Protein AF-A0A7J7NMD3-F1 (afdb_monomer_lite)

Foldseek 3Di:
DPDDQFFFFQFLADFDWDQDFDDDDDDDDDDDDDDDDDDDDDDDDDDDDDDDDDDDDDDDDDDDDDDDDDDDDDDDDDDDDDDDDDDDDDDDDDDDDDDDDDPPPDDDPPPPFAPLDPPLPPPPPDPVCSVRRPFTDGDHSHDLHDVVVVVVNVVNRVDPDTDPVLVVQQVVVCVQQVHRDVLLSVLSVLCRVFSNGDDPLAPAGPCQCLLPPDLDFLLDQADDPPPVPPPVPPPDPDDPDDNDDDDDRDDAHDGDGDLVSLLSSLVSLLVCCVVRLVRLSSLVVNLVSLLVSLSVVLRVLVVQLSVCLNVLNLPSVVVSLVVNLVSLVLNLLLQLQHLSQALQQQLVVQLVVDPDPVSSLVSSLCSLCVQAQVDDDDLQGGHSCGNRRHGRHRVCSVQQSSVLSNLQSVQSSVCSVVVHGRPSRVSSNVNVVSSVCSSNDDDHIDNHGDDRNSVSSVVVCVVRPD

Organism: NCBI:txid39325

Secondary structure (DSSP, 8-state):
-PPP-------SS---PPPP----------------------------------------------------PPPPPPPP----------------------------------S----TTTSS--GGGGGG--------S--SS-HHHHHHHHHHTT-SS---HHHHHHHHHHHHHSS--HHHHHHHHHHHHTTT---S--------TTTS---S-TTSS--------TTSTTS-------------SS------S-HHHHHHHHHHHHHTHHHHTT-HHHHHHHHHHHHHHHHHHHHHHHHHHHHHHHTT-HHHHHHHHHHHHHHHHHHHHHHTTSGGGBHHHHHHHHHTT-SSHHHHHHHHHHHHHHTTT-S---SS---TTTTTT----BTHIIIIIHHHHHHHHHHHHHHHHHT----HHHHHHHHHHHHHHHHH------SS--S-HHHHHHHHHHHHT-

Structure (mmCIF, N/CA/C/O backbone):
data_AF-A0A7J7NMD3-F1
#
_entry.id   AF-A0A7J7NMD3-F1
#
loop_
_atom_site.group_PDB
_atom_site.id
_atom_site.type_symbol
_atom_site.label_atom_id
_atom_site.label_alt_id
_atom_site.label_comp_id
_atom_site.label_asym_id
_atom_site.label_entity_id
_atom_site.label_seq_id
_atom_site.pdbx_PDB_ins_code
_atom_site.Cartn_x
_atom_site.Cartn_y
_atom_site.Cartn_z
_atom_site.occupancy
_atom_site.B_iso_or_equiv
_atom_site.auth_seq_id
_atom_site.auth_comp_id
_atom_site.auth_asym_id
_atom_site.auth_atom_id
_atom_site.pdbx_PDB_model_num
ATOM 1 N N . MET A 1 1 ? 28.384 15.264 -1.591 1.00 26.41 1 MET A N 1
ATOM 2 C CA . MET A 1 1 ? 27.003 14.852 -1.267 1.00 26.41 1 MET A CA 1
ATOM 3 C C . MET A 1 1 ? 26.421 14.175 -2.495 1.00 26.41 1 MET A C 1
ATOM 5 O O . MET A 1 1 ? 26.272 14.867 -3.496 1.00 26.41 1 MET A O 1
ATOM 9 N N . PRO A 1 2 ? 26.151 12.864 -2.484 1.00 22.98 2 PRO A N 1
ATOM 10 C CA . PRO A 1 2 ? 25.270 12.277 -3.482 1.00 22.98 2 PRO A CA 1
ATOM 11 C C . PRO A 1 2 ? 23.813 12.659 -3.146 1.00 22.98 2 PRO A C 1
ATOM 13 O O . PRO A 1 2 ? 23.490 12.840 -1.967 1.00 22.98 2 PRO A O 1
ATOM 16 N N . PRO A 1 3 ? 22.938 12.849 -4.144 1.00 25.86 3 PRO A N 1
ATOM 17 C CA . PRO A 1 3 ? 21.543 13.171 -3.897 1.00 25.86 3 PRO A CA 1
ATOM 18 C C . PRO A 1 3 ? 20.818 11.937 -3.354 1.00 25.86 3 PRO A C 1
ATOM 20 O O . PRO A 1 3 ? 20.822 10.881 -3.978 1.00 25.86 3 PRO A O 1
ATOM 23 N N . ILE A 1 4 ? 20.169 12.094 -2.200 1.00 29.41 4 ILE A N 1
ATOM 24 C CA . ILE A 1 4 ? 19.063 11.229 -1.783 1.00 29.41 4 ILE A CA 1
ATOM 25 C C . ILE A 1 4 ? 18.007 11.341 -2.888 1.00 29.41 4 ILE A C 1
ATOM 27 O O . ILE A 1 4 ? 17.501 12.442 -3.136 1.00 29.41 4 ILE A O 1
ATOM 31 N N . SER A 1 5 ? 17.704 10.236 -3.569 1.00 29.00 5 SER A N 1
ATOM 32 C CA . SER A 1 5 ? 16.502 10.114 -4.391 1.00 29.00 5 SER A CA 1
ATOM 33 C C . SER A 1 5 ? 15.308 10.429 -3.487 1.00 29.00 5 SER A C 1
ATOM 35 O O . SER A 1 5 ? 15.030 9.729 -2.519 1.00 29.00 5 SER A O 1
ATOM 37 N N . ARG A 1 6 ? 14.662 11.574 -3.722 1.00 33.09 6 ARG A N 1
ATOM 38 C CA . ARG A 1 6 ? 13.453 11.976 -2.993 1.00 33.09 6 ARG A CA 1
ATOM 39 C C . ARG A 1 6 ? 12.293 11.122 -3.522 1.00 33.09 6 ARG A C 1
ATOM 41 O O . ARG A 1 6 ? 12.251 10.879 -4.723 1.00 33.09 6 ARG A O 1
ATOM 48 N N . ILE A 1 7 ? 11.425 10.622 -2.633 1.00 40.28 7 ILE A N 1
ATOM 49 C CA . ILE A 1 7 ? 10.295 9.735 -2.973 1.00 40.28 7 ILE A CA 1
ATOM 50 C C . ILE A 1 7 ? 9.049 10.071 -2.116 1.00 40.28 7 ILE A C 1
ATOM 52 O O . ILE A 1 7 ? 9.049 9.774 -0.921 1.00 40.28 7 ILE A O 1
ATOM 56 N N . PRO A 1 8 ? 7.959 10.645 -2.658 1.00 36.69 8 PRO A N 1
ATOM 57 C CA . PRO A 1 8 ? 6.661 10.754 -2.002 1.00 36.69 8 PRO A CA 1
ATOM 58 C C . PRO A 1 8 ? 5.747 9.582 -2.361 1.00 36.69 8 PRO A C 1
ATOM 60 O O . PRO A 1 8 ? 6.235 8.530 -2.769 1.00 36.69 8 PRO A O 1
ATOM 63 N N . SER A 1 9 ? 4.458 9.707 -2.045 1.00 37.06 9 SER A N 1
ATOM 64 C CA . SER A 1 9 ? 3.490 8.609 -1.996 1.00 37.06 9 SER A CA 1
ATOM 65 C C . SER A 1 9 ? 3.454 7.775 -3.270 1.00 37.06 9 SER A C 1
ATOM 67 O O . SER A 1 9 ? 3.723 8.274 -4.363 1.00 37.06 9 SER A O 1
ATOM 69 N N . GLU A 1 10 ? 3.104 6.496 -3.119 1.00 47.69 10 GLU A N 1
ATOM 70 C CA . GLU A 1 10 ? 2.719 5.646 -4.246 1.00 47.69 10 GLU A CA 1
ATOM 71 C C . GLU A 1 10 ? 1.574 6.334 -4.995 1.00 47.69 10 GLU A C 1
ATOM 73 O O . GLU A 1 10 ? 0.432 6.316 -4.556 1.00 47.69 10 GLU A O 1
ATOM 78 N N . THR A 1 11 ? 1.844 7.005 -6.108 1.00 38.12 11 THR A N 1
ATOM 79 C CA . THR A 1 11 ? 0.773 7.523 -6.954 1.00 38.12 11 THR A CA 1
ATOM 80 C C . THR A 1 11 ? 0.131 6.332 -7.650 1.00 38.12 11 THR A C 1
ATOM 82 O O . THR A 1 11 ? 0.785 5.624 -8.417 1.00 38.12 11 THR A O 1
ATOM 85 N N . SER A 1 12 ? -1.164 6.104 -7.422 1.00 35.12 12 SER A N 1
ATOM 86 C CA . SER A 1 12 ? -1.935 5.270 -8.340 1.00 35.12 12 SER A CA 1
ATOM 87 C C . SER A 1 12 ? -2.029 6.041 -9.666 1.00 35.12 12 SER A C 1
ATOM 89 O O . SER A 1 12 ? -2.799 6.980 -9.808 1.00 35.12 12 SER A O 1
ATOM 91 N N . ALA A 1 13 ? -1.139 5.702 -10.597 1.00 33.25 13 ALA A N 1
ATOM 92 C CA . ALA A 1 13 ? -1.217 5.962 -12.034 1.00 33.25 13 ALA A CA 1
ATOM 93 C C . ALA A 1 13 ? -1.562 7.388 -12.525 1.00 33.25 13 ALA A C 1
ATOM 95 O O . ALA A 1 13 ? -2.154 7.524 -13.599 1.00 33.25 13 ALA A O 1
ATOM 96 N N . MET A 1 14 ? -1.137 8.457 -11.838 1.00 29.27 14 MET A N 1
ATOM 97 C CA . MET A 1 14 ? -1.212 9.804 -12.415 1.00 29.27 14 MET A CA 1
ATOM 98 C C . MET A 1 14 ? 0.168 10.423 -12.648 1.00 29.27 14 MET A C 1
ATOM 100 O O . MET A 1 14 ? 0.901 10.777 -11.728 1.00 29.27 14 MET A O 1
ATOM 104 N N . VAL A 1 15 ? 0.512 10.545 -13.932 1.00 33.75 15 VAL A N 1
ATOM 105 C CA . VAL A 1 15 ? 1.718 11.208 -14.432 1.00 33.75 15 VAL A CA 1
ATOM 106 C C . VAL A 1 15 ? 1.354 12.631 -14.812 1.00 33.75 15 VAL A C 1
ATOM 108 O O . VAL A 1 15 ? 0.561 12.851 -15.726 1.00 33.75 15 VAL A O 1
ATOM 111 N N . VAL A 1 16 ? 1.958 13.610 -14.147 1.00 27.75 16 VAL A N 1
ATOM 112 C CA . VAL A 1 16 ? 1.913 14.999 -14.609 1.00 27.75 16 VAL A CA 1
ATOM 113 C C . VAL A 1 16 ? 3.165 15.248 -15.448 1.00 27.75 16 VAL A C 1
ATOM 115 O O . VAL A 1 16 ? 4.253 15.437 -14.910 1.00 27.75 16 VAL A O 1
ATOM 118 N N . CYS A 1 17 ? 3.031 15.234 -16.776 1.00 27.95 17 CYS A N 1
ATOM 119 C CA . CYS A 1 17 ? 4.098 15.665 -17.680 1.00 27.95 17 CYS A CA 1
ATOM 120 C C . CYS A 1 17 ? 4.153 17.198 -17.746 1.00 27.95 17 CYS A C 1
ATOM 122 O O . CYS A 1 17 ? 3.172 17.844 -18.119 1.00 27.95 17 CYS A O 1
ATOM 124 N N . TYR A 1 18 ? 5.320 17.785 -17.475 1.00 27.09 18 TYR A N 1
ATOM 125 C CA . TYR A 1 18 ? 5.618 19.172 -17.836 1.00 27.09 18 TYR A CA 1
ATOM 126 C C . TYR A 1 18 ? 6.519 19.202 -19.078 1.00 27.09 18 TYR A C 1
ATOM 128 O O . TYR A 1 18 ? 7.574 18.572 -19.109 1.00 27.09 18 TYR A O 1
ATOM 136 N N . ALA A 1 19 ? 6.117 19.958 -20.103 1.00 28.08 19 ALA A N 1
ATOM 137 C CA . ALA A 1 19 ? 7.009 20.366 -21.185 1.00 28.08 19 ALA A CA 1
ATOM 138 C C . ALA A 1 19 ? 7.723 21.658 -20.760 1.00 28.08 19 ALA A C 1
ATOM 140 O O . ALA A 1 19 ? 7.066 22.650 -20.437 1.00 28.08 19 ALA A O 1
ATOM 141 N N . TYR A 1 20 ? 9.056 21.650 -20.734 1.00 28.06 20 TYR A N 1
ATOM 142 C CA . TYR A 1 20 ? 9.844 22.840 -20.415 1.00 28.06 20 TYR A CA 1
ATOM 143 C C . TYR A 1 20 ? 10.069 23.689 -21.669 1.00 28.06 20 TYR A C 1
ATOM 145 O O . TYR A 1 20 ? 10.464 23.180 -22.717 1.00 28.06 20 TYR A O 1
ATOM 153 N N . LEU A 1 21 ? 9.842 24.996 -21.534 1.00 26.56 21 LEU A N 1
ATOM 154 C CA . LEU A 1 21 ? 10.224 26.009 -22.513 1.00 26.56 21 LEU A CA 1
ATOM 155 C C . LEU A 1 21 ? 11.554 26.616 -22.068 1.00 26.56 21 LEU A C 1
ATOM 157 O O . LEU A 1 21 ? 11.611 27.261 -21.022 1.00 26.56 21 LEU A O 1
ATOM 161 N N . VAL A 1 22 ? 12.614 26.419 -22.848 1.00 27.25 22 VAL A N 1
ATOM 162 C CA . VAL A 1 22 ? 13.877 27.143 -22.662 1.00 27.25 22 VAL A CA 1
ATOM 163 C C . VAL A 1 22 ? 13.928 28.236 -23.730 1.00 27.25 22 VAL A C 1
ATOM 165 O O . VAL A 1 22 ? 14.013 27.903 -24.912 1.00 27.25 22 VAL A O 1
ATOM 168 N N . PRO A 1 23 ? 13.838 29.532 -23.377 1.00 26.02 23 PRO A N 1
ATOM 169 C CA . PRO A 1 23 ? 14.038 30.590 -24.354 1.00 26.02 23 PRO A CA 1
ATOM 170 C C . PRO A 1 23 ? 15.504 30.583 -24.798 1.00 26.02 23 PRO A C 1
ATOM 172 O O . PRO A 1 23 ? 16.412 30.760 -23.987 1.00 26.02 23 PRO A O 1
ATOM 175 N N . LEU A 1 24 ? 15.735 30.365 -26.092 1.00 27.98 24 LEU A N 1
ATOM 176 C CA . LEU A 1 24 ? 17.045 30.563 -26.701 1.00 27.98 24 LEU A CA 1
ATOM 177 C C . LEU A 1 24 ? 17.331 32.067 -26.755 1.00 27.98 24 LEU A C 1
ATOM 179 O O . LEU A 1 24 ? 16.707 32.806 -27.517 1.00 27.98 24 LEU A O 1
ATOM 183 N N . SER A 1 25 ? 18.279 32.523 -25.941 1.00 30.42 25 SER A N 1
ATOM 184 C CA . SER A 1 25 ? 18.870 33.852 -26.066 1.00 30.42 25 SER A CA 1
ATOM 185 C C . SER A 1 25 ? 19.672 33.907 -27.366 1.00 30.42 25 SER A C 1
ATOM 187 O O . SER A 1 25 ? 20.744 33.312 -27.467 1.00 30.42 25 SER A O 1
ATOM 189 N N . VAL A 1 26 ? 19.160 34.607 -28.375 1.00 29.12 26 VAL A N 1
ATOM 190 C CA . VAL A 1 26 ? 19.926 34.934 -29.585 1.00 29.12 26 VAL A CA 1
ATOM 191 C C . VAL A 1 26 ? 21.002 35.961 -29.195 1.00 29.12 26 VAL A C 1
ATOM 193 O O . VAL A 1 26 ? 20.642 36.998 -28.633 1.00 29.12 26 VAL A O 1
ATOM 196 N N . PRO A 1 27 ? 22.305 35.739 -29.454 1.00 30.27 27 PRO A N 1
ATOM 197 C CA . PRO A 1 27 ? 23.320 36.736 -29.143 1.00 30.27 27 PRO A CA 1
ATOM 198 C C . PRO A 1 27 ? 23.246 37.872 -30.166 1.00 30.27 27 PRO A C 1
ATOM 200 O O . PRO A 1 27 ? 23.527 37.677 -31.349 1.00 30.27 27 PRO A O 1
ATOM 203 N N . SER A 1 28 ? 22.889 39.075 -29.718 1.00 28.75 28 SER A N 1
ATOM 204 C CA . SER A 1 28 ? 23.082 40.293 -30.502 1.00 28.75 28 SER A CA 1
ATOM 205 C C . SER A 1 28 ? 24.564 40.664 -30.498 1.00 28.75 28 SER A C 1
ATOM 207 O O . SER A 1 28 ? 25.145 40.925 -29.443 1.00 28.75 28 SER A O 1
ATOM 209 N N . GLN A 1 29 ? 25.177 40.697 -31.678 1.00 30.95 29 GLN A N 1
ATOM 210 C CA . GLN A 1 29 ? 26.493 41.294 -31.876 1.00 30.95 29 GLN A CA 1
ATOM 211 C C . GLN A 1 29 ? 26.434 42.795 -31.577 1.00 30.95 29 GLN A C 1
ATOM 213 O O . GLN A 1 29 ? 25.730 43.518 -32.273 1.00 30.95 29 GLN A O 1
ATOM 218 N N . THR A 1 30 ? 27.235 43.271 -30.62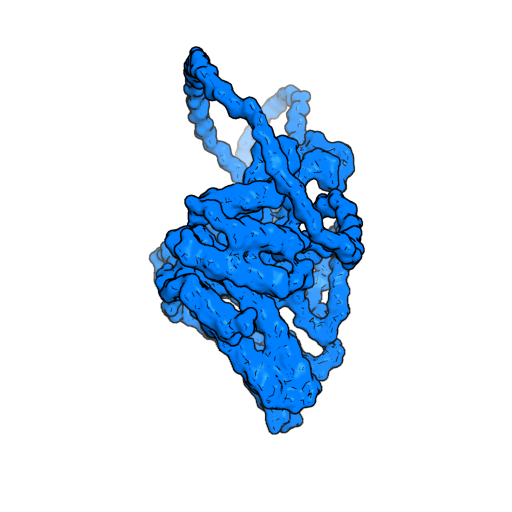4 1.00 28.50 30 THR A N 1
ATOM 219 C CA . THR A 1 30 ? 27.736 44.654 -30.625 1.00 28.50 30 THR A CA 1
ATOM 220 C C . THR A 1 30 ? 29.118 44.722 -29.976 1.00 28.50 30 THR A C 1
ATOM 222 O O . THR A 1 30 ? 29.381 44.123 -28.937 1.00 28.50 30 THR A O 1
ATOM 225 N N . SER A 1 31 ? 29.997 45.431 -30.672 1.00 26.67 31 SER A N 1
ATOM 226 C CA . SER A 1 31 ? 31.434 45.649 -30.507 1.00 26.67 31 SER A CA 1
ATOM 227 C C . SER A 1 31 ? 31.836 46.588 -29.358 1.00 26.67 31 SER A C 1
ATOM 229 O O . SER A 1 31 ? 31.147 47.582 -29.182 1.00 26.67 31 SER A O 1
ATOM 231 N N . GLN A 1 32 ? 33.011 46.312 -28.746 1.00 26.92 32 GLN A N 1
ATOM 232 C CA . GLN A 1 32 ? 34.054 47.215 -28.170 1.00 26.92 32 GLN A CA 1
ATOM 233 C C . GLN A 1 32 ? 33.602 48.319 -27.157 1.00 26.92 32 GLN A C 1
ATOM 235 O O . GLN A 1 32 ? 32.558 48.919 -27.323 1.00 26.92 32 GLN A O 1
ATOM 240 N N . THR A 1 33 ? 34.269 48.692 -26.051 1.00 25.69 33 THR A N 1
ATOM 241 C CA . THR A 1 33 ? 35.690 48.927 -25.706 1.00 25.69 33 THR A CA 1
ATOM 242 C C . THR A 1 33 ? 35.877 49.074 -24.169 1.00 25.69 33 THR A C 1
ATOM 244 O O . THR A 1 33 ? 34.975 49.543 -23.481 1.00 25.69 33 THR A O 1
ATOM 247 N N . SER A 1 34 ? 37.111 48.813 -23.700 1.00 26.73 34 SER A N 1
ATOM 248 C CA . SER A 1 34 ? 37.872 49.452 -22.587 1.00 26.73 34 SER A CA 1
ATOM 249 C C . SER A 1 34 ? 37.483 49.301 -21.095 1.00 26.73 34 SER A C 1
ATOM 251 O O . SER A 1 34 ? 36.460 49.794 -20.634 1.00 26.73 34 SER A O 1
ATOM 253 N N . SER A 1 35 ? 38.435 48.734 -20.335 1.00 25.73 35 SER A N 1
ATOM 254 C CA . SER A 1 35 ? 38.652 48.749 -18.865 1.00 25.73 35 SER A CA 1
ATOM 255 C C . SER A 1 35 ? 38.973 50.171 -18.317 1.00 25.73 35 SER A C 1
ATOM 257 O O . SER A 1 35 ? 39.271 51.023 -19.158 1.00 25.73 35 SER A O 1
ATOM 259 N N . PRO A 1 36 ? 39.012 50.474 -16.980 1.00 35.47 36 PRO A N 1
ATOM 260 C CA . PRO A 1 36 ? 39.989 49.873 -16.036 1.00 35.47 36 PRO A CA 1
ATOM 261 C C . PRO A 1 36 ? 39.664 49.806 -14.504 1.00 35.47 36 PRO A C 1
ATOM 263 O O . PRO A 1 36 ? 38.841 50.532 -13.961 1.00 35.47 36 PRO A O 1
ATOM 266 N N . SER A 1 37 ? 40.501 49.014 -13.808 1.00 24.08 37 SER A N 1
ATOM 267 C CA . SER A 1 37 ? 41.126 49.219 -12.470 1.00 24.08 37 SER A CA 1
ATOM 268 C C . SER A 1 37 ? 40.414 48.900 -11.135 1.00 24.08 37 SER A C 1
ATOM 270 O O . SER A 1 37 ? 39.260 49.232 -10.897 1.00 24.08 37 SER A O 1
ATOM 272 N N . LEU A 1 38 ? 41.208 48.263 -10.255 1.00 26.67 38 LEU A N 1
ATOM 273 C CA . LEU A 1 38 ? 40.955 47.809 -8.878 1.00 26.67 38 LEU A CA 1
ATOM 274 C C . LEU A 1 38 ? 41.300 48.859 -7.794 1.00 26.67 38 LEU A C 1
ATOM 276 O O . LEU A 1 38 ? 42.262 49.609 -7.964 1.00 26.67 38 LEU A O 1
ATOM 280 N N . SER A 1 39 ? 40.686 48.659 -6.608 1.00 25.12 39 SER A N 1
ATOM 281 C CA . SER A 1 39 ? 41.187 48.829 -5.205 1.00 25.12 39 SER A CA 1
ATOM 282 C C . SER A 1 39 ? 40.459 49.906 -4.366 1.00 25.12 39 SER A C 1
ATOM 284 O O . SER A 1 39 ? 39.959 50.865 -4.940 1.00 25.12 39 SER A O 1
ATOM 286 N N . PRO A 1 40 ? 40.525 49.892 -3.012 1.00 29.52 40 PRO A N 1
ATOM 287 C CA . PRO A 1 40 ? 40.164 48.838 -2.050 1.00 29.52 40 PRO A CA 1
ATOM 288 C C . PRO A 1 40 ? 39.211 49.351 -0.921 1.00 29.52 40 PRO A C 1
ATOM 290 O O . PRO A 1 40 ? 38.907 50.536 -0.821 1.00 29.52 40 PRO A O 1
ATOM 293 N N . LEU A 1 41 ? 38.742 48.441 -0.054 1.00 31.92 41 LEU A N 1
ATOM 294 C CA . LEU A 1 41 ? 37.891 48.686 1.134 1.00 31.92 41 LEU A CA 1
ATOM 295 C C . LEU A 1 41 ? 38.544 49.582 2.212 1.00 31.92 41 LEU A C 1
ATOM 297 O O . LEU A 1 41 ? 39.763 49.533 2.383 1.00 31.92 41 LEU A O 1
ATOM 301 N N . PRO A 1 42 ? 37.726 50.226 3.075 1.00 26.72 42 PRO A N 1
ATOM 302 C CA . PRO A 1 42 ? 38.054 50.250 4.501 1.00 26.72 42 PRO A CA 1
ATOM 303 C C . PRO A 1 42 ? 36.883 49.905 5.443 1.00 26.72 42 PRO A C 1
ATOM 305 O O . PRO A 1 42 ? 35.726 49.761 5.052 1.00 26.72 42 PRO A O 1
ATOM 308 N N . ALA A 1 43 ? 37.265 49.707 6.704 1.00 24.59 43 ALA A N 1
ATOM 309 C CA . ALA A 1 43 ? 36.604 48.938 7.746 1.00 24.59 43 ALA A CA 1
ATOM 310 C C . ALA A 1 43 ? 35.505 49.651 8.570 1.00 24.59 43 ALA A C 1
ATOM 312 O O . ALA A 1 43 ? 35.396 50.871 8.625 1.00 24.59 43 ALA A O 1
ATOM 313 N N . ALA A 1 44 ? 34.745 48.783 9.244 1.00 28.77 44 ALA A N 1
ATOM 314 C CA . ALA A 1 44 ? 33.733 48.912 10.296 1.00 28.77 44 ALA A CA 1
ATOM 315 C C . ALA A 1 44 ? 33.643 50.190 11.162 1.00 28.77 44 ALA A C 1
ATOM 317 O O . ALA A 1 44 ? 34.613 50.613 11.781 1.00 28.77 44 ALA A O 1
ATOM 318 N N . SER A 1 45 ? 32.401 50.639 11.400 1.00 24.66 45 SER A N 1
ATOM 319 C CA . SER A 1 45 ? 31.846 50.913 12.743 1.00 24.66 45 SER A CA 1
ATOM 320 C C . SER A 1 45 ? 30.320 51.131 12.674 1.00 24.66 45 SER A C 1
ATOM 322 O O . SER A 1 45 ? 29.817 51.633 11.674 1.00 24.66 45 SER A O 1
ATOM 324 N N . GLY A 1 46 ? 29.582 50.767 13.733 1.00 24.41 46 GLY A N 1
ATOM 325 C CA . GLY A 1 46 ? 28.237 51.310 13.994 1.00 24.41 46 GLY A CA 1
ATOM 326 C C . GLY A 1 46 ? 27.102 50.298 14.185 1.00 24.41 46 GLY A C 1
ATOM 327 O O . GLY A 1 46 ? 26.544 49.768 13.230 1.00 24.41 46 GLY A O 1
ATOM 328 N N . ASN A 1 47 ? 26.701 50.106 15.444 1.00 29.80 47 ASN A N 1
ATOM 329 C CA . ASN A 1 47 ? 25.446 49.475 15.858 1.00 29.80 47 ASN A CA 1
ATOM 330 C C . ASN A 1 47 ? 24.219 50.175 15.243 1.00 29.80 47 ASN A C 1
ATOM 332 O O . ASN A 1 47 ? 23.999 51.354 15.499 1.00 29.80 47 ASN A O 1
ATOM 336 N N . SER A 1 48 ? 23.363 49.431 14.540 1.00 24.86 48 SER A N 1
ATOM 337 C CA . SER A 1 48 ? 21.897 49.599 14.548 1.00 24.86 48 SER A CA 1
ATOM 338 C C . SER A 1 48 ? 21.230 48.497 13.712 1.00 24.86 48 SER A C 1
ATOM 340 O O . SER A 1 48 ? 21.681 48.155 12.623 1.00 24.86 48 SER A O 1
ATOM 342 N N . ARG A 1 49 ? 20.148 47.900 14.229 1.00 31.58 49 ARG A N 1
ATOM 343 C CA . ARG A 1 49 ? 19.266 47.008 13.454 1.00 31.58 49 ARG A CA 1
ATOM 344 C C . ARG A 1 49 ? 18.580 47.804 12.337 1.00 31.58 49 ARG A C 1
ATOM 346 O O . ARG A 1 49 ? 18.001 48.846 12.638 1.00 31.58 49 ARG A O 1
ATOM 353 N N . PRO A 1 50 ? 18.467 47.225 11.129 1.00 25.59 50 PRO A N 1
ATOM 354 C CA . PRO A 1 50 ? 17.158 47.229 10.479 1.00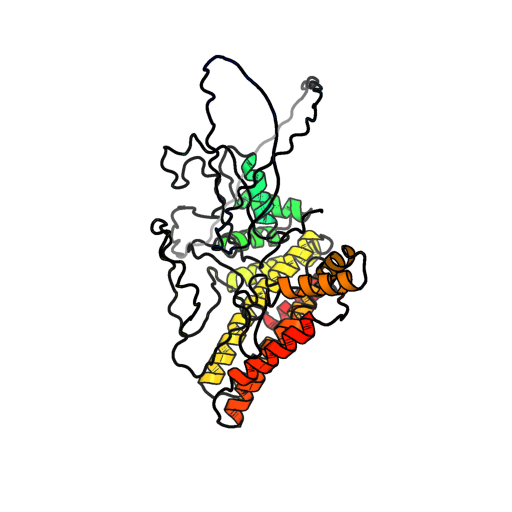 25.59 50 PRO A CA 1
ATOM 355 C C . PRO A 1 50 ? 16.796 45.898 9.787 1.00 25.59 50 PRO A C 1
ATOM 357 O O . PRO A 1 50 ? 17.621 45.230 9.175 1.00 25.59 50 PRO A O 1
ATOM 360 N N . SER A 1 51 ? 15.510 45.547 9.911 1.00 24.56 51 SER A N 1
ATOM 361 C CA . SER A 1 51 ? 14.653 44.790 8.975 1.00 24.56 51 SER A CA 1
ATOM 362 C C . SER A 1 51 ? 15.259 43.644 8.141 1.00 24.56 51 SER A C 1
ATOM 364 O O . SER A 1 51 ? 16.028 43.867 7.207 1.00 24.56 51 SER A O 1
ATOM 366 N N . ARG A 1 52 ? 14.757 42.418 8.372 1.00 25.92 52 ARG A N 1
ATOM 367 C CA . ARG A 1 52 ? 14.896 41.258 7.472 1.00 25.92 52 ARG A CA 1
ATOM 368 C C . ARG A 1 52 ? 14.426 41.619 6.053 1.00 25.92 52 ARG A C 1
ATOM 370 O O . ARG A 1 52 ? 13.229 41.603 5.778 1.00 25.92 52 ARG A O 1
ATOM 377 N N . LYS A 1 53 ? 15.365 41.902 5.148 1.00 23.73 53 LYS A N 1
ATOM 378 C CA . LYS A 1 53 ? 15.142 41.778 3.704 1.00 23.73 53 LYS A CA 1
ATOM 379 C C . LYS A 1 53 ? 15.165 40.289 3.349 1.00 23.73 53 LYS A C 1
ATOM 381 O O . LYS A 1 53 ? 16.059 39.562 3.780 1.00 23.73 53 LYS A O 1
ATOM 386 N N . LYS A 1 54 ? 14.144 39.845 2.614 1.00 23.06 54 LYS A N 1
ATOM 387 C CA . LYS A 1 54 ? 14.104 38.539 1.950 1.00 23.06 54 LYS A CA 1
ATOM 388 C C . LYS A 1 54 ? 15.282 38.461 0.978 1.00 23.06 54 LYS A C 1
ATOM 390 O O . LYS A 1 54 ? 15.442 39.360 0.159 1.00 23.06 54 LYS A O 1
ATOM 395 N N . TYR A 1 55 ? 16.078 37.405 1.085 1.00 22.48 55 TYR A N 1
ATOM 396 C CA . TYR A 1 55 ? 16.984 36.998 0.021 1.00 22.48 55 TYR A CA 1
ATOM 397 C C . TYR A 1 55 ? 16.239 35.974 -0.833 1.00 22.48 55 TYR A C 1
ATOM 399 O O . TYR A 1 55 ? 15.964 34.870 -0.364 1.00 22.48 55 TYR A O 1
ATOM 407 N N . ASP A 1 56 ? 15.888 36.366 -2.055 1.00 22.27 56 ASP A N 1
ATOM 408 C CA . ASP A 1 56 ? 15.561 35.424 -3.119 1.00 22.27 56 ASP A CA 1
ATOM 409 C C . ASP A 1 56 ? 16.876 34.773 -3.557 1.00 22.27 56 ASP A C 1
ATOM 411 O O . ASP A 1 56 ? 17.755 35.426 -4.123 1.00 22.27 56 ASP A O 1
ATOM 415 N N . TYR A 1 57 ? 17.046 33.490 -3.243 1.00 21.69 57 TYR A N 1
ATOM 416 C CA . TYR A 1 57 ? 18.161 32.710 -3.767 1.00 21.69 57 TYR A CA 1
ATOM 417 C C . TYR A 1 57 ? 17.858 32.327 -5.215 1.00 21.69 57 TYR A C 1
ATOM 419 O O . TYR A 1 57 ? 17.142 31.370 -5.495 1.00 21.69 57 TYR A O 1
ATOM 427 N N . CYS A 1 58 ? 18.435 33.097 -6.134 1.00 24.62 58 CYS A N 1
ATOM 428 C CA . CYS A 1 58 ? 18.663 32.692 -7.511 1.00 24.62 58 CYS A CA 1
ATOM 429 C C . CYS A 1 58 ? 19.960 31.867 -7.530 1.00 24.62 58 CYS A C 1
ATOM 431 O O . CYS A 1 58 ? 21.016 32.373 -7.157 1.00 24.62 58 CYS A O 1
ATOM 433 N N . GLY A 1 59 ? 19.881 30.590 -7.905 1.00 21.44 59 GLY A N 1
ATOM 434 C CA . GLY A 1 59 ? 21.020 29.672 -7.876 1.00 21.44 59 GLY A CA 1
ATOM 435 C C . GLY A 1 59 ? 20.995 28.688 -9.036 1.00 21.44 59 GLY A C 1
ATOM 436 O O . GLY A 1 59 ? 20.743 27.507 -8.836 1.00 21.44 59 GLY A O 1
ATOM 437 N N . CYS A 1 60 ? 21.259 29.181 -10.247 1.00 21.77 60 CYS A N 1
ATOM 438 C CA . CYS A 1 60 ? 21.810 28.375 -11.335 1.00 21.77 60 CYS A CA 1
ATOM 439 C C . CYS A 1 60 ? 23.323 28.611 -11.357 1.00 21.77 60 CYS A C 1
ATOM 441 O O . CYS A 1 60 ? 23.760 29.723 -11.643 1.00 21.77 60 CYS A O 1
ATOM 443 N N . GLN A 1 61 ? 24.119 27.579 -11.079 1.00 22.28 61 GLN A N 1
ATOM 444 C CA . GLN A 1 61 ? 25.514 27.521 -11.511 1.00 22.28 61 GLN A CA 1
ATOM 445 C C . GLN A 1 61 ? 25.774 26.143 -12.115 1.00 22.28 61 GLN A C 1
ATOM 447 O O . GLN A 1 61 ? 25.864 25.126 -11.434 1.00 22.28 61 GLN A O 1
ATOM 452 N N . SER A 1 62 ? 25.821 26.155 -13.439 1.00 22.25 62 SER A N 1
ATOM 453 C CA . SER A 1 62 ? 26.307 25.115 -14.328 1.00 22.25 62 SER A CA 1
ATOM 454 C C . SER A 1 62 ? 27.809 24.902 -14.132 1.00 22.25 62 SER A C 1
ATOM 456 O O . SER A 1 62 ? 28.580 25.852 -14.249 1.00 22.25 62 SER A O 1
ATOM 458 N N . PHE A 1 63 ? 28.217 23.654 -13.909 1.00 22.39 63 PHE A N 1
ATOM 459 C CA . PHE A 1 63 ? 29.580 23.197 -14.168 1.00 22.39 63 PHE A CA 1
ATOM 460 C C . PHE A 1 63 ? 29.557 22.347 -15.437 1.00 22.39 63 PHE A C 1
ATOM 462 O O . PHE A 1 63 ? 28.955 21.276 -15.471 1.00 22.39 63 PHE A O 1
ATOM 469 N N . THR A 1 64 ? 30.176 22.864 -16.492 1.00 22.03 64 THR A N 1
ATOM 470 C CA . THR A 1 64 ? 30.520 22.134 -17.711 1.00 22.03 64 THR A CA 1
ATOM 471 C C . THR A 1 64 ? 31.879 21.475 -17.510 1.00 22.03 64 THR A C 1
ATOM 473 O O . THR A 1 64 ? 32.863 22.171 -17.258 1.00 22.03 64 THR A O 1
ATOM 476 N N . THR A 1 65 ? 31.950 20.157 -17.657 1.00 23.81 65 THR A N 1
ATOM 477 C CA . THR A 1 65 ? 33.201 19.448 -17.942 1.00 23.81 65 THR A CA 1
ATOM 478 C C . THR A 1 65 ? 33.054 18.755 -19.286 1.00 23.81 65 THR A C 1
ATOM 480 O O . THR A 1 65 ? 32.190 17.899 -19.469 1.00 23.81 65 THR A O 1
ATOM 483 N N . ASP A 1 66 ? 33.894 19.182 -20.225 1.00 21.95 66 ASP A N 1
ATOM 484 C CA . ASP A 1 66 ? 34.049 18.621 -21.559 1.00 21.95 66 ASP A CA 1
ATOM 485 C C . ASP A 1 66 ? 34.365 17.122 -21.493 1.00 21.95 66 ASP A C 1
ATOM 487 O O . ASP A 1 66 ? 35.307 16.695 -20.825 1.00 21.95 66 ASP A O 1
ATOM 491 N N . CYS A 1 67 ? 33.608 16.318 -22.237 1.00 23.39 67 CYS A N 1
ATOM 492 C CA . CYS A 1 67 ? 34.015 14.975 -22.632 1.00 23.39 67 CYS A CA 1
ATOM 493 C C . CYS A 1 67 ? 34.031 14.925 -24.158 1.00 23.39 67 CYS A C 1
ATOM 495 O O . CYS A 1 67 ? 32.988 14.972 -24.810 1.00 23.39 67 CYS A O 1
ATOM 497 N N . GLN A 1 68 ? 35.238 14.858 -24.720 1.00 23.16 68 GLN A N 1
ATOM 498 C CA . GLN A 1 68 ? 35.451 14.582 -26.133 1.00 23.16 68 GLN A CA 1
ATOM 499 C C . GLN A 1 68 ? 35.015 13.148 -26.444 1.00 23.16 68 GLN A C 1
ATOM 501 O O . GLN A 1 68 ? 35.549 12.195 -25.881 1.00 23.16 68 GLN A O 1
ATOM 506 N N . VAL A 1 69 ? 34.059 12.997 -27.358 1.00 25.66 69 VAL A N 1
ATOM 507 C CA . VAL A 1 69 ? 33.698 11.706 -27.951 1.00 25.66 69 VAL A CA 1
ATOM 508 C C . VAL A 1 69 ? 34.485 11.565 -29.251 1.00 25.66 69 VAL A C 1
ATOM 510 O O . VAL A 1 69 ? 34.292 12.347 -30.182 1.00 25.66 69 VAL A O 1
ATOM 513 N N . SER A 1 70 ? 35.393 10.588 -29.305 1.00 25.06 70 SER A N 1
ATOM 514 C CA . SER A 1 70 ? 36.060 10.182 -30.539 1.00 25.06 70 SER A CA 1
ATOM 515 C C . SER A 1 70 ? 35.103 9.349 -31.396 1.00 25.06 70 SER A C 1
ATOM 517 O O . SER A 1 70 ? 34.426 8.435 -30.926 1.00 25.06 70 SER A O 1
ATOM 519 N N . SER A 1 71 ? 35.020 9.707 -32.671 1.00 26.89 71 SER A N 1
ATOM 520 C CA . SER A 1 71 ? 34.213 9.049 -33.690 1.00 26.89 71 SER A CA 1
ATOM 521 C C . SER A 1 71 ? 34.948 7.839 -34.276 1.00 26.89 71 SER A C 1
ATOM 523 O O . SER A 1 71 ? 36.108 7.933 -34.671 1.00 26.89 71 SER A O 1
ATOM 525 N N . VAL A 1 72 ? 34.251 6.705 -34.380 1.00 29.52 72 VAL A N 1
ATOM 526 C CA . VAL A 1 72 ? 34.662 5.534 -35.172 1.00 29.52 72 VAL A CA 1
ATOM 527 C C . VAL A 1 72 ? 33.590 5.310 -36.251 1.00 29.52 72 VAL A C 1
ATOM 529 O O . VAL A 1 72 ? 32.407 5.276 -35.906 1.00 29.52 72 VAL A O 1
ATOM 532 N N . PRO A 1 73 ? 33.945 5.211 -37.547 1.00 31.38 73 PRO A N 1
ATOM 533 C CA . PRO A 1 73 ? 32.969 5.075 -38.630 1.00 31.38 73 PRO A CA 1
ATOM 534 C C . PRO A 1 73 ? 32.452 3.627 -38.791 1.00 31.38 73 PRO A C 1
ATOM 536 O O . PRO A 1 73 ? 33.174 2.683 -38.464 1.00 31.38 73 PRO A O 1
ATOM 539 N N . PRO A 1 74 ? 31.228 3.426 -39.322 1.00 33.44 74 PRO A N 1
ATOM 540 C CA . PRO A 1 74 ? 30.650 2.099 -39.532 1.00 33.44 74 PRO A CA 1
ATOM 541 C C . PRO A 1 74 ? 31.188 1.423 -40.806 1.00 33.44 74 PRO A C 1
ATOM 543 O O . PRO A 1 74 ? 31.372 2.069 -41.839 1.00 33.44 74 PRO A O 1
ATOM 546 N N . GLY A 1 75 ? 31.422 0.109 -40.727 1.00 31.25 75 GLY A N 1
ATOM 547 C CA . GLY A 1 75 ? 31.784 -0.751 -41.861 1.00 31.25 75 GLY A CA 1
ATOM 548 C C . GLY A 1 75 ? 30.579 -1.157 -42.734 1.00 31.25 75 GLY A C 1
ATOM 549 O O . GLY A 1 75 ? 29.435 -1.006 -42.303 1.00 31.25 75 GLY A O 1
ATOM 550 N N . PRO A 1 76 ? 30.819 -1.653 -43.965 1.00 34.84 76 PRO A N 1
ATOM 551 C CA . PRO A 1 76 ? 29.784 -1.885 -44.978 1.00 34.84 76 PRO A CA 1
ATOM 552 C C . PRO A 1 76 ? 29.007 -3.207 -44.777 1.00 34.84 76 PRO A C 1
ATOM 554 O O . PRO A 1 76 ? 29.501 -4.109 -44.096 1.00 34.84 76 PRO A O 1
ATOM 557 N N . PRO A 1 77 ? 27.808 -3.350 -45.383 1.00 32.44 77 PRO A N 1
ATOM 558 C CA . PRO A 1 77 ? 26.947 -4.520 -45.214 1.00 32.44 77 PRO A CA 1
ATOM 559 C C . PRO A 1 77 ? 27.332 -5.668 -46.167 1.00 32.44 77 PRO A C 1
ATOM 561 O O . PRO A 1 77 ? 27.811 -5.399 -47.272 1.00 32.44 77 PRO A O 1
ATOM 564 N N . PRO A 1 78 ? 27.076 -6.940 -45.810 1.00 31.58 78 PRO A N 1
ATOM 565 C CA . PRO A 1 78 ? 27.189 -8.042 -46.753 1.00 31.58 78 PRO A CA 1
ATOM 566 C C . PRO A 1 78 ? 25.891 -8.266 -47.545 1.00 31.58 78 PRO A C 1
ATOM 568 O O . PRO A 1 78 ? 24.776 -8.127 -47.041 1.00 31.58 78 PRO A O 1
ATOM 571 N N . THR A 1 79 ? 26.093 -8.610 -48.812 1.00 28.58 79 THR A N 1
ATOM 572 C CA . THR A 1 79 ? 25.118 -8.890 -49.866 1.00 28.58 79 THR A CA 1
ATOM 573 C C . THR A 1 79 ? 24.482 -10.281 -49.774 1.00 28.58 79 THR A C 1
ATOM 575 O O . THR A 1 79 ? 25.023 -11.209 -49.181 1.00 28.58 79 THR A O 1
ATOM 578 N N . THR A 1 80 ? 23.318 -10.365 -50.413 1.00 28.44 80 THR A N 1
ATOM 579 C CA . THR A 1 80 ? 22.382 -11.476 -50.634 1.00 28.44 80 THR A CA 1
ATOM 580 C C . THR A 1 80 ? 22.967 -12.746 -51.252 1.00 28.44 80 THR A C 1
ATOM 582 O O . THR A 1 80 ? 23.816 -12.634 -52.126 1.00 28.44 80 THR A O 1
ATOM 585 N N . ASP A 1 81 ? 22.365 -13.900 -50.932 1.00 26.73 81 ASP A N 1
ATOM 586 C CA . ASP A 1 81 ? 21.975 -14.923 -51.919 1.00 26.73 81 ASP A CA 1
ATOM 587 C C . ASP A 1 81 ? 20.824 -15.807 -51.378 1.00 26.73 81 ASP A C 1
ATOM 589 O O . ASP A 1 81 ? 20.823 -16.232 -50.225 1.00 26.73 81 ASP A O 1
ATOM 593 N N . SER A 1 82 ? 19.813 -16.043 -52.221 1.00 30.08 82 SER A N 1
ATOM 594 C CA . SER A 1 82 ? 18.729 -17.042 -52.080 1.00 30.08 82 SER A CA 1
ATOM 595 C C . SER A 1 82 ? 18.909 -18.116 -53.167 1.00 30.08 82 SER A C 1
ATOM 597 O O . SER A 1 82 ? 19.606 -17.839 -54.145 1.00 30.08 82 SER A O 1
ATOM 599 N N . PRO A 1 83 ? 18.265 -19.304 -53.084 1.00 32.75 83 PRO A N 1
ATOM 600 C CA . PRO A 1 83 ? 16.976 -19.436 -53.791 1.00 32.75 83 PRO A CA 1
ATOM 601 C C . PRO A 1 83 ? 15.932 -20.438 -53.215 1.00 32.75 83 PRO A C 1
ATOM 603 O O . PRO A 1 83 ? 16.255 -21.531 -52.770 1.00 32.75 83 PRO A O 1
ATOM 606 N N . LEU A 1 84 ? 14.659 -20.028 -53.343 1.00 25.92 84 LEU A N 1
ATOM 607 C CA . LEU A 1 84 ? 13.447 -20.724 -53.846 1.00 25.92 84 LEU A CA 1
ATOM 608 C C . LEU A 1 84 ? 13.020 -22.138 -53.376 1.00 25.92 84 LEU A C 1
ATOM 610 O O . LEU A 1 84 ? 13.618 -23.147 -53.732 1.00 25.92 84 LEU A O 1
ATOM 614 N N . SER A 1 85 ? 11.816 -22.204 -52.786 1.00 27.05 85 SER A N 1
ATOM 615 C CA . SER A 1 85 ? 10.599 -22.956 -53.215 1.00 27.05 85 SER A CA 1
ATOM 616 C C . SER A 1 85 ? 9.588 -22.894 -52.046 1.00 27.05 85 SER A C 1
ATOM 618 O O . SER A 1 85 ? 9.992 -23.022 -50.902 1.00 27.05 85 SER A O 1
ATOM 620 N N . GLY A 1 86 ? 8.295 -22.573 -52.152 1.00 22.83 86 GLY A N 1
ATOM 621 C CA . GLY A 1 86 ? 7.304 -22.728 -53.212 1.00 22.83 86 GLY A CA 1
ATOM 622 C C . GLY A 1 86 ? 6.307 -23.806 -52.766 1.00 22.83 86 GLY A C 1
ATOM 623 O O . GLY A 1 86 ? 6.691 -24.963 -52.826 1.00 22.83 86 GLY A O 1
ATOM 624 N N . ILE A 1 87 ? 5.107 -23.427 -52.285 1.00 24.83 87 ILE A N 1
ATOM 625 C CA . ILE A 1 87 ? 3.798 -24.132 -52.377 1.00 24.83 87 ILE A CA 1
ATOM 626 C C . ILE A 1 87 ? 2.728 -23.359 -51.561 1.00 24.83 87 ILE A C 1
ATOM 628 O O . ILE A 1 87 ? 2.893 -23.104 -50.373 1.00 24.83 87 ILE A O 1
ATOM 632 N N . GLU A 1 88 ? 1.612 -23.052 -52.220 1.00 22.00 88 GLU A N 1
ATOM 633 C CA . GLU A 1 88 ? 0.278 -22.641 -51.730 1.00 22.00 88 GLU A CA 1
ATOM 634 C C . GLU A 1 88 ? -0.753 -23.240 -52.738 1.00 22.00 88 GLU A C 1
ATOM 636 O O . GLU A 1 88 ? -0.320 -23.598 -53.841 1.00 22.00 88 GLU A O 1
ATOM 641 N N . PRO A 1 89 ? -2.097 -23.233 -52.541 1.00 38.38 89 PRO A N 1
ATOM 642 C CA . PRO A 1 89 ? -2.938 -23.386 -51.333 1.00 38.38 89 PRO A CA 1
ATOM 643 C C . PRO A 1 89 ? -4.219 -24.275 -51.561 1.00 38.38 89 PRO A C 1
ATOM 645 O O . PRO A 1 89 ? -4.427 -24.791 -52.657 1.00 38.38 89 PRO A O 1
ATOM 648 N N . SER A 1 90 ? -5.135 -24.305 -50.559 1.00 23.00 90 SER A N 1
ATOM 649 C CA . SER A 1 90 ? -6.631 -24.481 -50.637 1.00 23.00 90 SER A CA 1
ATOM 650 C C . SER A 1 90 ? -7.268 -25.898 -50.506 1.00 23.00 90 SER A C 1
ATOM 652 O O . SER A 1 90 ? -6.599 -26.870 -50.841 1.00 23.00 90 SER A O 1
ATOM 654 N N . PRO A 1 91 ? -8.599 -26.066 -50.215 1.00 32.88 91 PRO A N 1
ATOM 655 C CA . PRO A 1 91 ? -9.563 -25.283 -49.394 1.00 32.88 91 PRO A CA 1
ATOM 656 C C . PRO A 1 91 ? -10.619 -26.121 -48.573 1.00 32.88 91 PRO A C 1
ATOM 658 O O . PRO A 1 91 ? -10.654 -27.345 -48.620 1.00 32.88 91 PRO A O 1
ATOM 661 N N . THR A 1 92 ? -11.565 -25.407 -47.925 1.00 22.83 92 THR A N 1
ATOM 662 C CA . THR A 1 92 ? -12.962 -25.765 -47.513 1.00 22.83 92 THR A CA 1
ATOM 663 C C . THR A 1 92 ? -13.247 -26.680 -46.302 1.00 22.83 92 THR A C 1
ATOM 665 O O . THR A 1 92 ? -12.957 -27.865 -46.336 1.00 22.83 92 THR A O 1
ATOM 668 N N . SER A 1 93 ? -14.009 -26.176 -45.311 1.00 24.38 93 SER A N 1
ATOM 669 C CA . SER A 1 93 ? -15.464 -26.445 -45.183 1.00 24.38 93 SER A CA 1
ATOM 670 C C . SER A 1 93 ? -16.114 -25.630 -44.051 1.00 24.38 93 SER A C 1
ATOM 672 O O . SER A 1 93 ? -15.651 -25.640 -42.913 1.00 24.38 93 SER A O 1
ATOM 674 N N . SER A 1 94 ? -17.209 -24.959 -44.384 1.00 22.19 94 SER A N 1
ATOM 675 C CA . SER A 1 94 ? -18.170 -24.262 -43.525 1.00 22.19 94 SER A CA 1
ATOM 676 C C . SER A 1 94 ? -19.297 -25.200 -43.063 1.00 22.19 94 SER A C 1
ATOM 678 O O . SER A 1 94 ? -19.544 -26.192 -43.742 1.00 22.19 94 SER A O 1
ATOM 680 N N . ILE A 1 95 ? -19.995 -24.864 -41.961 1.00 23.48 95 ILE A N 1
ATOM 681 C CA . ILE A 1 95 ? -21.457 -25.030 -41.714 1.00 23.48 95 ILE A CA 1
ATOM 682 C C . ILE A 1 95 ? -21.830 -24.429 -40.323 1.00 23.48 95 ILE A C 1
ATOM 684 O O . ILE A 1 95 ? -20.958 -24.346 -39.460 1.00 23.48 95 ILE A O 1
ATOM 688 N N . PRO A 1 96 ? -23.076 -23.936 -40.118 1.00 26.22 96 PRO A N 1
ATOM 689 C CA . PRO A 1 96 ? -23.393 -22.723 -39.351 1.00 26.22 96 PRO A CA 1
ATOM 690 C C . PRO A 1 96 ? -24.181 -22.973 -38.053 1.00 26.22 96 PRO A C 1
ATOM 692 O O . PRO A 1 96 ? -24.909 -23.957 -37.969 1.00 26.22 96 PRO A O 1
ATOM 695 N N . VAL A 1 97 ? -24.144 -22.037 -37.091 1.00 23.50 97 VAL A N 1
ATOM 696 C CA . VAL A 1 97 ? -25.108 -21.992 -35.971 1.00 23.50 97 VAL A CA 1
ATOM 697 C C . VAL A 1 97 ? -25.436 -20.540 -35.571 1.00 23.50 97 VAL A C 1
ATOM 699 O O . VAL A 1 97 ? -24.584 -19.805 -35.088 1.00 23.50 97 VAL A O 1
ATOM 702 N N . THR A 1 98 ? -26.686 -20.180 -35.879 1.00 23.22 98 THR A N 1
ATOM 703 C CA . THR A 1 98 ? -27.645 -19.239 -35.257 1.00 23.22 98 THR A CA 1
ATOM 704 C C . THR A 1 98 ? -27.168 -17.926 -34.625 1.00 23.22 98 THR A C 1
ATOM 706 O O . THR A 1 98 ? -26.542 -17.897 -33.571 1.00 23.22 98 THR A O 1
ATOM 709 N N . THR A 1 99 ? -27.625 -16.835 -35.238 1.00 23.30 99 THR A N 1
ATOM 710 C CA . THR A 1 99 ? -27.733 -15.485 -34.681 1.00 23.30 99 THR A CA 1
ATOM 711 C C . THR A 1 99 ? -28.870 -15.415 -33.660 1.00 23.30 99 THR A C 1
ATOM 713 O O . THR A 1 99 ? -30.012 -15.662 -34.042 1.00 23.30 99 THR A O 1
ATOM 716 N N . ASP A 1 100 ? -28.568 -15.011 -32.430 1.00 23.19 100 ASP A N 1
ATOM 717 C CA . ASP A 1 100 ? -29.518 -14.334 -31.546 1.00 23.19 100 ASP A CA 1
ATOM 718 C C . ASP A 1 100 ? -28.856 -13.054 -31.016 1.00 23.19 100 ASP A C 1
ATOM 720 O O . ASP A 1 100 ? -27.646 -13.009 -30.791 1.00 23.19 100 ASP A O 1
ATOM 724 N N . ASP A 1 101 ? -29.676 -12.010 -30.938 1.00 26.89 101 ASP A N 1
ATOM 725 C CA . ASP A 1 101 ? -29.370 -10.602 -30.685 1.00 26.89 101 ASP A CA 1
ATOM 726 C C . ASP A 1 101 ? -28.428 -10.349 -29.496 1.00 26.89 101 ASP A C 1
ATOM 728 O O . ASP A 1 101 ? -28.819 -10.508 -28.342 1.00 26.89 101 ASP A O 1
ATOM 732 N N . ASP A 1 102 ? -27.250 -9.791 -29.782 1.00 23.39 102 ASP A N 1
ATOM 733 C CA . ASP A 1 102 ? -26.509 -8.955 -28.839 1.00 23.39 102 ASP A CA 1
ATOM 734 C C . ASP A 1 102 ? -26.311 -7.580 -29.481 1.00 23.39 102 ASP A C 1
ATOM 736 O O . ASP A 1 102 ? -25.572 -7.398 -30.454 1.00 23.39 102 ASP A O 1
ATOM 740 N N . SER A 1 103 ? -27.011 -6.588 -28.933 1.00 24.44 103 SER A N 1
ATOM 741 C CA . SER A 1 103 ? -26.888 -5.185 -29.306 1.00 24.44 103 SER A CA 1
ATOM 742 C C . SER A 1 103 ? -25.482 -4.682 -28.972 1.00 24.44 103 SER A C 1
ATOM 744 O O . SER A 1 103 ? -25.210 -4.206 -27.867 1.00 24.44 103 SER A O 1
ATOM 746 N N . TYR A 1 104 ? -24.582 -4.795 -29.944 1.00 21.67 104 TYR A N 1
ATOM 747 C CA . TYR A 1 104 ? -23.240 -4.237 -29.906 1.00 21.67 104 TYR A CA 1
ATOM 748 C C . TYR A 1 104 ? -23.352 -2.707 -29.920 1.00 21.67 104 TYR A C 1
ATOM 750 O O . TYR A 1 104 ? -23.581 -2.083 -30.958 1.00 21.67 104 TYR A O 1
ATOM 758 N N . VAL A 1 105 ? -23.227 -2.083 -28.749 1.00 22.81 105 VAL A N 1
ATOM 759 C CA . VAL A 1 105 ? -23.045 -0.633 -28.655 1.00 22.81 105 VAL A CA 1
ATOM 760 C C . VAL A 1 105 ? -21.676 -0.324 -29.256 1.00 22.81 105 VAL A C 1
ATOM 762 O O . VAL A 1 105 ? -20.637 -0.578 -28.650 1.00 22.81 105 VAL A O 1
ATOM 765 N N . SER A 1 106 ? -21.675 0.191 -30.484 1.00 20.73 106 SER A N 1
ATOM 766 C CA . SER A 1 106 ? -20.481 0.694 -31.152 1.00 20.73 106 SER A CA 1
ATOM 767 C C . SER A 1 106 ? -19.930 1.884 -30.364 1.00 20.73 106 SER A C 1
ATOM 769 O O . SER A 1 106 ? -20.485 2.984 -30.414 1.00 20.73 106 SER A O 1
ATOM 771 N N . TYR A 1 107 ? -18.847 1.674 -29.622 1.00 24.73 107 TYR A N 1
ATOM 772 C CA . TYR A 1 107 ? -18.069 2.767 -29.056 1.00 24.73 107 TYR A CA 1
ATOM 773 C C . TYR A 1 107 ? -17.257 3.406 -30.180 1.00 24.73 107 TYR A C 1
ATOM 775 O O . TYR A 1 107 ? -16.456 2.741 -30.830 1.00 24.73 107 TYR A O 1
ATOM 783 N N . SER A 1 108 ? -17.481 4.695 -30.434 1.00 25.12 108 SER A N 1
ATOM 784 C CA . SER A 1 108 ? -16.599 5.475 -31.297 1.00 25.12 108 SER A CA 1
ATOM 785 C C . SER A 1 108 ? -15.203 5.515 -30.675 1.00 25.12 108 SER A C 1
ATOM 787 O O . SER A 1 108 ? -15.077 5.888 -29.505 1.00 25.12 108 SER A O 1
ATOM 789 N N . ASP A 1 109 ? -14.184 5.178 -31.467 1.00 29.08 109 ASP A N 1
ATOM 790 C CA . ASP A 1 109 ? -12.749 5.204 -31.149 1.00 29.08 109 ASP A CA 1
ATOM 791 C C . ASP A 1 109 ? -12.199 6.626 -30.897 1.00 29.08 109 ASP A C 1
ATOM 793 O O . ASP A 1 109 ? -11.182 7.043 -31.453 1.00 29.08 109 ASP A O 1
ATOM 797 N N . ASP A 1 110 ? -12.829 7.389 -30.003 1.00 31.41 110 ASP A N 1
ATOM 798 C CA . ASP A 1 110 ? -12.216 8.563 -29.381 1.00 31.41 110 ASP A CA 1
ATOM 799 C C . ASP A 1 110 ? -11.303 8.082 -28.245 1.00 31.41 110 ASP A C 1
ATOM 801 O O . ASP A 1 110 ? -11.532 8.233 -27.040 1.00 31.41 110 ASP A O 1
ATOM 805 N N . ASP A 1 111 ? -10.238 7.422 -28.683 1.00 38.69 111 ASP A N 1
ATOM 806 C CA . ASP A 1 111 ? -9.151 6.902 -27.885 1.00 38.69 111 ASP A CA 1
ATOM 807 C C . ASP A 1 111 ? -8.469 8.067 -27.143 1.00 38.69 111 ASP A C 1
ATOM 809 O O . ASP A 1 111 ? -7.713 8.846 -27.721 1.00 38.69 111 ASP A O 1
ATOM 813 N N . ARG A 1 112 ? -8.782 8.243 -25.855 1.00 38.41 112 ARG A N 1
ATOM 814 C CA . ARG A 1 112 ? -8.116 9.168 -24.914 1.00 38.41 112 ARG A CA 1
ATOM 815 C C . ARG A 1 112 ? -7.347 8.397 -23.837 1.00 38.41 112 ARG A C 1
ATOM 817 O O . ARG A 1 112 ? -7.371 8.777 -22.670 1.00 38.41 112 ARG A O 1
ATOM 824 N N . SER A 1 113 ? -6.735 7.268 -24.189 1.00 32.31 113 SER A N 1
ATOM 825 C CA . SER A 1 113 ? -5.986 6.456 -23.230 1.00 32.31 113 SER A CA 1
ATOM 826 C C . SER A 1 113 ? -4.609 7.042 -22.918 1.00 32.31 113 SER A C 1
ATOM 828 O O . SER A 1 113 ? -3.901 7.422 -23.852 1.00 32.31 113 SER A O 1
ATOM 830 N N . ILE A 1 114 ? -4.237 7.021 -21.635 1.00 37.16 114 ILE A N 1
ATOM 831 C CA . ILE A 1 114 ? -2.962 7.467 -21.056 1.00 37.16 114 ILE A CA 1
ATOM 832 C C . ILE A 1 114 ? -2.623 8.928 -21.404 1.00 37.16 114 ILE A C 1
ATOM 834 O O . ILE A 1 114 ? -2.263 9.267 -22.530 1.00 37.16 114 ILE A O 1
ATOM 838 N N . ALA A 1 115 ? -2.611 9.806 -20.398 1.00 40.41 115 ALA A N 1
ATOM 839 C CA . ALA A 1 115 ? -2.075 11.171 -20.499 1.00 40.41 115 ALA A CA 1
ATOM 840 C C . ALA A 1 115 ? -0.532 11.218 -20.671 1.00 40.41 115 ALA A C 1
ATOM 842 O O . ALA A 1 115 ? 0.126 12.162 -20.252 1.00 40.41 115 ALA A O 1
ATOM 843 N N . ILE A 1 116 ? 0.046 10.202 -21.313 1.00 45.03 116 ILE A N 1
ATOM 844 C CA . ILE A 1 116 ? 1.433 10.099 -21.768 1.00 45.03 116 ILE A CA 1
ATOM 845 C C . ILE A 1 116 ? 1.368 10.046 -23.296 1.00 45.03 116 ILE A C 1
ATOM 847 O O . ILE A 1 116 ? 1.792 9.099 -23.955 1.00 45.03 116 ILE A O 1
ATOM 851 N N . ARG A 1 117 ? 0.758 11.068 -23.897 1.00 40.62 117 ARG A N 1
ATOM 852 C CA . ARG A 1 117 ? 0.940 11.318 -25.321 1.00 40.62 117 ARG A CA 1
ATOM 853 C C . ARG A 1 117 ? 2.070 12.311 -25.478 1.00 40.62 117 ARG A C 1
ATOM 855 O O . ARG A 1 117 ? 1.949 13.467 -25.081 1.00 40.62 117 ARG A O 1
ATOM 862 N N . LYS A 1 118 ? 3.117 11.905 -26.194 1.00 41.31 118 LYS A N 1
ATOM 863 C CA . LYS A 1 118 ? 3.918 12.851 -26.973 1.00 41.31 118 LYS A CA 1
ATOM 864 C C . LYS A 1 118 ? 3.075 13.308 -28.161 1.00 41.31 118 LYS A C 1
ATOM 866 O O . LYS A 1 118 ? 3.350 12.992 -29.313 1.00 41.31 118 LYS A O 1
ATOM 871 N N . GLU A 1 119 ? 1.996 14.029 -27.893 1.00 39.66 119 GLU A N 1
ATOM 872 C CA . GLU A 1 119 ? 1.282 14.720 -28.949 1.00 39.66 119 GLU A CA 1
ATOM 873 C C . GLU A 1 119 ? 2.105 15.954 -29.320 1.00 39.66 119 GLU A C 1
ATOM 875 O O . GLU A 1 119 ? 1.835 17.065 -28.876 1.00 39.66 119 GLU A O 1
ATOM 880 N N . LYS A 1 120 ? 3.089 15.768 -30.207 1.00 38.72 120 LYS A N 1
ATOM 881 C CA . LYS A 1 120 ? 3.684 16.889 -30.951 1.00 38.72 120 LYS A CA 1
ATOM 882 C C . LYS A 1 120 ? 2.637 17.669 -31.768 1.00 38.72 120 LYS A C 1
ATOM 884 O O . LYS A 1 120 ? 2.961 18.735 -32.272 1.00 38.72 120 LYS A O 1
ATOM 889 N N . ARG A 1 121 ? 1.403 17.157 -31.909 1.00 37.78 121 ARG A N 1
ATOM 890 C CA . ARG A 1 121 ? 0.370 17.737 -32.779 1.00 37.78 121 ARG A CA 1
ATOM 891 C C . ARG A 1 121 ? -1.011 17.985 -32.160 1.00 37.78 121 ARG A C 1
ATOM 893 O O . ARG A 1 121 ? -1.792 18.656 -32.808 1.00 37.78 121 ARG A O 1
ATOM 900 N N . ASN A 1 122 ? -1.330 17.464 -30.971 1.00 38.03 122 ASN A N 1
ATOM 901 C CA . ASN A 1 122 ? -2.689 17.579 -30.403 1.00 38.03 122 ASN A CA 1
ATOM 902 C C . ASN A 1 122 ? -2.788 17.703 -28.875 1.00 38.03 122 ASN A C 1
ATOM 904 O O . ASN A 1 122 ? -3.898 17.840 -28.350 1.00 38.03 122 ASN A O 1
ATOM 908 N N . ALA A 1 123 ? -1.655 17.811 -28.165 1.00 39.94 123 ALA A N 1
ATOM 909 C CA . ALA A 1 123 ? -1.678 18.493 -26.893 1.00 39.94 123 ALA A CA 1
ATOM 910 C C . ALA A 1 123 ? -2.282 19.842 -27.243 1.00 39.94 123 ALA A C 1
ATOM 912 O O . ALA A 1 123 ? -1.930 20.435 -28.263 1.00 39.94 123 ALA A O 1
ATOM 913 N N . ARG A 1 124 ? -3.212 20.324 -26.435 1.00 40.53 124 ARG A N 1
ATOM 914 C CA . ARG A 1 124 ? -3.844 21.631 -26.604 1.00 40.53 124 ARG A CA 1
ATOM 915 C C . ARG A 1 124 ? -2.838 22.778 -26.380 1.00 40.53 124 ARG A C 1
ATOM 917 O O . ARG A 1 124 ? -3.170 23.777 -25.758 1.00 40.53 124 ARG A O 1
ATOM 924 N N . MET A 1 125 ? -1.596 22.604 -26.817 1.00 41.75 125 MET A N 1
ATOM 925 C CA . MET A 1 125 ? -0.657 23.621 -27.217 1.00 41.75 125 MET A CA 1
ATOM 926 C C . MET A 1 125 ? -1.250 24.277 -28.466 1.00 41.75 125 MET A C 1
ATOM 928 O O . MET A 1 125 ? -1.406 23.612 -29.486 1.00 41.75 125 MET A O 1
ATOM 932 N N . PRO A 1 126 ? -1.644 25.557 -28.400 1.00 46.28 126 PRO A N 1
ATOM 933 C CA . PRO A 1 126 ? -1.950 26.319 -29.606 1.00 46.28 126 PRO A CA 1
ATOM 934 C C . PRO A 1 126 ? -0.829 26.104 -30.635 1.00 46.28 126 PRO A C 1
ATOM 936 O O . PRO A 1 126 ? 0.328 26.117 -30.218 1.00 46.28 126 PRO A O 1
ATOM 939 N N . ASP A 1 127 ? -1.139 25.957 -31.932 1.00 51.28 127 ASP A N 1
ATOM 940 C CA . ASP A 1 127 ? -0.166 25.693 -33.024 1.00 51.28 127 ASP A CA 1
ATOM 941 C C . ASP A 1 127 ? 1.145 26.492 -32.901 1.00 51.28 127 ASP A C 1
ATOM 943 O O . ASP A 1 127 ? 2.228 25.985 -33.179 1.00 51.28 127 ASP A O 1
ATOM 947 N N . ARG A 1 128 ? 1.044 27.707 -32.349 1.00 47.16 128 ARG A N 1
ATOM 948 C CA . ARG A 1 128 ? 2.130 28.630 -31.984 1.00 47.16 128 ARG A CA 1
ATOM 949 C C . ARG A 1 128 ? 3.215 28.084 -31.038 1.00 47.16 128 ARG A C 1
ATOM 951 O O . ARG A 1 128 ? 4.197 28.784 -30.821 1.00 47.16 128 ARG A O 1
ATOM 958 N N . TYR A 1 129 ? 3.045 26.903 -30.444 1.00 48.25 129 TYR A N 1
ATOM 959 C CA . TYR A 1 129 ? 3.988 26.319 -29.480 1.00 48.25 129 TYR A CA 1
ATOM 960 C C . TYR A 1 129 ? 4.562 24.958 -29.900 1.00 48.25 129 TYR A C 1
ATOM 962 O O . TYR A 1 129 ? 5.455 24.447 -29.222 1.00 48.25 129 TYR A O 1
ATOM 970 N N . SER A 1 130 ? 4.080 24.366 -30.999 1.00 55.06 130 SER A N 1
ATOM 971 C CA . SER A 1 130 ? 4.607 23.085 -31.499 1.00 55.06 130 SER A CA 1
ATOM 972 C C . SER A 1 130 ? 6.070 23.205 -31.954 1.00 55.06 130 SER A C 1
ATOM 974 O O . SER A 1 130 ? 6.870 22.300 -31.710 1.00 55.06 130 SER A O 1
ATOM 976 N N . ASP A 1 131 ? 6.440 24.377 -32.475 1.00 62.38 131 ASP A N 1
ATOM 977 C CA . ASP A 1 131 ? 7.779 24.687 -32.986 1.00 62.38 131 ASP A CA 1
ATOM 978 C C . ASP A 1 131 ? 8.826 24.974 -31.893 1.00 62.38 131 ASP A C 1
ATOM 980 O O . ASP A 1 131 ? 10.012 25.080 -32.197 1.00 62.38 131 ASP A O 1
ATOM 984 N N . ILE A 1 132 ? 8.423 25.096 -30.617 1.00 76.81 132 ILE A N 1
ATOM 985 C CA . ILE A 1 132 ? 9.342 25.434 -29.509 1.00 76.81 132 ILE A CA 1
ATOM 986 C C . ILE A 1 132 ? 9.549 24.302 -28.494 1.00 76.81 132 ILE A C 1
ATOM 988 O O . ILE A 1 132 ? 10.271 24.474 -27.510 1.00 76.81 132 ILE A O 1
ATOM 992 N N . ALA A 1 133 ? 8.925 23.139 -28.700 1.00 74.12 133 ALA A N 1
ATOM 993 C CA . ALA A 1 133 ? 9.127 21.976 -27.841 1.00 74.12 133 ALA A CA 1
ATOM 994 C C . ALA A 1 133 ? 10.495 21.328 -28.122 1.00 74.12 133 ALA A C 1
ATOM 996 O O . ALA A 1 133 ? 10.662 20.589 -29.092 1.00 74.12 133 ALA A O 1
ATOM 997 N N . VAL A 1 134 ? 11.470 21.580 -27.245 1.00 84.44 134 VAL A N 1
ATOM 998 C CA . VAL A 1 134 ? 12.857 21.095 -27.395 1.00 84.44 134 VAL A CA 1
ATOM 999 C C . VAL A 1 134 ? 13.124 19.741 -26.728 1.00 84.44 134 VAL A C 1
ATOM 1001 O O . VAL A 1 134 ? 14.196 19.171 -26.907 1.00 84.44 134 VAL A O 1
ATOM 1004 N N . GLY A 1 135 ? 12.166 19.200 -25.968 1.00 80.56 135 GLY A N 1
ATOM 1005 C CA . GLY A 1 135 ? 12.350 17.930 -25.270 1.00 80.56 135 GLY A CA 1
ATOM 1006 C C . GLY A 1 135 ? 11.124 17.440 -24.507 1.00 80.56 135 GLY A C 1
ATOM 1007 O O . GLY A 1 135 ? 10.096 18.112 -24.425 1.00 80.56 135 GLY A O 1
ATOM 1008 N N . VAL A 1 136 ? 11.262 16.241 -23.949 1.00 82.75 136 VAL A N 1
ATOM 1009 C CA . VAL A 1 136 ? 10.313 15.608 -23.026 1.00 82.75 136 VAL A CA 1
ATOM 1010 C C . VAL A 1 136 ? 11.077 15.149 -21.787 1.00 82.75 136 VAL A C 1
ATOM 1012 O O . VAL A 1 136 ? 12.262 14.836 -21.884 1.00 82.75 136 VAL A O 1
ATOM 1015 N N . GLY A 1 137 ? 10.420 15.117 -20.630 1.00 83.25 137 GLY A N 1
ATOM 1016 C CA . GLY A 1 137 ? 11.048 14.703 -19.379 1.00 83.25 137 GLY A CA 1
ATOM 1017 C C . GLY A 1 137 ? 10.051 14.118 -18.388 1.00 83.25 137 GLY A C 1
ATOM 1018 O O . GLY A 1 137 ? 8.841 14.307 -18.519 1.00 83.25 137 GLY A O 1
ATOM 1019 N N . MET A 1 138 ? 10.584 13.406 -17.397 1.00 85.94 138 MET A N 1
ATOM 1020 C CA . MET A 1 138 ? 9.847 12.885 -16.249 1.00 85.94 138 MET A CA 1
ATOM 1021 C C . MET A 1 138 ? 10.247 13.678 -15.007 1.00 85.94 138 MET A C 1
ATOM 1023 O O . MET A 1 138 ? 11.429 13.849 -14.725 1.00 85.94 138 MET A O 1
ATOM 1027 N N . CYS A 1 139 ? 9.257 14.156 -14.266 1.00 87.94 139 CYS A N 1
ATOM 1028 C CA . CYS A 1 139 ? 9.423 14.972 -13.062 1.00 87.94 139 CYS A CA 1
ATOM 1029 C C . CYS A 1 139 ? 8.608 14.372 -11.915 1.00 87.94 139 CYS A C 1
ATOM 1031 O O . CYS A 1 139 ? 7.878 15.069 -11.212 1.00 87.94 139 CYS A O 1
ATOM 1033 N N . MET A 1 140 ? 8.687 13.048 -11.790 1.00 83.88 140 MET A N 1
ATOM 1034 C CA . MET A 1 140 ? 8.040 12.326 -10.708 1.00 83.88 140 MET A CA 1
ATOM 1035 C C . MET A 1 140 ? 8.726 12.725 -9.414 1.00 83.88 140 MET A C 1
ATOM 1037 O O . MET A 1 140 ? 9.955 12.708 -9.334 1.00 83.88 140 MET A O 1
ATOM 1041 N N . GLU A 1 141 ? 7.944 13.098 -8.407 1.00 84.44 141 GLU A N 1
ATOM 1042 C CA . GLU A 1 141 ? 8.535 13.456 -7.127 1.00 84.44 141 GLU A CA 1
ATOM 1043 C C . GLU A 1 141 ? 9.243 12.245 -6.487 1.00 84.44 141 GLU A C 1
ATOM 1045 O O . GLU A 1 141 ? 10.160 12.454 -5.698 1.00 84.44 141 GLU A O 1
ATOM 1050 N N . GLY A 1 142 ? 8.842 11.011 -6.845 1.00 83.62 142 GLY A N 1
ATOM 1051 C CA . GLY A 1 142 ? 9.430 9.737 -6.419 1.00 83.62 142 GLY A CA 1
ATOM 1052 C C . GLY A 1 142 ? 9.408 8.670 -7.498 1.00 83.62 142 GLY A C 1
ATOM 1053 O O . GLY A 1 142 ? 8.626 8.751 -8.445 1.00 83.62 142 GLY A O 1
ATOM 1054 N N . ILE A 1 143 ? 10.296 7.690 -7.352 1.00 88.81 143 ILE A N 1
ATOM 1055 C CA . ILE A 1 143 ? 10.524 6.583 -8.291 1.00 88.81 143 ILE A CA 1
ATOM 1056 C C . ILE A 1 143 ? 10.201 5.232 -7.630 1.00 88.81 143 ILE A C 1
ATOM 1058 O O . ILE A 1 143 ? 9.616 5.223 -6.552 1.00 88.81 143 ILE A O 1
ATOM 1062 N N . GLU A 1 144 ? 10.558 4.119 -8.282 1.00 86.81 144 GLU A N 1
ATOM 1063 C CA . GLU A 1 144 ? 10.376 2.740 -7.772 1.00 86.81 144 GLU A CA 1
ATOM 1064 C C . GLU A 1 144 ? 8.910 2.270 -7.691 1.00 86.81 144 GLU A C 1
ATOM 1066 O O . GLU A 1 144 ? 8.564 1.365 -6.940 1.00 86.81 144 GLU A O 1
ATOM 1071 N N . GLN A 1 145 ? 8.049 2.849 -8.530 1.00 88.62 145 GLN A N 1
ATOM 1072 C CA . GLN A 1 145 ? 6.652 2.447 -8.717 1.00 88.62 145 GLN A CA 1
ATOM 1073 C C . GLN A 1 145 ? 6.299 2.415 -10.210 1.00 88.62 145 GLN A C 1
ATOM 1075 O O . GLN A 1 145 ? 7.012 3.010 -11.015 1.00 88.62 145 GLN A O 1
ATOM 1080 N N . ASN A 1 146 ? 5.228 1.707 -10.590 1.00 94.06 146 ASN A N 1
ATOM 1081 C CA . ASN A 1 146 ? 4.662 1.664 -11.950 1.00 94.06 146 ASN A CA 1
ATOM 1082 C C . ASN A 1 146 ? 5.708 1.657 -13.095 1.00 94.06 146 ASN A C 1
ATOM 1084 O O . ASN A 1 146 ? 5.680 2.541 -13.957 1.00 94.06 146 ASN A O 1
ATOM 1088 N N . PRO A 1 147 ? 6.630 0.676 -13.162 1.00 95.25 147 PRO A N 1
ATOM 1089 C CA . PRO A 1 147 ? 7.733 0.678 -14.133 1.00 95.25 147 PRO A CA 1
ATOM 1090 C C . PRO A 1 147 ? 7.272 0.783 -15.596 1.00 95.25 147 PRO A C 1
ATOM 1092 O O . PRO A 1 147 ? 7.965 1.382 -16.416 1.00 95.25 147 PRO A O 1
ATOM 1095 N N . VAL A 1 148 ? 6.075 0.276 -15.913 1.00 95.62 148 VAL A N 1
ATOM 1096 C CA . VAL A 1 148 ? 5.431 0.390 -17.234 1.00 95.62 148 VAL A CA 1
ATOM 1097 C C . VAL A 1 148 ? 5.314 1.841 -17.722 1.00 95.62 148 VAL A C 1
ATOM 1099 O O . VAL A 1 148 ? 5.514 2.127 -18.901 1.00 95.62 148 VAL A O 1
ATOM 1102 N N . VAL A 1 149 ? 5.058 2.777 -16.806 1.00 91.88 149 VAL A N 1
ATOM 1103 C CA . VAL A 1 149 ? 4.941 4.209 -17.095 1.00 91.88 149 VAL A CA 1
ATOM 1104 C C . VAL A 1 149 ? 6.301 4.809 -17.440 1.00 91.88 149 VAL A C 1
ATOM 1106 O O . VAL A 1 149 ? 6.419 5.556 -18.413 1.00 91.88 149 VAL A O 1
ATOM 1109 N N . TYR A 1 150 ? 7.328 4.480 -16.654 1.00 91.94 150 TYR A N 1
ATOM 1110 C CA . TYR A 1 150 ? 8.687 4.986 -16.852 1.00 91.94 150 TYR A CA 1
ATOM 1111 C C . TYR A 1 150 ? 9.297 4.463 -18.149 1.00 91.94 150 TYR A C 1
ATOM 1113 O O . TYR A 1 150 ? 9.935 5.230 -18.876 1.00 91.94 150 TYR A O 1
ATOM 1121 N N . GLU A 1 151 ? 9.079 3.183 -18.459 1.00 94.12 151 GLU A N 1
ATOM 1122 C CA . GLU A 1 151 ? 9.572 2.569 -19.691 1.00 94.12 151 GLU A CA 1
ATOM 1123 C C . GLU A 1 151 ? 8.920 3.220 -20.914 1.00 94.12 151 GLU A C 1
ATOM 1125 O O . GLU A 1 151 ? 9.630 3.728 -21.785 1.00 94.12 151 GLU A O 1
ATOM 1130 N N . LEU A 1 152 ? 7.583 3.326 -20.931 1.00 92.38 152 LEU A N 1
ATOM 1131 C CA . LEU A 1 152 ? 6.870 3.977 -22.028 1.00 92.38 152 LEU A CA 1
ATOM 1132 C C . LEU A 1 152 ? 7.311 5.438 -22.184 1.00 92.38 152 LEU A C 1
ATOM 1134 O O . LEU A 1 152 ? 7.663 5.867 -23.281 1.00 92.38 152 LEU A O 1
ATOM 1138 N N . MET A 1 153 ? 7.334 6.219 -21.102 1.00 89.06 153 MET A N 1
ATOM 1139 C CA . MET A 1 153 ? 7.656 7.645 -21.187 1.00 89.06 153 MET A CA 1
ATOM 1140 C C . MET A 1 153 ? 9.099 7.899 -21.647 1.00 89.06 153 MET A C 1
ATOM 1142 O O . MET A 1 153 ? 9.349 8.833 -22.413 1.00 89.06 153 MET A O 1
ATOM 1146 N N . SER A 1 154 ? 10.045 7.053 -21.238 1.00 90.94 154 SER A N 1
ATOM 1147 C CA . SER A 1 154 ? 11.431 7.132 -21.714 1.00 90.94 154 SER A CA 1
ATOM 1148 C C . SER A 1 154 ? 11.528 6.811 -23.206 1.00 90.94 154 SER A C 1
ATOM 1150 O O . SER A 1 154 ? 12.199 7.526 -23.953 1.00 90.94 154 SER A O 1
ATOM 1152 N N . GLU A 1 155 ? 10.796 5.794 -23.669 1.00 90.75 155 GLU A N 1
ATOM 1153 C CA . GLU A 1 155 ? 10.744 5.424 -25.085 1.00 90.75 155 GLU A CA 1
ATOM 1154 C C . GLU A 1 155 ? 10.168 6.559 -25.946 1.00 90.75 155 GLU A C 1
ATOM 1156 O O . GLU A 1 155 ? 10.631 6.792 -27.067 1.00 90.75 155 GLU A O 1
ATOM 1161 N N . MET A 1 156 ? 9.222 7.345 -25.412 1.00 86.88 156 MET A N 1
ATOM 1162 C CA . MET A 1 156 ? 8.621 8.462 -26.146 1.00 86.88 156 MET A CA 1
ATOM 1163 C C . MET A 1 156 ? 9.657 9.477 -26.627 1.00 86.88 156 MET A C 1
ATOM 1165 O O . MET A 1 156 ? 9.448 10.081 -27.679 1.00 86.88 156 MET A O 1
ATOM 1169 N N . ALA A 1 157 ? 10.792 9.665 -25.948 1.00 87.00 157 ALA A N 1
ATOM 1170 C CA . ALA A 1 157 ? 11.843 10.574 -26.413 1.00 87.00 157 ALA A CA 1
ATOM 1171 C C . ALA A 1 157 ? 12.342 10.220 -27.828 1.00 87.00 157 ALA A C 1
ATOM 1173 O O . ALA A 1 157 ? 12.550 11.127 -28.640 1.00 87.00 157 ALA A O 1
ATOM 1174 N N . PHE A 1 158 ? 12.394 8.927 -28.153 1.00 88.94 158 PHE A N 1
ATOM 1175 C CA . PHE A 1 158 ? 12.972 8.382 -29.383 1.00 88.94 158 PHE A CA 1
ATOM 1176 C C . PHE A 1 158 ? 11.948 8.082 -30.479 1.00 88.94 158 PHE A C 1
ATOM 1178 O O . PHE A 1 158 ? 12.325 7.784 -31.609 1.00 88.94 158 PHE A O 1
ATOM 1185 N N . ARG A 1 159 ? 10.650 8.193 -30.180 1.00 83.81 159 ARG A N 1
ATOM 1186 C CA . ARG A 1 159 ? 9.592 7.960 -31.168 1.00 83.81 159 ARG A CA 1
ATOM 1187 C C . ARG A 1 159 ? 9.169 9.245 -31.877 1.00 83.81 159 ARG A C 1
ATOM 1189 O O . ARG A 1 159 ? 9.010 10.309 -31.260 1.00 83.81 159 ARG A O 1
ATOM 1196 N N . SER A 1 160 ? 8.979 9.119 -33.190 1.00 83.06 160 SER A N 1
ATOM 1197 C CA . SER A 1 160 ? 8.367 10.118 -34.075 1.00 83.06 160 SER A CA 1
ATOM 1198 C C . SER A 1 160 ? 6.858 9.908 -34.245 1.00 83.06 160 SER A C 1
ATOM 1200 O O . SER A 1 160 ? 6.144 10.873 -34.508 1.00 83.06 160 SER A O 1
ATOM 1202 N N . GLU A 1 161 ? 6.374 8.677 -34.062 1.00 84.88 161 GLU A N 1
ATOM 1203 C CA . GLU A 1 161 ? 4.982 8.270 -34.284 1.00 84.88 161 GLU A CA 1
ATOM 1204 C C . GLU A 1 161 ? 4.242 7.941 -32.980 1.00 84.88 161 GLU A C 1
ATOM 1206 O O . GLU A 1 161 ? 4.859 7.639 -31.951 1.00 84.88 161 GLU A O 1
ATOM 1211 N N . LYS A 1 162 ? 2.901 7.977 -33.035 1.00 83.75 162 LYS A N 1
ATOM 1212 C CA . LYS A 1 162 ? 2.032 7.554 -31.926 1.00 83.75 162 LYS A CA 1
ATOM 1213 C C . LYS A 1 162 ? 2.249 6.062 -31.646 1.00 83.75 162 LYS A C 1
ATOM 1215 O O . LYS A 1 162 ? 2.381 5.262 -32.567 1.00 83.75 162 LYS A O 1
ATOM 1220 N N . VAL A 1 163 ? 2.252 5.689 -30.369 1.00 88.12 163 VAL A N 1
ATOM 1221 C CA . VAL A 1 163 ? 2.332 4.285 -29.951 1.00 88.12 163 VAL A CA 1
ATOM 1222 C C . VAL A 1 163 ? 0.951 3.656 -29.892 1.00 88.12 163 VAL A C 1
ATOM 1224 O O . VAL A 1 163 ? 0.030 4.216 -29.297 1.00 88.12 163 VAL A O 1
ATOM 1227 N N . GLN A 1 164 ? 0.844 2.463 -30.471 1.00 91.69 164 GLN A N 1
ATOM 1228 C CA . GLN A 1 164 ? -0.275 1.551 -30.262 1.00 91.69 164 GLN A CA 1
ATOM 1229 C C . GLN A 1 164 ? -0.079 0.871 -28.903 1.00 91.69 164 GLN A C 1
ATOM 1231 O O . GLN A 1 164 ? 0.629 -0.129 -28.795 1.00 91.69 164 GLN A O 1
ATOM 1236 N N . VAL A 1 165 ? -0.637 1.469 -27.848 1.00 90.94 165 VAL A N 1
ATOM 1237 C CA . VAL A 1 165 ? -0.295 1.121 -26.458 1.00 90.94 165 VAL A CA 1
ATOM 1238 C C . VAL A 1 165 ? -0.597 -0.338 -26.122 1.00 90.94 165 VAL A C 1
ATOM 1240 O O . VAL A 1 165 ? 0.208 -0.974 -25.455 1.00 90.94 165 VAL A O 1
ATOM 1243 N N . GLN A 1 166 ? -1.701 -0.899 -26.611 1.00 92.19 166 GLN A N 1
ATOM 1244 C CA . GLN A 1 166 ? -2.061 -2.296 -26.335 1.00 92.19 166 GLN A CA 1
ATOM 1245 C C . GLN A 1 166 ? -1.041 -3.289 -26.914 1.00 92.19 166 GLN A C 1
ATOM 1247 O O . GLN A 1 166 ? -0.609 -4.206 -26.221 1.00 92.19 166 GLN A O 1
ATOM 1252 N N . GLU A 1 167 ? -0.582 -3.074 -28.150 1.00 94.44 167 GLU A N 1
ATOM 1253 C CA . GLU A 1 167 ? 0.469 -3.902 -28.763 1.00 94.44 167 GLU A CA 1
ATOM 1254 C C . GLU A 1 167 ? 1.829 -3.697 -28.085 1.00 94.44 167 GLU A C 1
ATOM 1256 O O . GLU A 1 167 ? 2.603 -4.642 -27.888 1.00 94.44 167 GLU A O 1
ATOM 1261 N N . TRP A 1 168 ? 2.106 -2.462 -27.659 1.00 96.50 168 TRP A N 1
ATOM 1262 C CA . TRP A 1 168 ? 3.285 -2.165 -26.856 1.00 96.50 168 TRP A CA 1
ATOM 1263 C C . TRP A 1 168 ? 3.244 -2.894 -25.506 1.00 96.50 168 TRP A C 1
ATOM 1265 O O . TRP A 1 168 ? 4.262 -3.455 -25.114 1.00 96.50 168 TRP A O 1
ATOM 1275 N N . LEU A 1 169 ? 2.083 -2.975 -24.842 1.00 96.75 169 LEU A N 1
ATOM 1276 C CA . LEU A 1 169 ? 1.903 -3.670 -23.563 1.00 96.75 169 LEU A CA 1
ATOM 1277 C C . LEU A 1 169 ? 2.068 -5.188 -23.672 1.00 96.75 169 LEU A C 1
ATOM 1279 O O . LEU A 1 169 ? 2.706 -5.783 -22.808 1.00 96.75 169 LEU A O 1
ATOM 1283 N N . LYS A 1 170 ? 1.572 -5.812 -24.748 1.00 95.50 170 LYS A N 1
ATOM 1284 C CA . LYS A 1 170 ? 1.861 -7.230 -25.038 1.00 95.50 170 LYS A CA 1
ATOM 1285 C C . LYS A 1 170 ? 3.362 -7.464 -25.193 1.00 95.50 170 LYS A C 1
ATOM 1287 O O . LYS A 1 170 ? 3.931 -8.396 -24.638 1.00 95.50 170 LYS A O 1
ATOM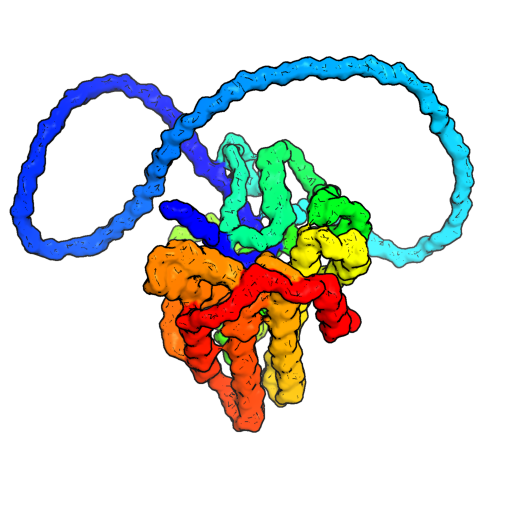 1292 N N . SER A 1 171 ? 4.032 -6.578 -25.926 1.00 96.81 171 SER A N 1
ATOM 1293 C CA . SER A 1 171 ? 5.483 -6.667 -26.106 1.00 96.81 171 SER A CA 1
ATOM 1294 C C . SER A 1 171 ? 6.237 -6.404 -24.794 1.00 96.81 171 SER A C 1
ATOM 1296 O O . SER A 1 171 ? 7.250 -7.048 -24.525 1.00 96.81 171 SER A O 1
ATOM 1298 N N . TYR A 1 172 ? 5.747 -5.472 -23.975 1.00 97.62 172 TYR A N 1
ATOM 1299 C CA . TYR A 1 172 ? 6.277 -5.139 -22.655 1.00 97.62 172 TYR A CA 1
ATOM 1300 C C . TYR A 1 172 ? 6.200 -6.336 -21.709 1.00 97.62 172 TYR A C 1
ATOM 1302 O O . TYR A 1 172 ? 7.227 -6.709 -21.149 1.00 97.62 172 TYR A O 1
ATOM 1310 N N . SER A 1 173 ? 5.040 -6.986 -21.580 1.00 97.56 173 SER A N 1
ATOM 1311 C CA . SER A 1 173 ? 4.871 -8.139 -20.689 1.00 97.56 173 SER A CA 1
ATOM 1312 C C . SER A 1 173 ? 5.806 -9.291 -21.072 1.00 97.56 173 SER A C 1
ATOM 1314 O O . SER A 1 173 ? 6.513 -9.816 -20.214 1.00 97.56 173 SER A O 1
ATOM 1316 N N . ARG A 1 174 ? 5.922 -9.615 -22.368 1.00 97.38 174 ARG A N 1
ATOM 1317 C CA . ARG A 1 174 ? 6.846 -10.651 -22.871 1.00 97.38 174 ARG A CA 1
ATOM 1318 C C . ARG A 1 174 ? 8.298 -10.367 -22.503 1.00 97.38 174 ARG A C 1
ATOM 1320 O O . ARG A 1 174 ? 8.986 -11.247 -21.989 1.00 97.38 174 ARG A O 1
ATOM 1327 N N . ARG A 1 175 ? 8.774 -9.139 -22.751 1.00 97.81 175 ARG A N 1
ATOM 1328 C CA . ARG A 1 175 ? 10.152 -8.735 -22.417 1.00 97.81 175 ARG A CA 1
ATOM 1329 C C . ARG A 1 175 ? 10.380 -8.705 -20.913 1.00 97.81 175 ARG A C 1
ATOM 1331 O O . ARG A 1 175 ? 11.426 -9.147 -20.450 1.00 97.81 175 ARG A O 1
ATOM 1338 N N . ARG A 1 176 ? 9.407 -8.187 -20.163 1.00 97.88 176 ARG A N 1
ATOM 1339 C CA . ARG A 1 176 ? 9.485 -8.040 -18.713 1.00 97.88 176 ARG A CA 1
ATOM 1340 C C . ARG A 1 176 ? 9.568 -9.391 -18.026 1.00 97.88 176 ARG A C 1
ATOM 1342 O O . ARG A 1 176 ? 10.384 -9.528 -17.122 1.00 97.88 176 ARG A O 1
ATOM 1349 N N . TYR A 1 177 ? 8.761 -10.364 -18.447 1.00 98.12 177 TYR A N 1
ATOM 1350 C CA . TYR A 1 177 ? 8.684 -11.668 -17.787 1.00 98.12 177 TYR A CA 1
ATOM 1351 C C . TYR A 1 177 ? 9.571 -12.740 -18.419 1.00 98.12 177 TYR A C 1
ATOM 1353 O O . TYR A 1 177 ? 9.798 -13.770 -17.791 1.00 98.12 177 TYR A O 1
ATOM 1361 N N . GLY A 1 178 ? 10.093 -12.500 -19.625 1.00 97.31 178 GLY A N 1
ATOM 1362 C CA . GLY A 1 178 ? 10.962 -13.428 -20.352 1.00 97.31 178 GLY A CA 1
ATOM 1363 C C . GLY A 1 178 ? 10.220 -14.565 -21.061 1.00 97.31 178 GLY A C 1
ATOM 1364 O O . GLY A 1 178 ? 10.864 -15.449 -21.622 1.00 97.31 178 GLY A O 1
ATOM 1365 N N . LYS A 1 179 ? 8.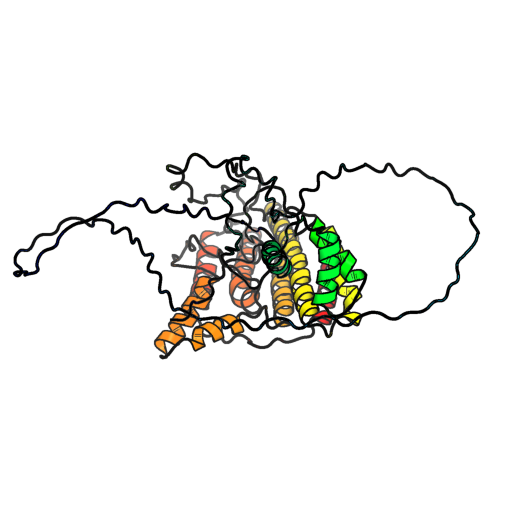881 -14.557 -21.051 1.00 95.94 179 LYS A N 1
ATOM 1366 C CA . LYS A 1 179 ? 8.029 -15.592 -21.650 1.00 95.94 179 LYS A CA 1
ATOM 1367 C C . LYS A 1 179 ? 6.713 -14.990 -22.143 1.00 95.94 179 LYS A C 1
ATOM 1369 O O . LYS A 1 179 ? 6.200 -14.034 -21.567 1.00 95.94 179 LYS A O 1
ATOM 1374 N N . GLU A 1 180 ? 6.163 -15.570 -23.204 1.00 96.75 180 GLU A N 1
ATOM 1375 C CA . GLU A 1 180 ? 4.812 -15.274 -23.682 1.00 96.75 180 GLU A CA 1
ATOM 1376 C C . GLU A 1 180 ? 3.786 -16.109 -22.904 1.00 96.75 180 GLU A C 1
ATOM 1378 O O . GLU A 1 180 ? 3.831 -17.339 -22.935 1.00 96.75 180 GLU A O 1
ATOM 1383 N N . VAL A 1 181 ? 2.882 -15.434 -22.187 1.00 97.69 181 VAL A N 1
ATOM 1384 C CA . VAL A 1 181 ? 1.818 -16.058 -21.387 1.00 97.69 181 VAL A CA 1
ATOM 1385 C C . VAL A 1 181 ? 0.522 -15.279 -21.598 1.00 97.69 181 VAL A C 1
ATOM 1387 O O . VAL A 1 181 ? 0.407 -14.120 -21.195 1.00 97.69 181 VAL A O 1
ATOM 1390 N N . GLN A 1 182 ? -0.458 -15.922 -22.236 1.00 97.31 182 GLN A N 1
ATOM 1391 C CA . GLN A 1 182 ? -1.693 -15.277 -22.701 1.00 97.31 182 GLN A CA 1
ATOM 1392 C C . GLN A 1 182 ? -2.505 -14.651 -21.562 1.00 97.31 182 GLN A C 1
ATOM 1394 O O . GLN A 1 182 ? -3.069 -13.571 -21.723 1.00 97.31 182 GLN A O 1
ATOM 1399 N N . GLN A 1 183 ? -2.533 -15.298 -20.395 1.00 98.31 183 GLN A N 1
ATOM 1400 C CA . GLN A 1 183 ? -3.256 -14.821 -19.218 1.00 98.31 183 GLN A CA 1
ATOM 1401 C C . GLN A 1 183 ? -2.736 -13.449 -18.778 1.00 98.31 183 GLN A C 1
ATOM 1403 O O . GLN A 1 183 ? -3.519 -12.534 -18.534 1.00 98.31 183 GLN A O 1
ATOM 1408 N N . VAL A 1 184 ? -1.414 -13.271 -18.737 1.00 97.62 184 VAL A N 1
ATOM 1409 C CA . VAL A 1 184 ? -0.815 -12.004 -18.308 1.00 97.62 184 VAL A CA 1
ATOM 1410 C C . VAL A 1 184 ? -0.956 -10.922 -19.377 1.00 97.62 184 VAL A C 1
ATOM 1412 O O . VAL A 1 184 ? -1.160 -9.760 -19.040 1.00 97.62 184 VAL A O 1
ATOM 1415 N N . GLU A 1 185 ? -0.929 -11.272 -20.664 1.00 97.25 185 GLU A N 1
ATOM 1416 C CA . GLU A 1 185 ? -1.262 -10.320 -21.734 1.00 97.25 185 GLU A CA 1
ATOM 1417 C C . GLU A 1 185 ? -2.699 -9.799 -21.620 1.00 97.25 185 GLU A C 1
ATOM 1419 O O . GLU A 1 185 ? -2.923 -8.589 -21.697 1.00 97.25 185 GLU A O 1
ATOM 1424 N N . ALA A 1 186 ? -3.662 -10.692 -21.378 1.00 98.12 186 ALA A N 1
ATOM 1425 C CA . ALA A 1 186 ? -5.054 -10.317 -21.148 1.00 98.12 186 ALA A CA 1
ATOM 1426 C C . ALA A 1 186 ? -5.207 -9.460 -19.881 1.00 98.12 186 ALA A C 1
ATOM 1428 O O . ALA A 1 186 ? -5.927 -8.460 -19.887 1.00 98.12 186 ALA A O 1
ATOM 1429 N N . ALA A 1 187 ? -4.480 -9.796 -18.811 1.00 98.31 187 ALA A N 1
ATOM 1430 C CA . ALA A 1 187 ? -4.467 -9.002 -17.592 1.00 98.31 187 ALA A CA 1
ATOM 1431 C C . ALA A 1 187 ? -3.940 -7.580 -17.835 1.00 98.31 187 ALA A C 1
ATOM 1433 O O . ALA A 1 187 ? -4.558 -6.619 -17.382 1.00 98.31 187 ALA A O 1
ATOM 1434 N N . TRP A 1 188 ? -2.852 -7.416 -18.594 1.00 98.12 188 TRP A N 1
ATOM 1435 C CA . TRP A 1 188 ? -2.318 -6.094 -18.934 1.00 98.12 188 TRP A CA 1
ATOM 1436 C C . TRP A 1 188 ? -3.282 -5.243 -19.769 1.00 98.12 188 TRP A C 1
ATOM 1438 O O . TRP A 1 188 ? -3.323 -4.030 -19.560 1.00 98.12 188 TRP A O 1
ATOM 1448 N N . ASP A 1 189 ? -4.097 -5.836 -20.651 1.00 96.62 189 ASP A N 1
ATOM 1449 C CA . ASP A 1 189 ? -5.160 -5.092 -21.351 1.00 96.62 189 ASP A CA 1
ATOM 1450 C C . ASP A 1 189 ? -6.223 -4.564 -20.372 1.00 96.62 189 ASP A C 1
ATOM 1452 O O . ASP A 1 189 ? -6.661 -3.415 -20.474 1.00 96.62 189 ASP A O 1
ATOM 1456 N N . ILE A 1 190 ? -6.591 -5.363 -19.366 1.00 97.69 190 ILE A N 1
ATOM 1457 C CA . ILE A 1 190 ? -7.519 -4.931 -18.314 1.00 97.69 190 ILE A CA 1
ATOM 1458 C C . ILE A 1 190 ? -6.902 -3.804 -17.481 1.00 97.69 190 ILE A C 1
ATOM 1460 O O . ILE A 1 190 ? -7.545 -2.771 -17.284 1.00 97.69 190 ILE A O 1
ATOM 1464 N N . LEU A 1 191 ? -5.654 -3.958 -17.022 1.00 96.75 191 LEU A N 1
ATOM 1465 C CA . LEU A 1 191 ? -4.945 -2.931 -16.245 1.00 96.75 191 LEU A CA 1
ATOM 1466 C C . LEU A 1 191 ? -4.821 -1.623 -17.029 1.00 96.75 191 LEU A C 1
ATOM 1468 O O . LEU A 1 191 ? -5.006 -0.540 -16.470 1.00 96.75 191 LEU A O 1
ATOM 1472 N N . TYR A 1 192 ? -4.569 -1.723 -18.335 1.00 94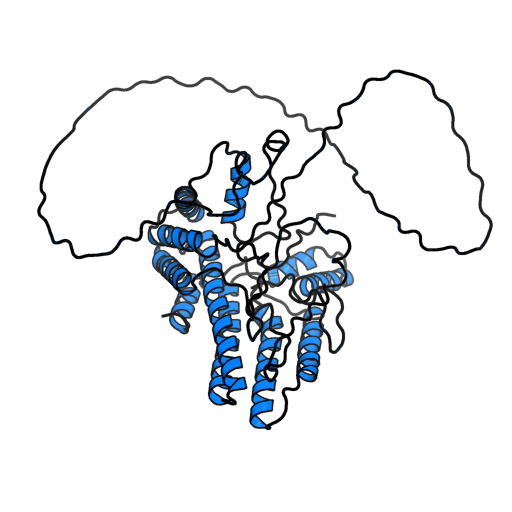.88 192 TYR A N 1
ATOM 1473 C CA . TYR A 1 192 ? -4.546 -0.586 -19.241 1.00 94.88 192 TYR A CA 1
ATOM 1474 C C . TYR A 1 192 ? -5.876 0.149 -19.286 1.00 94.88 192 TYR A C 1
ATOM 1476 O O . TYR A 1 192 ? -5.877 1.364 -19.156 1.00 94.88 192 TYR A O 1
ATOM 1484 N N . ARG A 1 193 ? -7.008 -0.546 -19.428 1.00 93.56 193 ARG A N 1
ATOM 1485 C CA . ARG A 1 193 ? -8.334 0.097 -19.501 1.00 93.56 193 ARG A CA 1
ATOM 1486 C C . ARG A 1 193 ? -8.829 0.630 -18.154 1.00 93.56 193 ARG A C 1
ATOM 1488 O O . ARG A 1 193 ? -9.714 1.487 -18.147 1.00 93.56 193 ARG A O 1
ATOM 1495 N N . THR A 1 194 ? -8.250 0.153 -17.051 1.00 94.31 194 THR A N 1
ATOM 1496 C CA . THR A 1 194 ? -8.649 0.454 -15.668 1.00 94.31 194 THR A CA 1
ATOM 1497 C C . THR A 1 194 ? -7.640 1.370 -14.964 1.00 94.31 194 THR A C 1
ATOM 1499 O O . THR A 1 194 ? -7.685 2.589 -15.145 1.00 94.31 194 THR A O 1
ATOM 1502 N N . ILE A 1 195 ? -6.725 0.802 -14.170 1.00 91.81 195 ILE A N 1
ATOM 1503 C CA . ILE A 1 195 ? -5.768 1.516 -13.315 1.00 91.81 195 ILE A CA 1
ATOM 1504 C C . ILE A 1 195 ? -4.974 2.533 -14.134 1.00 91.81 195 ILE A C 1
ATOM 1506 O O . ILE A 1 195 ? -4.905 3.699 -13.758 1.00 91.81 195 ILE A O 1
ATOM 1510 N N . TYR A 1 196 ? -4.452 2.141 -15.296 1.00 91.75 196 TYR A N 1
ATOM 1511 C CA . TYR A 1 196 ? -3.605 3.008 -16.119 1.00 91.75 196 TYR A CA 1
ATOM 1512 C C . TYR A 1 196 ? -4.374 3.978 -17.032 1.00 91.75 196 TYR A C 1
ATOM 1514 O O . TYR A 1 196 ? -3.768 4.652 -17.867 1.00 91.75 196 TYR A O 1
ATOM 1522 N N . ASN A 1 197 ? -5.694 4.100 -16.876 1.00 88.44 197 ASN A N 1
ATOM 1523 C CA . ASN A 1 197 ? -6.543 4.927 -17.734 1.00 88.44 197 ASN A CA 1
ATOM 1524 C C . ASN A 1 197 ? -7.462 5.866 -16.942 1.00 88.44 197 ASN A C 1
ATOM 1526 O O . ASN A 1 197 ? -8.658 5.984 -17.210 1.00 88.44 197 ASN A O 1
ATOM 1530 N N . CYS A 1 198 ? -6.875 6.596 -15.994 1.00 85.69 198 CYS A N 1
ATOM 1531 C CA . CYS A 1 198 ? -7.540 7.721 -15.345 1.00 85.69 198 CYS A CA 1
ATOM 1532 C C . CYS A 1 198 ? -7.762 8.876 -16.340 1.00 85.69 198 CYS A C 1
ATOM 1534 O O . CYS A 1 198 ? -6.821 9.340 -16.990 1.00 85.69 198 CYS A O 1
ATOM 1536 N N . ARG A 1 199 ? -9.014 9.338 -16.481 1.00 80.75 199 ARG A N 1
ATOM 1537 C CA . ARG A 1 199 ? -9.415 10.388 -17.447 1.00 80.75 199 ARG A CA 1
ATOM 1538 C C . ARG A 1 199 ? -10.214 11.539 -16.833 1.00 80.75 199 ARG A C 1
ATOM 1540 O O . ARG A 1 199 ? -10.594 12.461 -17.553 1.00 80.75 199 ARG A O 1
ATOM 1547 N N . ASP A 1 200 ? -10.498 11.491 -15.538 1.00 81.00 200 ASP A N 1
ATOM 1548 C CA . ASP A 1 200 ? -11.332 12.486 -14.847 1.00 81.00 200 ASP A CA 1
ATOM 1549 C C . ASP A 1 200 ? -10.611 13.819 -14.576 1.00 81.00 200 ASP A C 1
ATOM 1551 O O . ASP A 1 200 ? -11.270 14.833 -14.338 1.00 81.00 200 ASP A O 1
ATOM 1555 N N . GLY A 1 201 ? -9.277 13.846 -14.675 1.00 74.38 201 GLY A N 1
ATOM 1556 C CA . GLY A 1 201 ? -8.462 15.044 -14.467 1.00 74.38 201 GLY A CA 1
ATOM 1557 C C . GLY A 1 201 ? -8.269 15.426 -12.996 1.00 74.38 201 GLY A C 1
ATOM 1558 O O . GLY A 1 201 ? -7.897 16.569 -12.718 1.00 74.38 201 GLY A O 1
ATOM 1559 N N . ILE A 1 202 ? -8.528 14.508 -12.064 1.00 73.88 202 ILE A N 1
ATOM 1560 C CA . ILE A 1 202 ? -8.362 14.717 -10.625 1.00 73.88 202 ILE A CA 1
ATOM 1561 C C . ILE A 1 202 ? -6.918 14.409 -10.240 1.00 73.88 202 ILE A C 1
ATOM 1563 O O . ILE A 1 202 ? -6.516 13.260 -10.276 1.00 73.88 202 ILE A O 1
ATOM 1567 N N . ALA A 1 203 ? -6.139 15.420 -9.839 1.00 69.31 203 ALA A N 1
ATOM 1568 C CA . ALA A 1 203 ? -4.784 15.192 -9.330 1.00 69.31 203 ALA A CA 1
ATOM 1569 C C . ALA A 1 203 ? -4.827 14.241 -8.126 1.00 69.31 203 ALA A C 1
ATOM 1571 O O . ALA A 1 203 ? -5.411 14.588 -7.095 1.00 69.31 203 ALA A O 1
ATOM 1572 N N . ASP A 1 204 ? -4.229 13.061 -8.280 1.00 70.62 204 ASP A N 1
ATOM 1573 C CA . ASP A 1 204 ? -4.431 11.966 -7.341 1.00 70.62 204 ASP A CA 1
ATOM 1574 C C . ASP A 1 204 ? -3.176 11.601 -6.548 1.00 70.62 204 ASP A C 1
ATOM 1576 O O . ASP A 1 204 ? -2.050 11.679 -7.039 1.00 70.62 204 ASP A O 1
ATOM 1580 N N . HIS A 1 205 ? -3.403 11.176 -5.311 1.00 80.00 205 HIS A N 1
ATOM 1581 C CA . HIS A 1 205 ? -2.420 10.638 -4.378 1.00 80.00 205 HIS A CA 1
ATOM 1582 C C . HIS A 1 205 ? -3.027 9.383 -3.750 1.00 80.00 205 HIS A C 1
ATOM 1584 O O . HIS A 1 205 ? -4.247 9.282 -3.647 1.00 80.00 205 HIS A O 1
ATOM 1590 N N . ASN A 1 206 ? -2.219 8.418 -3.305 1.00 85.06 206 ASN A N 1
ATOM 1591 C CA . ASN A 1 206 ? -2.796 7.263 -2.622 1.00 85.06 206 ASN A CA 1
ATOM 1592 C C . ASN A 1 206 ? -3.385 7.671 -1.269 1.00 85.06 206 ASN A C 1
ATOM 1594 O O . ASN A 1 206 ? -2.646 7.979 -0.333 1.00 85.06 206 ASN A O 1
ATOM 1598 N N . LYS A 1 207 ? -4.719 7.633 -1.219 1.00 90.25 207 LYS A N 1
ATOM 1599 C CA . LYS A 1 207 ? -5.543 7.935 -0.048 1.00 90.25 207 LYS A CA 1
ATOM 1600 C C . LYS A 1 207 ? -6.231 6.704 0.530 1.00 90.25 207 LYS A C 1
ATOM 1602 O O . LYS A 1 207 ? -7.243 6.843 1.210 1.00 90.25 207 LYS A O 1
ATOM 1607 N N . ASP A 1 208 ? -5.759 5.498 0.208 1.00 93.94 208 ASP A N 1
ATOM 1608 C CA . ASP A 1 208 ? -6.328 4.274 0.770 1.00 93.94 208 ASP A CA 1
ATOM 1609 C C . ASP A 1 208 ? -6.312 4.349 2.296 1.00 93.94 208 ASP A C 1
ATOM 1611 O O . ASP A 1 208 ? -5.317 4.756 2.896 1.00 93.94 208 ASP A O 1
ATOM 1615 N N . TYR A 1 209 ? -7.402 3.936 2.945 1.00 96.19 209 TYR A N 1
ATOM 1616 C CA . TYR A 1 209 ? -7.576 4.198 4.376 1.00 96.19 209 TYR A CA 1
ATOM 1617 C C . TYR A 1 209 ? -6.525 3.525 5.256 1.00 96.19 209 TYR A C 1
ATOM 1619 O O . TYR A 1 209 ? -6.326 3.947 6.390 1.00 96.19 209 TYR A O 1
ATOM 1627 N N . ILE A 1 210 ? -5.852 2.478 4.769 1.00 97.25 210 ILE A N 1
ATOM 1628 C CA . ILE A 1 210 ? -4.716 1.885 5.483 1.00 97.25 210 ILE A CA 1
ATOM 1629 C C . ILE A 1 210 ? -3.625 2.946 5.695 1.00 97.25 210 ILE A C 1
ATOM 1631 O O . ILE A 1 210 ? -3.145 3.126 6.815 1.00 97.25 210 ILE A O 1
ATOM 1635 N N . VAL A 1 211 ? -3.269 3.672 4.635 1.00 95.81 211 VAL A N 1
ATOM 1636 C CA . VAL A 1 211 ? -2.116 4.577 4.615 1.00 95.81 211 VAL A CA 1
ATOM 1637 C C . VAL A 1 211 ? -2.477 6.028 4.913 1.00 95.81 211 VAL A C 1
ATOM 1639 O O . VAL A 1 211 ? -1.680 6.714 5.539 1.00 95.81 211 VAL A O 1
ATOM 1642 N N . GLU A 1 212 ? -3.689 6.473 4.581 1.00 92.19 212 GLU A N 1
ATOM 1643 C CA . GLU A 1 212 ? -4.224 7.799 4.924 1.00 92.19 212 GLU A CA 1
ATOM 1644 C C . GLU A 1 212 ? -5.507 7.624 5.752 1.00 92.19 212 GLU A C 1
ATOM 1646 O O . GLU A 1 212 ? -6.634 7.819 5.291 1.00 92.19 212 GLU A O 1
ATOM 1651 N N . PHE A 1 213 ? -5.337 7.161 6.994 1.00 93.56 213 PHE A N 1
ATOM 1652 C CA . PHE A 1 213 ? -6.470 6.799 7.845 1.00 93.56 213 PHE A CA 1
ATOM 1653 C C . PHE A 1 213 ? -7.301 8.041 8.219 1.00 93.56 213 PHE A C 1
ATOM 1655 O O . PHE A 1 213 ? -6.734 9.007 8.739 1.00 93.56 213 PHE A O 1
ATOM 1662 N N . PRO A 1 214 ? -8.636 8.036 8.032 1.00 91.56 214 PRO A N 1
ATOM 1663 C CA . PRO A 1 214 ? -9.434 9.244 8.211 1.00 91.56 214 PRO A CA 1
ATOM 1664 C C . PRO A 1 214 ? -9.428 9.790 9.645 1.00 91.56 214 PRO A C 1
ATOM 1666 O O . PRO A 1 214 ? -9.850 9.128 10.593 1.00 91.56 214 PRO A O 1
ATOM 1669 N N . ASP A 1 215 ? -9.032 11.053 9.792 1.00 90.81 215 ASP A N 1
ATOM 1670 C CA . ASP A 1 215 ? -8.985 11.774 11.068 1.00 90.81 215 ASP A CA 1
ATOM 1671 C C . ASP A 1 215 ? -10.288 12.559 11.339 1.00 90.81 215 ASP A C 1
ATOM 1673 O O . ASP A 1 215 ? -10.329 13.793 11.278 1.00 90.81 215 ASP A O 1
ATOM 1677 N N . TRP A 1 216 ? -11.383 11.839 11.606 1.00 91.38 216 TRP A N 1
ATOM 1678 C CA . TRP A 1 216 ? -12.719 12.431 11.758 1.00 91.38 216 TRP A CA 1
ATOM 1679 C C . TRP A 1 216 ? -13.645 11.640 12.697 1.00 91.38 216 TRP A C 1
ATOM 1681 O O . TRP A 1 216 ? -13.375 10.486 13.040 1.00 91.38 216 TRP A O 1
ATOM 1691 N N . ASP A 1 217 ? -14.737 12.284 13.121 1.00 92.81 217 ASP A N 1
ATOM 1692 C CA . ASP A 1 217 ? -15.780 11.712 13.980 1.00 92.81 217 ASP A CA 1
ATOM 1693 C C . ASP A 1 217 ? -16.995 11.255 13.149 1.00 92.81 217 ASP A C 1
ATOM 1695 O O . ASP A 1 217 ? -17.737 12.105 12.641 1.00 92.81 217 ASP A O 1
ATOM 1699 N N . PRO A 1 218 ? -17.254 9.936 13.050 1.00 91.50 218 PRO A N 1
ATOM 1700 C CA . PRO A 1 218 ? -18.332 9.409 12.228 1.00 91.50 218 PRO A CA 1
ATOM 1701 C C . PRO A 1 218 ? -19.744 9.659 12.732 1.00 91.50 218 PRO A C 1
ATOM 1703 O O . PRO A 1 218 ? -20.696 9.376 12.007 1.00 91.50 218 PRO A O 1
ATOM 1706 N N . SER A 1 219 ? -19.907 10.175 13.950 1.00 87.75 219 SER A N 1
ATOM 1707 C CA . SER A 1 219 ? -21.221 10.583 14.451 1.00 87.75 219 SER A CA 1
ATOM 1708 C C . SER A 1 219 ? -21.730 11.877 13.800 1.00 87.75 219 SER A C 1
ATOM 1710 O O . SER A 1 219 ? -22.924 12.169 13.864 1.00 87.75 219 SER A O 1
ATOM 1712 N N . GLN A 1 220 ? -20.852 12.637 13.135 1.00 82.88 220 GLN A N 1
ATOM 1713 C CA . GLN A 1 220 ? -21.203 13.895 12.480 1.00 82.88 220 GLN A CA 1
ATOM 1714 C C . GLN A 1 220 ? -21.923 13.663 11.140 1.00 82.88 220 GLN A C 1
ATOM 1716 O O . GLN A 1 220 ? -21.647 12.714 10.400 1.00 82.88 220 GLN A O 1
ATOM 1721 N N . THR A 1 221 ? -22.874 14.549 10.827 1.00 64.44 221 THR A N 1
ATOM 1722 C CA . THR A 1 221 ? -23.733 14.466 9.631 1.00 64.44 221 THR A CA 1
ATOM 1723 C C . THR A 1 221 ? -23.063 14.958 8.352 1.00 64.44 221 THR A C 1
ATOM 1725 O O . THR A 1 221 ? -23.557 14.656 7.273 1.00 64.44 221 THR A O 1
ATOM 1728 N N . SER A 1 222 ? -21.963 15.707 8.445 1.00 58.25 222 SER A N 1
ATOM 1729 C CA . SER A 1 222 ? -21.197 16.155 7.283 1.00 58.25 222 SER A CA 1
ATOM 1730 C C . SER A 1 222 ? -19.699 16.147 7.568 1.00 58.25 222 SER A C 1
ATOM 1732 O O . SER A 1 222 ? -19.236 16.616 8.608 1.00 58.25 222 SER A O 1
ATOM 1734 N N . PHE A 1 223 ? -18.928 15.629 6.615 1.00 55.38 223 PHE A N 1
ATOM 1735 C CA . PHE A 1 223 ? -17.484 15.800 6.594 1.00 55.38 223 PHE A CA 1
ATOM 1736 C C . PHE A 1 223 ? -17.157 17.147 5.941 1.00 55.38 223 PHE A C 1
ATOM 1738 O O . PHE A 1 223 ? -17.223 17.293 4.724 1.00 55.38 223 PHE A O 1
ATOM 1745 N N . THR A 1 224 ? -16.797 18.162 6.727 1.00 45.81 224 THR A N 1
ATOM 1746 C CA . THR A 1 224 ? -16.138 19.348 6.163 1.00 45.81 224 THR A CA 1
ATOM 1747 C C . THR A 1 224 ? -14.651 19.064 6.046 1.00 45.81 224 THR A C 1
ATOM 1749 O O . THR A 1 224 ? -13.945 19.039 7.059 1.00 45.81 224 THR A O 1
ATOM 1752 N N . CYS A 1 225 ? -14.169 18.887 4.815 1.00 41.56 225 CYS A N 1
ATOM 1753 C CA . CYS A 1 225 ? -12.745 18.839 4.517 1.00 41.56 225 CYS A CA 1
ATOM 1754 C C . CYS A 1 225 ? -12.133 20.211 4.835 1.00 41.56 225 CYS A C 1
ATOM 1756 O O . CYS A 1 225 ? -11.990 21.074 3.977 1.00 41.56 225 CYS A O 1
ATOM 1758 N N . THR A 1 226 ? -11.782 20.461 6.096 1.00 34.09 226 THR A N 1
ATOM 1759 C CA . THR A 1 226 ? -10.995 21.639 6.474 1.00 34.09 226 THR A CA 1
ATOM 1760 C C . THR A 1 226 ? -9.524 21.371 6.182 1.00 34.09 226 THR A C 1
ATOM 1762 O O . THR A 1 226 ? -8.656 21.518 7.042 1.00 34.09 226 THR A O 1
ATOM 1765 N N . SER A 1 227 ? -9.209 21.047 4.925 1.00 36.25 227 SER A N 1
ATOM 1766 C CA . SER A 1 227 ? -7.882 21.347 4.412 1.00 36.25 227 SER A CA 1
ATOM 1767 C C . SER A 1 227 ? -7.757 22.869 4.417 1.00 36.25 227 SER A C 1
ATOM 1769 O O . SER A 1 227 ? -8.148 23.552 3.473 1.00 36.25 227 SER A O 1
ATOM 1771 N N . LYS A 1 228 ? -7.212 23.442 5.493 1.00 33.41 228 LYS A N 1
ATOM 1772 C CA . LYS A 1 228 ? -6.741 24.836 5.527 1.00 33.41 228 LYS A CA 1
ATOM 1773 C C . LYS A 1 228 ? -5.499 25.004 4.628 1.00 33.41 228 LYS A C 1
ATOM 1775 O O . LYS A 1 228 ? -4.473 25.518 5.065 1.00 33.41 228 LYS A O 1
ATOM 1780 N N . MET A 1 229 ? -5.596 24.562 3.374 1.00 32.00 229 MET A N 1
ATOM 1781 C CA . MET A 1 229 ? -4.757 24.962 2.243 1.00 32.00 229 MET A CA 1
ATOM 1782 C C . MET A 1 229 ? -5.338 26.193 1.521 1.00 32.00 229 MET A C 1
ATOM 1784 O O . MET A 1 229 ? -4.843 26.596 0.475 1.00 32.00 229 MET A O 1
ATOM 1788 N N . ASP A 1 230 ? -6.360 26.838 2.086 1.00 35.25 230 ASP A N 1
ATOM 1789 C CA . ASP A 1 230 ? -7.156 27.843 1.375 1.00 35.25 230 ASP A CA 1
ATOM 1790 C C . ASP A 1 230 ? -6.703 29.305 1.556 1.00 35.25 230 ASP A C 1
ATOM 1792 O O . ASP A 1 230 ? -7.485 30.228 1.357 1.00 35.25 230 ASP A O 1
ATOM 1796 N N . HIS A 1 231 ? -5.442 29.573 1.921 1.00 31.02 231 HIS A N 1
ATOM 1797 C CA . HIS A 1 231 ? -4.913 30.956 1.991 1.00 31.02 231 HIS A CA 1
ATOM 1798 C C . HIS A 1 231 ? -3.764 31.261 1.015 1.00 31.02 231 HIS A C 1
ATOM 1800 O O . HIS A 1 231 ? -3.239 32.370 1.018 1.00 31.02 231 HIS A O 1
ATOM 1806 N N . SER A 1 232 ? -3.429 30.340 0.104 1.00 29.56 232 SER A N 1
ATOM 1807 C CA . SER A 1 232 ? -2.460 30.597 -0.982 1.00 29.56 232 SER A CA 1
ATOM 1808 C C . SER A 1 232 ? -3.119 30.931 -2.329 1.00 29.56 232 SER A C 1
ATOM 1810 O O . SER A 1 232 ? -2.422 31.189 -3.308 1.00 29.56 232 SER A O 1
ATOM 1812 N N . ARG A 1 233 ? -4.457 30.927 -2.418 1.00 35.66 233 ARG A N 1
ATOM 1813 C CA . ARG A 1 233 ? -5.204 31.031 -3.689 1.00 35.66 233 ARG A CA 1
ATOM 1814 C C . ARG A 1 233 ? -5.298 32.440 -4.299 1.00 35.66 233 ARG A C 1
ATOM 1816 O O . ARG A 1 233 ? -5.932 32.600 -5.335 1.00 35.66 233 ARG A O 1
ATOM 1823 N N . ALA A 1 234 ? -4.645 33.454 -3.734 1.00 28.72 234 ALA A N 1
ATOM 1824 C CA . ALA A 1 234 ? -4.815 34.837 -4.194 1.00 28.72 234 ALA A CA 1
ATOM 1825 C C . ALA A 1 234 ? -3.835 35.324 -5.286 1.00 28.72 234 ALA A C 1
ATOM 1827 O O . ALA A 1 234 ? -3.958 36.473 -5.694 1.00 28.72 234 ALA A O 1
ATOM 1828 N N . LEU A 1 235 ? -2.878 34.519 -5.782 1.00 29.84 235 LEU A N 1
ATOM 1829 C CA . LEU A 1 235 ? -1.864 35.028 -6.738 1.00 29.84 235 LEU A CA 1
ATOM 1830 C C . LEU A 1 235 ? -1.646 34.226 -8.034 1.00 29.84 235 LEU A C 1
ATOM 1832 O O . LEU A 1 235 ? -0.801 34.610 -8.834 1.00 29.84 235 LEU A O 1
ATOM 1836 N N . PHE A 1 236 ? -2.429 33.180 -8.313 1.00 30.69 236 PHE A N 1
ATOM 1837 C CA . PHE A 1 236 ? -2.335 32.446 -9.588 1.00 30.69 236 PHE A CA 1
ATOM 1838 C C . PHE A 1 236 ? -3.710 32.186 -10.211 1.00 30.69 236 PHE A C 1
ATOM 1840 O O . PHE A 1 236 ? -4.102 31.056 -10.496 1.00 30.69 236 PHE A O 1
ATOM 1847 N N . THR A 1 237 ? -4.468 33.252 -10.447 1.00 30.45 237 THR A N 1
ATOM 1848 C CA . THR A 1 237 ? -5.699 33.211 -11.239 1.00 30.45 237 THR A CA 1
ATOM 1849 C C . THR A 1 237 ? -5.372 33.218 -12.733 1.00 30.45 237 THR A C 1
ATOM 1851 O O . THR A 1 237 ? -5.460 34.263 -13.352 1.00 30.45 237 THR A O 1
ATOM 1854 N N . GLN A 1 238 ? -4.986 32.067 -13.309 1.00 30.14 238 GLN A N 1
ATOM 1855 C CA . GLN A 1 238 ? -5.227 31.675 -14.722 1.00 30.14 238 GLN A CA 1
ATOM 1856 C C . GLN A 1 238 ? -4.762 30.219 -14.999 1.00 30.14 238 GLN A C 1
ATOM 1858 O O . GLN A 1 238 ? -3.929 29.970 -15.870 1.00 30.14 238 GLN A O 1
ATOM 1863 N N . ARG A 1 239 ? -5.295 29.204 -14.301 1.00 32.69 239 ARG A N 1
ATOM 1864 C CA . ARG A 1 239 ? -5.194 27.801 -14.768 1.00 32.69 239 ARG A CA 1
ATOM 1865 C C . ARG A 1 239 ? -6.546 27.092 -14.684 1.00 32.69 239 ARG A C 1
ATOM 1867 O O . ARG A 1 239 ? -7.159 27.021 -13.627 1.00 32.69 239 ARG A O 1
ATOM 1874 N N . ARG A 1 240 ? -7.004 26.585 -15.837 1.00 33.22 240 ARG A N 1
ATOM 1875 C CA . ARG A 1 240 ? -8.251 25.829 -16.050 1.00 33.22 240 ARG A CA 1
ATOM 1876 C C . ARG A 1 240 ? -8.149 24.395 -15.506 1.00 33.22 240 ARG A C 1
ATOM 1878 O O . ARG A 1 240 ? -8.186 23.450 -16.284 1.00 33.22 240 ARG A O 1
ATOM 1885 N N . PHE A 1 241 ? -8.038 24.232 -14.196 1.00 30.12 241 PHE A N 1
ATOM 1886 C CA . PHE A 1 241 ? -8.327 22.952 -13.548 1.00 30.12 241 PHE A CA 1
ATOM 1887 C C . PHE A 1 241 ? -9.385 23.216 -12.483 1.00 30.12 241 PHE A C 1
ATOM 1889 O O . PHE A 1 241 ? -9.095 23.709 -11.396 1.00 30.12 241 PHE A O 1
ATOM 1896 N N . PHE A 1 242 ? -10.644 22.984 -12.857 1.00 26.84 242 PHE A N 1
ATOM 1897 C CA . PHE A 1 242 ? -11.742 22.940 -11.902 1.00 26.84 242 PHE A CA 1
ATOM 1898 C C . PHE A 1 242 ? -11.565 21.660 -11.085 1.00 26.84 242 PHE A C 1
ATOM 1900 O O . PHE A 1 242 ? -11.801 20.569 -11.594 1.00 26.84 242 PHE A O 1
ATOM 1907 N N . PHE A 1 243 ? -11.124 21.798 -9.835 1.00 33.88 243 PHE A N 1
ATOM 1908 C CA . PHE A 1 243 ? -11.210 20.721 -8.855 1.00 33.88 243 PHE A CA 1
ATOM 1909 C C . PHE A 1 243 ? -12.695 20.416 -8.644 1.00 33.88 243 PHE A C 1
ATOM 1911 O O . PHE A 1 243 ? -13.432 21.245 -8.113 1.00 33.88 243 PHE A O 1
ATOM 1918 N N . ARG A 1 244 ? -13.156 19.265 -9.136 1.00 33.41 244 ARG A N 1
ATOM 1919 C CA . ARG A 1 244 ? -14.518 18.793 -8.896 1.00 33.41 244 ARG A CA 1
ATOM 1920 C C . ARG A 1 244 ? -14.515 18.047 -7.569 1.00 33.41 244 ARG A C 1
ATOM 1922 O O . ARG A 1 244 ? -14.074 16.907 -7.505 1.00 33.41 244 ARG A O 1
ATOM 1929 N N . GLU A 1 245 ? -14.979 18.705 -6.514 1.00 41.00 245 GLU A N 1
ATOM 1930 C CA . GLU A 1 245 ? -15.248 18.039 -5.240 1.00 41.00 245 GLU A CA 1
ATOM 1931 C C . GLU A 1 245 ? -16.413 17.057 -5.425 1.00 41.00 245 GLU A C 1
ATOM 1933 O O . GLU A 1 245 ? -17.482 17.412 -5.932 1.00 41.00 245 GLU A O 1
ATOM 1938 N N . THR A 1 246 ? -16.201 15.795 -5.061 1.00 39.62 246 THR A N 1
ATOM 1939 C CA . THR A 1 246 ? -17.263 14.791 -5.004 1.00 39.62 246 THR A CA 1
ATOM 1940 C C . THR A 1 246 ? -17.984 14.926 -3.665 1.00 39.62 246 THR A C 1
ATOM 1942 O O . THR A 1 246 ? -17.413 14.605 -2.622 1.00 39.62 246 THR A O 1
ATOM 1945 N N . ASN A 1 247 ? -19.236 15.393 -3.685 1.00 41.84 247 ASN A N 1
ATOM 1946 C CA . ASN A 1 247 ? -20.115 15.385 -2.512 1.00 41.84 247 ASN A CA 1
ATOM 1947 C C . ASN A 1 247 ? -20.328 13.937 -2.054 1.00 41.84 247 ASN A C 1
ATOM 1949 O O . ASN A 1 247 ? -21.100 13.197 -2.659 1.00 41.84 247 ASN A O 1
ATOM 1953 N N . SER A 1 248 ? -19.629 13.538 -0.999 1.00 52.84 248 SER A N 1
ATOM 1954 C CA . SER A 1 248 ? -19.832 12.271 -0.304 1.00 52.84 248 SER A CA 1
ATOM 1955 C C . SER A 1 248 ? -19.985 12.565 1.184 1.00 52.84 248 SER A C 1
ATOM 1957 O O . SER A 1 248 ? -19.359 13.484 1.712 1.00 52.84 248 SER A O 1
ATOM 1959 N N . ASP A 1 249 ? -20.826 11.792 1.869 1.00 61.03 249 ASP A N 1
ATOM 1960 C CA . ASP A 1 249 ? -21.095 11.965 3.306 1.00 61.03 249 ASP A CA 1
ATOM 1961 C C . ASP A 1 249 ? -19.868 11.647 4.191 1.00 61.03 249 ASP A C 1
ATOM 1963 O O . ASP A 1 249 ? -19.895 11.856 5.406 1.00 61.03 249 ASP A O 1
ATOM 1967 N N . PHE A 1 250 ? -18.799 11.116 3.587 1.00 71.31 250 PHE A N 1
ATOM 1968 C CA . PHE A 1 250 ? -17.602 10.570 4.218 1.00 71.31 250 PHE A CA 1
ATOM 1969 C C . PHE A 1 250 ? -16.379 10.868 3.344 1.00 71.31 250 PHE A C 1
ATOM 1971 O O . PHE A 1 250 ? -16.518 10.847 2.125 1.00 71.31 250 PHE A O 1
ATOM 1978 N N . PRO A 1 251 ? -15.174 11.059 3.904 1.00 74.00 251 PRO A N 1
ATOM 1979 C CA . PRO A 1 251 ? -13.965 11.118 3.087 1.00 74.00 251 PRO A CA 1
ATOM 1980 C C . PRO A 1 251 ? -13.778 9.784 2.360 1.00 74.00 251 PRO A C 1
ATOM 1982 O O . PRO A 1 251 ? -13.619 8.763 3.022 1.00 74.00 251 PRO A O 1
ATOM 1985 N N . GLN A 1 252 ? -13.816 9.779 1.025 1.00 81.31 252 GLN A N 1
ATOM 1986 C CA . GLN A 1 252 ? -13.623 8.582 0.199 1.00 81.31 252 GLN A CA 1
ATOM 1987 C C . GLN A 1 252 ? -12.363 8.701 -0.667 1.00 81.31 252 GLN A C 1
ATOM 1989 O O . GLN A 1 252 ? -12.159 9.752 -1.284 1.00 81.31 252 GLN A O 1
ATOM 1994 N N . PRO A 1 253 ? -11.526 7.648 -0.737 1.00 85.62 253 PRO A N 1
ATOM 1995 C CA . PRO A 1 253 ? -10.407 7.596 -1.663 1.00 85.62 253 PRO A CA 1
ATOM 1996 C C . PRO A 1 253 ? -10.926 7.662 -3.098 1.00 85.62 253 PRO A C 1
ATOM 1998 O O . PRO A 1 253 ? -11.953 7.064 -3.428 1.00 85.62 253 PRO A O 1
ATOM 2001 N N . HIS A 1 254 ? -10.215 8.388 -3.952 1.00 86.19 254 HIS A N 1
ATOM 2002 C CA . HIS A 1 254 ? -10.571 8.490 -5.356 1.00 86.19 254 HIS A CA 1
ATOM 2003 C C . HIS A 1 254 ? -10.403 7.129 -6.056 1.00 86.19 254 HIS A C 1
ATOM 2005 O O . HIS A 1 254 ? -9.409 6.428 -5.861 1.00 86.19 254 HIS A O 1
ATOM 2011 N N . LEU A 1 255 ? -11.401 6.734 -6.853 1.00 87.38 255 LEU A N 1
ATOM 2012 C CA . LEU A 1 255 ? -11.400 5.484 -7.609 1.00 87.38 255 LEU A CA 1
ATOM 2013 C C . LEU A 1 255 ? -12.087 5.700 -8.964 1.00 87.38 255 LEU A C 1
ATOM 2015 O O . LEU A 1 255 ? -13.288 5.953 -9.022 1.00 87.38 255 LEU A O 1
ATOM 2019 N N . TRP A 1 256 ? -11.329 5.573 -10.052 1.00 89.94 256 TRP A N 1
ATOM 2020 C CA . TRP A 1 256 ? -11.791 5.839 -11.426 1.00 89.94 256 TRP A CA 1
ATOM 2021 C C . TRP A 1 256 ? -12.030 4.569 -12.253 1.00 89.94 256 TRP A C 1
ATOM 2023 O O . TRP A 1 256 ? -12.244 4.640 -13.463 1.00 89.94 256 TRP A O 1
ATOM 2033 N N . TYR A 1 257 ? -11.968 3.397 -11.622 1.00 89.44 257 TYR A N 1
ATOM 2034 C CA . TYR A 1 257 ? -12.120 2.102 -12.280 1.00 89.44 257 TYR A CA 1
ATOM 2035 C C . TYR A 1 257 ? -12.910 1.112 -11.421 1.00 89.44 257 TYR A C 1
ATOM 2037 O O . TYR A 1 257 ? -13.048 1.261 -10.207 1.00 89.44 257 TYR A O 1
ATOM 2045 N N . SER A 1 258 ? -13.415 0.061 -12.065 1.00 91.44 258 SER A N 1
ATOM 2046 C CA . SER A 1 258 ? -14.079 -1.062 -11.405 1.00 91.44 258 SER A CA 1
ATOM 2047 C C . SER A 1 258 ? -13.053 -1.961 -10.714 1.00 91.44 258 SER A C 1
ATOM 2049 O O . SER A 1 258 ? -12.191 -2.551 -11.365 1.00 91.44 258 SER A O 1
ATOM 2051 N N . ASN A 1 259 ? -13.175 -2.136 -9.393 1.00 90.75 259 ASN A N 1
ATOM 2052 C CA . ASN A 1 259 ? -12.326 -3.084 -8.663 1.00 90.75 259 ASN A CA 1
ATOM 2053 C C . ASN A 1 259 ? -12.584 -4.547 -9.081 1.00 90.75 259 ASN A C 1
ATOM 2055 O O . ASN A 1 259 ? -11.716 -5.396 -8.912 1.00 90.75 259 ASN A O 1
ATOM 2059 N N . LYS A 1 260 ? -13.760 -4.854 -9.653 1.00 94.25 260 LYS A N 1
ATOM 2060 C CA . LYS A 1 260 ? -14.074 -6.200 -10.166 1.00 94.25 260 LYS A CA 1
ATOM 2061 C C . LYS A 1 260 ? -13.215 -6.557 -11.378 1.00 94.25 260 LYS A C 1
ATOM 2063 O O . LYS A 1 260 ? -12.783 -7.698 -11.499 1.00 94.25 260 LYS A O 1
ATOM 2068 N N . ASP A 1 261 ? -12.938 -5.581 -12.235 1.00 96.31 261 ASP A N 1
ATOM 2069 C CA . ASP A 1 261 ? -12.145 -5.785 -13.447 1.00 96.31 261 ASP A CA 1
ATOM 2070 C C . ASP A 1 261 ? -10.684 -6.044 -13.056 1.00 96.31 261 ASP A C 1
ATOM 2072 O O . ASP A 1 261 ? -10.066 -7.003 -13.510 1.00 96.31 261 ASP A O 1
ATOM 2076 N N . VAL A 1 262 ? -10.155 -5.258 -12.113 1.00 96.56 262 VAL A N 1
ATOM 2077 C CA . VAL A 1 262 ? -8.801 -5.452 -11.569 1.00 96.56 262 VAL A CA 1
ATOM 2078 C C . VAL A 1 262 ? -8.680 -6.776 -10.809 1.00 96.56 262 VAL A C 1
ATOM 2080 O O . VAL A 1 262 ? -7.665 -7.459 -10.925 1.00 96.56 262 VAL A O 1
ATOM 2083 N N . LEU A 1 263 ? -9.722 -7.196 -10.087 1.00 97.50 263 LEU A N 1
ATOM 2084 C CA . LEU A 1 263 ? -9.772 -8.525 -9.475 1.00 97.50 263 LEU A CA 1
ATOM 2085 C C . LEU A 1 263 ? -9.681 -9.644 -10.528 1.00 97.50 263 LEU A C 1
ATOM 2087 O O . LEU A 1 263 ? -9.014 -10.654 -10.298 1.00 97.50 263 LEU A O 1
ATOM 2091 N N . TYR A 1 264 ? -10.322 -9.474 -11.686 1.00 98.12 264 TYR A N 1
ATOM 2092 C CA . TYR A 1 264 ? -10.199 -10.427 -12.786 1.00 98.12 264 TYR A CA 1
ATOM 2093 C C . TYR A 1 264 ? -8.780 -10.436 -13.377 1.00 98.12 264 TYR A C 1
ATOM 2095 O O . TYR A 1 264 ? -8.226 -11.510 -13.605 1.00 98.12 264 TYR A O 1
ATOM 2103 N N . ALA A 1 265 ? -8.139 -9.271 -13.515 1.00 98.44 265 ALA A N 1
ATOM 2104 C CA . ALA A 1 265 ? -6.724 -9.194 -13.887 1.00 98.44 265 ALA A CA 1
ATOM 2105 C C . ALA A 1 265 ? -5.820 -9.929 -12.878 1.00 98.44 265 ALA A C 1
ATOM 2107 O O . ALA A 1 265 ? -4.935 -10.679 -13.285 1.00 98.44 265 ALA A O 1
ATOM 2108 N N . LEU A 1 266 ? -6.073 -9.789 -11.570 1.00 98.56 266 LEU A N 1
ATOM 2109 C CA . LEU A 1 266 ? -5.341 -10.527 -10.534 1.00 98.56 266 LEU A CA 1
ATOM 2110 C C . LEU A 1 266 ? -5.527 -12.044 -10.671 1.00 98.56 266 LEU A C 1
ATOM 2112 O O . LEU A 1 266 ? -4.557 -12.788 -10.551 1.00 98.56 266 LEU A O 1
ATOM 2116 N N . ARG A 1 267 ? -6.748 -12.513 -10.959 1.00 98.50 267 ARG A N 1
ATOM 2117 C CA . ARG A 1 267 ? -7.005 -13.940 -11.205 1.00 98.50 267 ARG A CA 1
ATOM 2118 C C . ARG A 1 267 ? -6.147 -14.469 -12.358 1.00 98.50 267 ARG A C 1
ATOM 2120 O O . ARG A 1 267 ? -5.501 -15.498 -12.198 1.00 98.50 267 ARG A O 1
ATOM 2127 N N . LEU A 1 268 ? -6.087 -13.739 -13.470 1.00 98.62 268 LEU A N 1
ATOM 2128 C CA . LEU A 1 268 ? -5.257 -14.099 -14.623 1.00 98.62 268 LEU A CA 1
ATOM 2129 C C . LEU A 1 268 ? -3.757 -14.103 -14.284 1.00 98.62 268 LEU A C 1
ATOM 2131 O O . LEU A 1 268 ? -3.031 -15.003 -14.705 1.00 98.62 268 LEU A O 1
ATOM 2135 N N . PHE A 1 269 ? -3.288 -13.139 -13.483 1.00 98.50 269 PHE A N 1
ATOM 2136 C CA . PHE A 1 269 ? -1.919 -13.160 -12.963 1.00 98.50 269 PHE A CA 1
ATOM 2137 C C . PHE A 1 269 ? -1.662 -14.426 -12.142 1.00 98.50 269 PHE A C 1
ATOM 2139 O O . PHE A 1 269 ? -0.667 -15.094 -12.392 1.00 98.50 269 PHE A O 1
ATOM 2146 N N . LEU A 1 270 ? -2.550 -14.797 -11.215 1.00 98.44 270 LEU A N 1
ATOM 2147 C CA . LEU A 1 270 ? -2.397 -15.998 -10.382 1.00 98.44 270 LEU A CA 1
ATOM 2148 C C . LEU A 1 270 ? -2.401 -17.295 -11.204 1.00 98.44 270 LEU A C 1
ATOM 2150 O O . LEU A 1 270 ? -1.602 -18.188 -10.927 1.00 98.44 270 LEU A O 1
ATOM 2154 N N . GLU A 1 271 ? -3.250 -17.390 -12.230 1.00 97.94 271 GLU A N 1
ATOM 2155 C CA . GLU A 1 271 ? -3.291 -18.531 -13.158 1.00 97.94 271 GLU A CA 1
ATOM 2156 C C . GLU A 1 271 ? -1.963 -18.714 -13.910 1.00 97.94 271 GLU A C 1
ATOM 2158 O O . GLU A 1 271 ? -1.528 -19.843 -14.132 1.00 97.94 271 GLU A O 1
ATOM 2163 N N . ALA A 1 272 ? -1.276 -17.614 -14.231 1.00 97.50 272 ALA A N 1
ATOM 2164 C CA . ALA A 1 272 ? 0.051 -17.629 -14.842 1.00 97.50 272 ALA A CA 1
ATOM 2165 C C . ALA A 1 272 ? 1.196 -17.976 -13.871 1.00 97.50 272 ALA A C 1
ATOM 2167 O O . ALA A 1 272 ? 2.344 -18.103 -14.302 1.00 97.50 272 ALA A O 1
ATOM 2168 N N . GLY A 1 273 ? 0.919 -18.136 -12.571 1.00 94.88 273 GLY A N 1
ATOM 2169 C CA . GLY A 1 273 ? 1.942 -18.341 -11.542 1.00 94.88 273 GLY A CA 1
ATOM 2170 C C . GLY A 1 273 ? 2.839 -19.545 -11.804 1.00 94.88 273 GLY A C 1
ATOM 2171 O O . GLY A 1 273 ? 4.051 -19.440 -11.651 1.00 94.88 273 GLY A O 1
ATOM 2172 N N . ASN A 1 274 ? 2.279 -20.652 -12.294 1.00 93.19 274 ASN A N 1
ATOM 2173 C CA . ASN A 1 274 ? 3.062 -21.852 -12.616 1.00 93.19 274 ASN A CA 1
ATOM 2174 C C . ASN A 1 274 ? 4.075 -21.623 -13.748 1.00 93.19 274 ASN A C 1
ATOM 2176 O O . ASN A 1 274 ? 5.115 -22.274 -13.779 1.00 93.19 274 ASN A O 1
ATOM 2180 N N . ASP A 1 275 ? 3.777 -20.707 -14.670 1.00 96.12 275 ASP A N 1
ATOM 2181 C CA . ASP A 1 275 ? 4.627 -20.402 -15.819 1.00 96.12 275 ASP A CA 1
ATOM 2182 C C . ASP A 1 275 ? 5.682 -19.333 -15.529 1.00 96.12 275 ASP A C 1
ATOM 2184 O O . ASP A 1 275 ? 6.691 -19.280 -16.235 1.00 96.12 275 ASP A O 1
ATOM 2188 N N . LEU A 1 276 ? 5.434 -18.465 -14.540 1.00 97.38 276 LEU A N 1
ATOM 2189 C CA . LEU A 1 276 ? 6.195 -17.232 -14.324 1.00 97.38 276 LEU A CA 1
ATOM 2190 C C . LEU A 1 276 ? 6.770 -17.072 -12.908 1.00 97.38 276 LEU A C 1
ATOM 2192 O O . LEU A 1 276 ? 7.442 -16.074 -12.660 1.00 97.38 276 LEU A O 1
ATOM 2196 N N . ALA A 1 277 ? 6.574 -18.025 -11.988 1.00 95.38 277 ALA A N 1
ATOM 2197 C CA . ALA A 1 277 ? 7.045 -17.927 -10.597 1.00 95.38 277 ALA A CA 1
ATOM 2198 C C . ALA A 1 277 ? 8.550 -17.618 -10.459 1.00 95.38 277 ALA A C 1
ATOM 2200 O O . ALA A 1 277 ? 8.961 -16.909 -9.539 1.00 95.38 277 ALA A O 1
ATOM 2201 N N . GLU A 1 278 ? 9.379 -18.114 -11.381 1.00 95.81 278 GLU A N 1
ATOM 2202 C CA . GLU A 1 278 ? 10.827 -17.866 -11.375 1.00 95.81 278 GLU A CA 1
ATOM 2203 C C . GLU A 1 278 ? 11.192 -16.437 -11.815 1.00 95.81 278 GLU A C 1
ATOM 2205 O O . GLU A 1 278 ? 12.268 -15.932 -11.483 1.00 95.81 278 GLU A O 1
ATOM 2210 N N . SER A 1 279 ? 10.292 -15.749 -12.522 1.00 97.81 279 SER A N 1
ATOM 2211 C CA . SER A 1 279 ? 10.512 -14.393 -13.013 1.00 97.81 279 SER A CA 1
ATOM 2212 C C . SER A 1 279 ? 10.379 -13.367 -11.882 1.00 97.81 279 SER A C 1
ATOM 2214 O O . SER A 1 279 ? 9.309 -13.159 -11.308 1.00 97.81 279 SER A O 1
ATOM 2216 N N . LEU A 1 280 ? 11.490 -12.694 -11.563 1.00 97.06 280 LEU A N 1
ATOM 2217 C CA . LEU A 1 280 ? 11.570 -11.675 -10.506 1.00 97.06 280 LEU A CA 1
ATOM 2218 C C . LEU A 1 280 ? 10.580 -10.522 -10.725 1.00 97.06 280 LEU A C 1
ATOM 2220 O O . LEU A 1 280 ? 9.924 -10.066 -9.795 1.00 97.06 280 LEU A O 1
ATOM 2224 N N . THR A 1 281 ? 10.459 -10.058 -11.965 1.00 97.75 281 THR A N 1
ATOM 2225 C CA . THR A 1 281 ? 9.574 -8.949 -12.350 1.00 97.75 281 THR A CA 1
ATOM 2226 C C . THR A 1 281 ? 8.102 -9.346 -12.313 1.00 97.75 281 THR A C 1
ATOM 2228 O O . THR A 1 281 ? 7.265 -8.516 -11.970 1.00 97.75 281 THR A O 1
ATOM 2231 N N . TYR A 1 282 ? 7.780 -10.608 -12.621 1.00 98.50 282 TYR A N 1
ATOM 2232 C CA . TYR A 1 282 ? 6.432 -11.144 -12.441 1.00 98.50 282 TYR A CA 1
ATOM 2233 C C . TYR A 1 282 ? 6.063 -11.204 -10.959 1.00 98.50 282 TYR A C 1
ATOM 2235 O O . TYR A 1 282 ? 4.975 -10.772 -10.592 1.00 98.50 282 TYR A O 1
ATOM 2243 N N . ARG A 1 283 ? 6.973 -11.678 -10.097 1.00 98.50 283 ARG A N 1
ATOM 2244 C CA . ARG A 1 283 ? 6.749 -11.699 -8.645 1.00 98.50 283 ARG A CA 1
ATOM 2245 C C . ARG A 1 283 ? 6.502 -10.298 -8.084 1.00 98.50 283 ARG A C 1
ATOM 2247 O O . ARG A 1 283 ? 5.533 -10.123 -7.351 1.00 98.50 283 ARG A O 1
ATOM 2254 N N . TYR A 1 284 ? 7.292 -9.308 -8.500 1.00 98.56 284 TYR A N 1
ATOM 2255 C CA . TYR A 1 284 ? 7.060 -7.906 -8.144 1.00 98.56 284 TYR A CA 1
ATOM 2256 C C . TYR A 1 284 ? 5.656 -7.431 -8.558 1.00 98.56 284 TYR A C 1
ATOM 2258 O O . TYR A 1 284 ? 4.914 -6.909 -7.728 1.00 98.56 284 TYR A O 1
ATOM 2266 N N . ASP A 1 285 ? 5.262 -7.647 -9.818 1.00 98.56 285 ASP A N 1
ATOM 2267 C CA . ASP A 1 285 ? 3.955 -7.191 -10.314 1.00 98.56 285 ASP A CA 1
ATOM 2268 C C . ASP A 1 285 ? 2.789 -7.947 -9.655 1.00 98.56 285 ASP A C 1
ATOM 2270 O O . ASP A 1 285 ? 1.728 -7.369 -9.427 1.00 98.56 285 ASP A O 1
ATOM 2274 N N . LEU A 1 286 ? 2.979 -9.226 -9.309 1.00 98.75 286 LEU A N 1
ATOM 2275 C CA . LEU A 1 286 ? 1.989 -10.015 -8.580 1.00 98.75 286 LEU A CA 1
ATOM 2276 C C . LEU A 1 286 ? 1.798 -9.490 -7.150 1.00 98.75 286 LEU A C 1
ATOM 2278 O O . LEU A 1 286 ? 0.652 -9.380 -6.705 1.00 98.75 286 LEU A O 1
ATOM 2282 N N . VAL A 1 287 ? 2.879 -9.135 -6.444 1.00 98.75 287 VAL A N 1
ATOM 2283 C CA . VAL A 1 287 ? 2.793 -8.462 -5.134 1.00 98.75 287 VAL A CA 1
ATOM 2284 C C . VAL A 1 287 ? 2.045 -7.140 -5.275 1.00 98.75 287 VAL A C 1
ATOM 2286 O O . VAL A 1 287 ? 1.079 -6.918 -4.545 1.00 98.75 287 VAL A O 1
ATOM 2289 N N . ASP A 1 288 ? 2.429 -6.296 -6.235 1.00 98.38 288 ASP A N 1
ATOM 2290 C CA . ASP A 1 288 ? 1.838 -4.966 -6.406 1.00 98.38 288 ASP A CA 1
ATOM 2291 C C . ASP A 1 288 ? 0.342 -5.030 -6.756 1.00 98.38 288 ASP A C 1
ATOM 2293 O O . ASP A 1 288 ? -0.486 -4.348 -6.145 1.00 98.38 288 ASP A O 1
ATOM 2297 N N . LEU A 1 289 ? -0.042 -5.918 -7.676 1.00 98.56 289 LEU A N 1
ATOM 2298 C CA . LEU A 1 289 ? -1.438 -6.102 -8.064 1.00 98.56 289 LEU A CA 1
ATOM 2299 C C . LEU A 1 289 ? -2.276 -6.714 -6.934 1.00 98.56 289 LEU A C 1
ATOM 2301 O O . LEU A 1 289 ? -3.407 -6.283 -6.698 1.00 98.56 289 LEU A O 1
ATOM 2305 N N . THR A 1 290 ? -1.732 -7.687 -6.197 1.00 98.69 290 THR A N 1
ATOM 2306 C CA . THR A 1 290 ? -2.433 -8.281 -5.046 1.00 98.69 290 THR A CA 1
ATOM 2307 C C . THR A 1 290 ? -2.632 -7.238 -3.943 1.00 98.69 290 THR A C 1
ATOM 2309 O O . THR A 1 290 ? -3.747 -7.080 -3.441 1.00 98.69 290 THR A O 1
ATOM 2312 N N . ARG A 1 291 ? -1.585 -6.466 -3.619 1.00 98.50 291 ARG A N 1
ATOM 2313 C CA . ARG A 1 291 ? -1.624 -5.329 -2.684 1.00 98.50 291 ARG A CA 1
ATOM 2314 C C . ARG A 1 291 ? -2.704 -4.330 -3.091 1.00 98.50 291 ARG A C 1
ATOM 2316 O O . ARG A 1 291 ? -3.513 -3.947 -2.248 1.00 98.50 291 ARG A O 1
ATOM 2323 N N . GLN A 1 292 ? -2.758 -3.960 -4.370 1.00 97.25 292 GLN A N 1
ATOM 2324 C CA . GLN A 1 292 ? -3.749 -3.031 -4.904 1.00 97.25 292 GLN A CA 1
ATOM 2325 C C . GLN A 1 292 ? -5.185 -3.532 -4.698 1.00 97.25 292 GLN A C 1
ATOM 2327 O O . GLN A 1 292 ? -6.029 -2.795 -4.194 1.00 97.25 292 GLN A O 1
ATOM 2332 N N . VAL A 1 293 ? -5.491 -4.781 -5.062 1.00 97.69 293 VAL A N 1
ATOM 2333 C CA . VAL A 1 293 ? -6.855 -5.325 -4.918 1.00 97.69 293 VAL A CA 1
ATOM 2334 C C . VAL A 1 293 ? -7.265 -5.403 -3.444 1.00 97.69 293 VAL A C 1
ATOM 2336 O O . VAL A 1 293 ? -8.396 -5.047 -3.091 1.00 97.69 293 VAL A O 1
ATOM 2339 N N . LEU A 1 294 ? -6.347 -5.825 -2.569 1.00 98.38 294 LEU A N 1
ATOM 2340 C CA . LEU A 1 294 ? -6.598 -5.911 -1.131 1.00 98.38 294 LEU A CA 1
ATOM 2341 C C . LEU A 1 294 ? -6.746 -4.529 -0.480 1.00 98.38 294 LEU A C 1
ATOM 2343 O O . LEU A 1 294 ? -7.590 -4.375 0.404 1.00 98.38 294 LEU A O 1
ATOM 2347 N N . SER A 1 295 ? -6.011 -3.506 -0.931 1.00 96.94 295 SER A N 1
ATOM 2348 C CA . SER A 1 295 ? -6.165 -2.141 -0.414 1.00 96.94 295 SER A CA 1
ATOM 2349 C C . SER A 1 295 ? -7.541 -1.560 -0.759 1.00 96.94 295 SER A C 1
ATOM 2351 O O . SER A 1 295 ? -8.190 -0.953 0.096 1.00 96.94 295 SER A O 1
ATOM 2353 N N . LYS A 1 296 ? -8.068 -1.833 -1.963 1.00 95.62 296 LYS A N 1
ATOM 2354 C CA . LYS A 1 296 ? -9.438 -1.427 -2.329 1.00 95.62 296 LYS A CA 1
ATOM 2355 C C . LYS A 1 296 ? -10.503 -2.209 -1.571 1.00 95.62 296 LYS A C 1
ATOM 2357 O O . LYS A 1 296 ? -11.522 -1.629 -1.197 1.00 95.62 296 LYS A O 1
ATOM 2362 N N . LEU A 1 297 ? -10.264 -3.486 -1.270 1.00 96.75 297 LEU A N 1
ATOM 2363 C CA . LEU A 1 297 ? -11.129 -4.232 -0.356 1.00 96.75 297 LEU A CA 1
ATOM 2364 C C . LEU A 1 297 ? -11.118 -3.614 1.050 1.00 96.75 297 LEU A C 1
ATOM 2366 O O . LEU A 1 297 ? -12.183 -3.435 1.638 1.00 96.75 297 LEU A O 1
ATOM 2370 N N . ALA A 1 298 ? -9.948 -3.241 1.576 1.00 97.94 298 ALA A N 1
ATOM 2371 C CA . ALA A 1 298 ? -9.840 -2.569 2.869 1.00 97.94 298 ALA A CA 1
ATOM 2372 C C . ALA A 1 298 ? -10.621 -1.246 2.889 1.00 97.94 298 ALA A C 1
ATOM 2374 O O . ALA A 1 298 ? -11.281 -0.946 3.886 1.00 97.94 298 ALA A O 1
ATOM 2375 N N . ASN A 1 299 ? -10.637 -0.503 1.773 1.00 96.31 299 ASN A N 1
ATOM 2376 C CA . ASN A 1 299 ? -11.458 0.700 1.657 1.00 96.31 299 ASN A CA 1
ATOM 2377 C C . ASN A 1 299 ? -12.950 0.414 1.867 1.00 96.31 299 ASN A C 1
ATOM 2379 O O . ASN A 1 299 ? -13.606 1.094 2.656 1.00 96.31 299 ASN A O 1
ATOM 2383 N N . GLN A 1 300 ? -13.472 -0.628 1.218 1.00 95.31 300 GLN A N 1
ATOM 2384 C CA . GLN A 1 300 ? -14.864 -1.038 1.402 1.00 95.31 300 GLN A CA 1
ATOM 2385 C C . GLN A 1 300 ? -15.137 -1.508 2.838 1.00 95.31 300 GLN A C 1
ATOM 2387 O O . GLN A 1 300 ? -16.124 -1.096 3.441 1.00 95.31 300 GLN A O 1
ATOM 2392 N N . VAL A 1 301 ? -14.240 -2.310 3.417 1.00 97.81 301 VAL A N 1
ATOM 2393 C CA . VAL A 1 301 ? -14.378 -2.819 4.793 1.00 97.81 301 VAL A CA 1
ATOM 2394 C C . VAL A 1 301 ? -14.436 -1.677 5.815 1.00 97.81 301 VAL A C 1
ATOM 2396 O O . VAL A 1 301 ? -15.236 -1.725 6.751 1.00 97.81 301 VAL A O 1
ATOM 2399 N N . TYR A 1 302 ? -13.644 -0.618 5.631 1.00 97.75 302 TYR A N 1
ATOM 2400 C CA . TYR A 1 302 ? -13.741 0.582 6.465 1.00 97.75 302 TYR A CA 1
ATOM 2401 C C . TYR A 1 302 ? -15.112 1.260 6.331 1.00 97.75 302 TYR A C 1
ATOM 2403 O O . TYR A 1 302 ? -15.733 1.587 7.342 1.00 97.75 302 TYR A O 1
ATOM 2411 N N . LEU A 1 303 ? -15.611 1.453 5.105 1.00 95.38 303 LEU A N 1
ATOM 2412 C CA . LEU A 1 303 ? -16.927 2.064 4.874 1.00 95.38 303 LEU A CA 1
ATOM 2413 C C . LEU A 1 303 ? -18.055 1.253 5.525 1.00 95.38 303 LEU A C 1
ATOM 2415 O O . LEU A 1 303 ? -18.969 1.832 6.124 1.00 95.38 303 LEU A O 1
ATOM 2419 N N . ASP A 1 304 ? -17.966 -0.074 5.469 1.00 96.12 304 ASP A N 1
ATOM 2420 C CA . ASP A 1 304 ? -18.916 -0.978 6.116 1.00 96.12 304 ASP A CA 1
ATOM 2421 C C . ASP A 1 304 ? -18.851 -0.844 7.648 1.00 96.12 304 ASP A C 1
ATOM 2423 O O . ASP A 1 304 ? -19.891 -0.744 8.304 1.00 96.12 304 ASP A O 1
ATOM 2427 N N . ALA A 1 305 ? -17.645 -0.744 8.224 1.00 97.81 305 ALA A N 1
ATOM 2428 C CA . ALA A 1 305 ? -17.448 -0.502 9.656 1.00 97.81 305 ALA A CA 1
ATOM 2429 C C . ALA A 1 305 ? -18.065 0.836 10.101 1.00 97.81 305 ALA A C 1
ATOM 2431 O O . ALA A 1 305 ? -18.802 0.896 11.087 1.00 97.81 305 ALA A O 1
ATOM 2432 N N . ILE A 1 306 ? -17.824 1.913 9.351 1.00 95.81 306 ILE A N 1
ATOM 2433 C CA . ILE A 1 306 ? -18.401 3.231 9.634 1.00 95.81 306 ILE A CA 1
ATOM 2434 C C . ILE A 1 306 ? -19.930 3.219 9.511 1.00 95.81 306 ILE A C 1
ATOM 2436 O O . ILE A 1 306 ? -20.632 3.824 10.329 1.00 95.81 306 ILE A O 1
ATOM 2440 N N . THR A 1 307 ? -20.466 2.510 8.519 1.00 94.81 307 THR A N 1
ATOM 2441 C CA . THR A 1 307 ? -21.913 2.348 8.343 1.00 94.81 307 THR A CA 1
ATOM 2442 C C . THR A 1 307 ? -22.532 1.602 9.525 1.00 94.81 307 THR A C 1
ATOM 2444 O O . THR A 1 307 ? -23.559 2.036 10.053 1.00 94.81 307 THR A O 1
ATOM 2447 N N . ALA A 1 308 ? -21.895 0.523 9.986 1.00 96.62 308 ALA A N 1
ATOM 2448 C CA . ALA A 1 308 ? -22.317 -0.221 11.170 1.00 96.62 308 ALA A CA 1
ATOM 2449 C C . ALA A 1 308 ? -22.291 0.656 12.431 1.00 96.62 308 ALA A C 1
ATOM 2451 O O . ALA A 1 308 ? -23.271 0.693 13.178 1.00 96.62 308 ALA A O 1
ATOM 2452 N N . PHE A 1 309 ? -21.233 1.452 12.613 1.00 96.81 309 PHE A N 1
ATOM 2453 C CA . PHE A 1 309 ? -21.142 2.411 13.713 1.00 96.81 309 PHE A CA 1
ATOM 2454 C C . PHE A 1 309 ? -22.310 3.407 13.715 1.00 96.81 309 PHE A C 1
ATOM 2456 O O . PHE A 1 309 ? -22.980 3.569 14.736 1.00 96.81 309 PHE A O 1
ATOM 2463 N N . LYS A 1 310 ? -22.619 4.022 12.565 1.00 93.88 310 LYS A N 1
ATOM 2464 C CA . LYS A 1 310 ? -23.756 4.953 12.427 1.00 93.88 310 LYS A CA 1
ATOM 2465 C C . LYS A 1 310 ? -25.104 4.292 12.732 1.00 93.88 310 LYS A C 1
ATOM 2467 O O . LYS A 1 310 ? -25.995 4.938 13.279 1.00 93.88 310 LYS A O 1
ATOM 2472 N N . ARG A 1 311 ? -25.249 3.002 12.418 1.00 95.50 311 ARG A N 1
ATOM 2473 C CA . ARG A 1 311 ? -26.439 2.191 12.729 1.00 95.50 311 ARG A CA 1
ATOM 2474 C C . ARG A 1 311 ? -26.468 1.664 14.167 1.00 95.50 311 ARG A C 1
ATOM 2476 O O . ARG A 1 311 ? -27.435 1.006 14.534 1.00 95.50 311 ARG A O 1
ATOM 2483 N N . LYS A 1 312 ? -25.446 1.967 14.979 1.00 96.44 312 LYS A N 1
ATOM 2484 C CA . LYS A 1 312 ? -25.241 1.422 16.332 1.00 96.44 312 LYS A CA 1
ATOM 2485 C C . LYS A 1 312 ? -25.165 -0.112 16.364 1.00 96.44 312 LYS A C 1
ATOM 2487 O O . LYS A 1 312 ? -25.476 -0.729 17.379 1.00 96.44 312 LYS A O 1
ATOM 2492 N N . ASP A 1 313 ? -24.728 -0.719 15.266 1.00 97.69 313 ASP A N 1
ATOM 2493 C CA . ASP A 1 313 ? -24.527 -2.160 15.141 1.00 97.69 313 ASP A CA 1
ATOM 2494 C C . ASP A 1 313 ? -23.107 -2.522 15.600 1.00 97.69 313 ASP A C 1
ATOM 2496 O O . ASP A 1 313 ? -22.137 -2.450 14.841 1.00 97.69 313 ASP A O 1
ATOM 2500 N N . ALA A 1 314 ? -22.981 -2.859 16.885 1.00 97.75 314 ALA A N 1
ATOM 2501 C CA . ALA A 1 314 ? -21.696 -3.177 17.500 1.00 97.75 314 ALA A CA 1
ATOM 2502 C C . ALA A 1 314 ? -21.099 -4.505 17.002 1.00 97.75 314 ALA A C 1
ATOM 2504 O O . ALA A 1 314 ? -19.875 -4.635 16.964 1.00 97.75 314 ALA A O 1
ATOM 2505 N N . GLU A 1 315 ? -21.933 -5.472 16.612 1.00 98.12 315 GLU A N 1
ATOM 2506 C CA . GLU A 1 315 ? -21.478 -6.780 16.133 1.00 98.12 315 GLU A CA 1
ATOM 2507 C C . GLU A 1 315 ? -20.838 -6.644 14.750 1.00 98.12 315 GLU A C 1
ATOM 2509 O O . GLU A 1 315 ? -19.671 -7.005 14.570 1.00 98.12 315 GLU A O 1
ATOM 2514 N N . THR A 1 316 ? -21.545 -6.014 13.806 1.00 98.31 316 THR A N 1
ATOM 2515 C CA . THR A 1 316 ? -21.001 -5.753 12.468 1.00 98.31 316 THR A CA 1
ATOM 2516 C C . THR A 1 316 ? -19.796 -4.817 12.537 1.00 98.31 316 THR A C 1
ATOM 2518 O O . THR A 1 316 ? -18.804 -5.054 11.846 1.00 98.31 316 THR A O 1
ATOM 2521 N N . LEU A 1 317 ? -19.818 -3.792 13.402 1.00 98.56 317 LEU A N 1
ATOM 2522 C CA . LEU A 1 317 ? -18.653 -2.926 13.610 1.00 98.56 317 LEU A CA 1
ATOM 2523 C C . LEU A 1 317 ? -17.445 -3.743 14.075 1.00 98.56 317 LEU A C 1
ATOM 2525 O O . LEU A 1 317 ? -16.358 -3.572 13.528 1.00 98.56 317 LEU A O 1
ATOM 2529 N N . SER A 1 318 ? -17.619 -4.634 15.055 1.00 98.69 318 SER A N 1
ATOM 2530 C CA . SER A 1 318 ? -16.532 -5.476 15.560 1.00 98.69 318 SER A CA 1
ATOM 2531 C C . SER A 1 318 ? -15.977 -6.390 14.467 1.00 98.69 318 SER A C 1
ATOM 2533 O O . SER A 1 318 ? -14.759 -6.481 14.310 1.00 98.69 318 SER A O 1
ATOM 2535 N N . LEU A 1 319 ? -16.853 -7.024 13.682 1.00 98.69 319 LEU A N 1
ATOM 2536 C CA . LEU A 1 319 ? -16.467 -7.907 12.582 1.00 98.69 319 LEU A CA 1
ATOM 2537 C C . LEU A 1 319 ? -15.660 -7.167 11.505 1.00 98.69 319 LEU A C 1
ATOM 2539 O O . LEU A 1 319 ? -14.575 -7.613 11.134 1.00 98.69 319 LEU A O 1
ATOM 2543 N N . GLN A 1 320 ? -16.160 -6.026 11.022 1.00 98.69 320 GLN A N 1
ATOM 2544 C CA . GLN A 1 320 ? -15.482 -5.261 9.970 1.00 98.69 320 GLN A CA 1
ATOM 2545 C C . GLN A 1 320 ? -14.189 -4.613 10.478 1.00 98.69 320 GLN A C 1
ATOM 2547 O O . GLN A 1 320 ? -13.192 -4.590 9.759 1.00 98.69 320 GLN A O 1
ATOM 2552 N N . SER A 1 321 ? -14.160 -4.169 11.739 1.00 98.69 321 SER A N 1
ATOM 2553 C CA . SER A 1 321 ? -12.937 -3.664 12.379 1.00 98.69 321 SER A CA 1
ATOM 2554 C C . SER A 1 321 ? -11.844 -4.732 12.411 1.00 98.69 321 SER A C 1
ATOM 2556 O O . SER A 1 321 ? -10.699 -4.455 12.053 1.00 98.69 321 SER A O 1
ATOM 2558 N N . GLN A 1 322 ? -12.195 -5.964 12.799 1.00 98.81 322 GLN A N 1
ATOM 2559 C CA . GLN A 1 322 ? -11.245 -7.073 12.817 1.00 98.81 322 GLN A CA 1
ATOM 2560 C C . GLN A 1 322 ? -10.791 -7.438 11.402 1.00 98.81 322 GLN A C 1
ATOM 2562 O O . GLN A 1 322 ? -9.596 -7.586 11.169 1.00 98.81 322 GLN A O 1
ATOM 2567 N N . LYS A 1 323 ? -11.714 -7.487 10.434 1.00 98.81 323 LYS A N 1
ATOM 2568 C CA . LYS A 1 323 ? -11.379 -7.749 9.029 1.00 98.81 323 LYS A CA 1
ATOM 2569 C C . LYS A 1 323 ? -10.410 -6.706 8.460 1.00 98.81 323 LYS A C 1
ATOM 2571 O O . LYS A 1 323 ? -9.494 -7.077 7.733 1.00 98.81 323 LYS A O 1
ATOM 2576 N N . PHE A 1 324 ? -10.575 -5.426 8.802 1.00 98.88 324 PHE A N 1
ATOM 2577 C CA . PHE A 1 324 ? -9.652 -4.360 8.393 1.00 98.88 324 PHE A CA 1
ATOM 2578 C C . PHE A 1 324 ? -8.258 -4.548 9.007 1.00 98.88 324 PHE A C 1
ATOM 2580 O O . PHE A 1 324 ? -7.253 -4.421 8.315 1.00 98.88 324 PHE A O 1
ATOM 2587 N N . ILE A 1 325 ? -8.196 -4.889 10.297 1.00 98.81 325 ILE A N 1
ATOM 2588 C CA . ILE A 1 325 ? -6.942 -5.193 11.003 1.00 98.81 325 ILE A CA 1
ATOM 2589 C C . ILE A 1 325 ? -6.231 -6.397 10.373 1.00 98.81 325 ILE A C 1
ATOM 2591 O O . ILE A 1 325 ? -5.020 -6.346 10.166 1.00 98.81 325 ILE A O 1
ATOM 2595 N N . ASP A 1 326 ? -6.972 -7.458 10.055 1.00 98.81 326 ASP A N 1
ATOM 2596 C CA . ASP A 1 326 ? -6.420 -8.659 9.430 1.00 98.81 326 ASP A CA 1
ATOM 2597 C C . ASP A 1 326 ? -5.905 -8.360 8.019 1.00 98.81 326 ASP A C 1
ATOM 2599 O O . ASP A 1 326 ? -4.821 -8.811 7.669 1.00 98.81 326 ASP A O 1
ATOM 2603 N N . LEU A 1 327 ? -6.621 -7.536 7.242 1.00 98.88 327 LEU A N 1
ATOM 2604 C CA . LEU A 1 327 ? -6.152 -7.078 5.931 1.00 98.88 327 LEU A CA 1
ATOM 2605 C C . LEU A 1 327 ? -4.817 -6.333 6.029 1.00 98.88 327 LEU A C 1
ATOM 2607 O O . LEU A 1 327 ? -3.950 -6.570 5.198 1.00 98.88 327 LEU A O 1
ATOM 2611 N N . ILE A 1 328 ? -4.610 -5.475 7.036 1.00 98.88 328 ILE A N 1
ATOM 2612 C CA . ILE A 1 328 ? -3.323 -4.777 7.203 1.00 98.88 328 ILE A CA 1
ATOM 2613 C C . ILE A 1 328 ? -2.176 -5.774 7.419 1.00 98.88 328 ILE A C 1
ATOM 2615 O O . ILE A 1 328 ? -1.146 -5.656 6.763 1.00 98.88 328 ILE A O 1
ATOM 2619 N N . LYS A 1 329 ? -2.357 -6.757 8.307 1.00 98.88 329 LYS A N 1
ATOM 2620 C CA . LYS A 1 329 ? -1.331 -7.770 8.622 1.00 98.88 329 LYS A CA 1
ATOM 2621 C C . LYS A 1 329 ? -1.042 -8.696 7.445 1.00 98.88 329 LYS A C 1
ATOM 2623 O O . LYS A 1 329 ? 0.104 -9.024 7.149 1.00 98.88 329 LYS A O 1
ATOM 2628 N N . ASP A 1 330 ? -2.091 -9.103 6.746 1.00 98.88 330 ASP A N 1
ATOM 2629 C CA . ASP A 1 330 ? -1.970 -9.981 5.590 1.00 98.88 330 ASP A CA 1
ATOM 2630 C C . ASP A 1 330 ? -1.315 -9.266 4.403 1.00 98.88 330 ASP A C 1
ATOM 2632 O O . ASP A 1 330 ? -0.498 -9.864 3.702 1.00 98.88 330 ASP A O 1
ATOM 2636 N N . ILE A 1 331 ? -1.618 -7.978 4.197 1.00 98.88 331 ILE A N 1
ATOM 2637 C CA . ILE A 1 331 ? -0.906 -7.156 3.214 1.00 98.88 331 ILE A CA 1
ATOM 2638 C C . ILE A 1 331 ? 0.555 -6.969 3.648 1.00 98.88 331 ILE A C 1
ATOM 2640 O O . ILE A 1 331 ? 1.430 -7.098 2.803 1.00 98.88 331 ILE A O 1
ATOM 2644 N N . ASP A 1 332 ? 0.858 -6.737 4.931 1.00 98.88 332 ASP A N 1
ATOM 2645 C CA . ASP A 1 332 ? 2.252 -6.674 5.413 1.00 98.88 332 ASP A CA 1
ATOM 2646 C C . ASP A 1 332 ? 3.012 -7.979 5.109 1.00 98.88 332 ASP A C 1
ATOM 2648 O O . ASP A 1 332 ? 4.106 -7.941 4.550 1.00 98.88 332 ASP A O 1
ATOM 2652 N N . THR A 1 333 ? 2.377 -9.134 5.343 1.00 98.81 333 THR A N 1
ATOM 2653 C CA . THR A 1 333 ? 2.927 -10.461 5.014 1.00 98.81 333 THR A CA 1
ATOM 2654 C C . THR A 1 333 ? 3.178 -10.634 3.513 1.00 98.81 333 THR A C 1
ATOM 2656 O O . THR A 1 333 ? 4.211 -11.169 3.115 1.00 98.81 333 THR A O 1
ATOM 2659 N N . LEU A 1 334 ? 2.257 -10.176 2.660 1.00 98.88 334 LEU A N 1
ATOM 2660 C CA . LEU A 1 334 ? 2.452 -10.169 1.209 1.00 98.88 334 LEU A CA 1
ATOM 2661 C C . LEU A 1 334 ? 3.657 -9.307 0.816 1.00 98.88 334 LEU A C 1
ATOM 2663 O O . LEU A 1 334 ? 4.504 -9.751 0.045 1.00 98.88 334 LEU A O 1
ATOM 2667 N N . LEU A 1 335 ? 3.753 -8.095 1.355 1.00 98.81 335 LEU A N 1
ATOM 2668 C CA . LEU A 1 335 ? 4.847 -7.168 1.062 1.00 98.81 335 LEU A CA 1
ATOM 2669 C C . LEU A 1 335 ? 6.195 -7.706 1.559 1.00 98.81 335 LEU A C 1
ATOM 2671 O O . LEU A 1 335 ? 7.216 -7.485 0.916 1.00 98.81 335 LEU A O 1
ATOM 2675 N N . ALA A 1 336 ? 6.204 -8.472 2.652 1.00 98.75 336 ALA A N 1
ATOM 2676 C CA . ALA A 1 336 ? 7.406 -9.109 3.183 1.00 98.75 336 ALA A CA 1
ATOM 2677 C C . ALA A 1 336 ? 8.024 -10.135 2.216 1.00 98.75 336 ALA A C 1
ATOM 2679 O O . ALA A 1 336 ? 9.191 -10.486 2.373 1.00 98.75 336 ALA A O 1
ATOM 2680 N N . SER A 1 337 ? 7.266 -10.616 1.224 1.00 98.56 337 SER A N 1
ATOM 2681 C CA . SER A 1 337 ? 7.706 -11.657 0.287 1.00 98.56 337 SER A CA 1
ATOM 2682 C C . SER A 1 337 ? 8.539 -11.154 -0.898 1.00 98.56 337 SER A C 1
ATOM 2684 O O . SER A 1 337 ? 9.025 -11.967 -1.687 1.00 98.56 337 SER A O 1
ATOM 2686 N N . ASP A 1 338 ? 8.782 -9.842 -1.005 1.00 97.62 338 ASP A N 1
ATOM 2687 C CA . ASP A 1 338 ? 9.619 -9.261 -2.056 1.00 97.62 338 ASP A CA 1
ATOM 2688 C C . ASP A 1 338 ? 10.491 -8.093 -1.543 1.00 97.62 338 ASP A C 1
ATOM 2690 O O . ASP A 1 338 ? 10.031 -7.211 -0.816 1.00 97.62 338 ASP A O 1
ATOM 2694 N N . ASN A 1 339 ? 11.774 -8.078 -1.935 1.00 96.06 339 ASN A N 1
ATOM 2695 C CA . ASN A 1 339 ? 12.782 -7.124 -1.445 1.00 96.06 339 ASN A CA 1
ATOM 2696 C C . ASN A 1 339 ? 12.445 -5.656 -1.761 1.00 96.06 339 ASN A C 1
ATOM 2698 O O . ASN A 1 339 ? 12.967 -4.753 -1.104 1.00 96.06 339 ASN A O 1
ATOM 2702 N N . ASN A 1 340 ? 11.584 -5.406 -2.751 1.00 95.56 340 ASN A N 1
ATOM 2703 C CA . ASN A 1 340 ? 11.216 -4.059 -3.176 1.00 95.56 340 ASN A CA 1
ATOM 2704 C C . ASN A 1 340 ? 10.160 -3.395 -2.271 1.00 95.56 340 ASN A C 1
ATOM 2706 O O . ASN A 1 340 ? 9.882 -2.209 -2.438 1.00 95.56 340 ASN A O 1
ATOM 2710 N N . PHE A 1 341 ? 9.586 -4.125 -1.307 1.00 97.94 341 PHE A N 1
ATOM 2711 C CA . PHE A 1 341 ? 8.502 -3.634 -0.448 1.00 97.94 341 PHE A CA 1
ATOM 2712 C C . PHE A 1 341 ? 8.851 -3.670 1.048 1.00 97.94 341 PHE A C 1
ATOM 2714 O O . PHE A 1 341 ? 7.964 -3.753 1.895 1.00 97.94 341 PHE A O 1
ATOM 2721 N N . LEU A 1 342 ? 10.137 -3.607 1.402 1.00 98.44 342 LEU A N 1
ATOM 2722 C CA . LEU A 1 342 ? 10.599 -3.715 2.789 1.00 98.44 342 LEU A CA 1
ATOM 2723 C C . LEU A 1 342 ? 10.960 -2.347 3.376 1.00 98.44 342 LEU A C 1
ATOM 2725 O O . LEU A 1 342 ? 11.808 -1.637 2.843 1.00 98.44 342 LEU A O 1
ATOM 2729 N N . LEU A 1 343 ? 10.419 -2.004 4.549 1.00 98.56 343 LEU A N 1
ATOM 2730 C CA . LEU A 1 343 ? 10.841 -0.795 5.268 1.00 98.56 343 LEU A CA 1
ATOM 2731 C C . LEU A 1 343 ? 12.326 -0.861 5.671 1.00 98.56 343 LEU A C 1
ATOM 2733 O O . LEU A 1 343 ? 13.014 0.161 5.705 1.00 98.56 343 LEU A O 1
ATOM 2737 N N . GLY A 1 344 ? 12.832 -2.054 5.996 1.00 98.38 344 GLY A N 1
ATOM 2738 C CA . GLY A 1 344 ? 14.203 -2.222 6.473 1.00 98.38 344 GLY A CA 1
ATOM 2739 C C . GLY A 1 344 ? 15.248 -1.766 5.459 1.00 98.38 344 GLY A C 1
ATOM 2740 O O . GLY A 1 344 ? 16.229 -1.136 5.852 1.00 98.38 344 GLY A O 1
ATOM 2741 N N . THR A 1 345 ? 15.036 -2.008 4.162 1.00 97.56 345 THR A N 1
ATOM 2742 C CA . THR A 1 345 ? 15.989 -1.599 3.115 1.00 97.56 345 THR A CA 1
ATOM 2743 C C . THR A 1 345 ? 16.122 -0.075 3.061 1.00 97.56 345 THR A C 1
ATOM 2745 O O . THR A 1 345 ? 17.243 0.441 3.035 1.00 97.56 345 THR A O 1
ATOM 2748 N N . TRP A 1 346 ? 15.004 0.651 3.173 1.00 97.62 346 TRP A N 1
ATOM 2749 C CA . TRP A 1 346 ? 14.974 2.111 3.288 1.00 97.62 346 TRP A CA 1
ATOM 2750 C C . TRP A 1 346 ? 15.735 2.609 4.524 1.00 97.62 346 TRP A C 1
ATOM 2752 O O . TRP A 1 346 ? 16.628 3.454 4.406 1.00 97.62 346 TRP A O 1
ATOM 2762 N N . LEU A 1 347 ? 15.445 2.055 5.705 1.00 98.38 347 LEU A N 1
ATOM 2763 C CA . LEU A 1 347 ? 16.070 2.494 6.957 1.00 98.38 347 LEU A CA 1
ATOM 2764 C C . LEU A 1 347 ? 17.572 2.190 7.001 1.00 98.38 347 LEU A C 1
ATOM 2766 O O . LEU A 1 347 ? 18.361 3.043 7.413 1.00 98.38 347 LEU A O 1
ATOM 2770 N N . GLU A 1 348 ? 17.993 1.006 6.552 1.00 98.06 348 GLU A N 1
ATOM 2771 C CA . GLU A 1 348 ? 19.414 0.665 6.472 1.00 98.06 348 GLU A CA 1
ATOM 2772 C C . GLU A 1 348 ? 20.150 1.518 5.438 1.00 98.06 348 GLU A C 1
ATOM 2774 O O . GLU A 1 348 ? 21.296 1.903 5.674 1.00 98.06 348 GLU A O 1
ATOM 2779 N N . SER A 1 349 ? 19.510 1.874 4.317 1.00 97.12 349 SER A N 1
ATOM 2780 C CA . SER A 1 349 ? 20.116 2.783 3.338 1.00 97.12 349 SER A CA 1
ATOM 2781 C C . SER A 1 349 ? 20.421 4.155 3.951 1.00 97.12 349 SER A C 1
ATOM 2783 O O . SER A 1 349 ? 21.521 4.677 3.766 1.00 97.12 349 SER A O 1
ATOM 2785 N N . ALA A 1 350 ? 19.505 4.696 4.762 1.00 97.50 350 ALA A N 1
ATOM 2786 C CA . ALA A 1 350 ? 19.687 5.977 5.434 1.00 97.50 350 ALA A CA 1
ATOM 2787 C C . ALA A 1 350 ? 20.784 5.904 6.506 1.00 97.50 350 ALA A C 1
ATOM 2789 O O . ALA A 1 350 ? 21.651 6.777 6.573 1.00 97.50 350 ALA A O 1
ATOM 2790 N N . LYS A 1 351 ? 20.796 4.836 7.313 1.00 97.69 351 LYS A N 1
ATOM 2791 C CA . LYS A 1 351 ? 21.812 4.626 8.357 1.00 97.69 351 LYS A CA 1
ATOM 2792 C C . LYS A 1 351 ? 23.220 4.466 7.790 1.00 97.69 351 LYS A C 1
ATOM 2794 O O . LYS A 1 351 ? 24.160 4.990 8.380 1.00 97.69 351 LYS A O 1
ATOM 2799 N N . LYS A 1 352 ? 23.376 3.824 6.627 1.00 98.00 352 LYS A N 1
ATOM 2800 C CA . LYS A 1 352 ? 24.674 3.669 5.938 1.00 98.00 352 LYS A CA 1
ATOM 2801 C C . LYS A 1 352 ? 25.326 4.997 5.537 1.00 98.00 352 LYS A C 1
ATOM 2803 O O . LYS A 1 352 ? 26.530 5.020 5.301 1.00 98.00 352 LYS A O 1
ATOM 2808 N N . LEU A 1 353 ? 24.565 6.092 5.462 1.00 97.62 353 LEU A N 1
ATOM 2809 C CA . LEU A 1 353 ? 25.105 7.424 5.167 1.00 97.62 353 LEU A CA 1
ATOM 2810 C C . LEU A 1 353 ? 25.768 8.088 6.384 1.00 97.62 353 LEU A C 1
ATOM 2812 O O . LEU A 1 353 ? 26.463 9.091 6.222 1.00 97.62 353 LEU A O 1
ATOM 2816 N N . ALA A 1 354 ? 25.522 7.585 7.595 1.00 97.69 354 ALA A N 1
ATOM 2817 C CA . ALA A 1 354 ? 26.017 8.188 8.823 1.00 97.69 354 ALA A CA 1
ATOM 2818 C C . ALA A 1 354 ? 27.494 7.868 9.072 1.00 97.69 354 ALA A C 1
ATOM 2820 O O . ALA A 1 354 ? 27.948 6.743 8.872 1.00 97.69 354 ALA A O 1
ATOM 2821 N N . THR A 1 355 ? 28.230 8.850 9.591 1.00 98.00 355 THR A N 1
ATOM 2822 C CA . THR A 1 355 ? 29.637 8.693 9.996 1.00 98.00 355 THR A CA 1
ATOM 2823 C C . THR A 1 355 ? 29.813 8.653 11.512 1.00 98.00 355 THR A C 1
ATOM 2825 O O . THR A 1 355 ? 30.867 8.257 12.010 1.00 98.00 355 THR A O 1
ATOM 2828 N N . THR A 1 356 ? 28.774 9.025 12.266 1.00 98.25 356 THR A N 1
ATOM 2829 C CA . THR A 1 356 ? 28.768 9.017 13.734 1.00 98.25 356 THR A CA 1
ATOM 2830 C C . THR A 1 356 ? 27.502 8.355 14.291 1.00 98.25 356 THR A C 1
ATOM 2832 O O . THR A 1 356 ? 26.467 8.344 13.622 1.00 98.25 356 THR A O 1
ATOM 2835 N N . PRO A 1 357 ? 27.514 7.862 15.546 1.00 97.31 357 PRO A N 1
ATOM 2836 C CA . PRO A 1 357 ? 26.310 7.318 16.183 1.00 97.31 357 PRO A CA 1
ATOM 2837 C C . PRO A 1 357 ? 25.152 8.325 16.288 1.00 97.31 357 PRO A C 1
ATOM 2839 O O . PRO A 1 357 ? 23.985 7.943 16.209 1.00 97.31 357 PRO A O 1
ATOM 2842 N N . ALA A 1 358 ? 25.463 9.617 16.449 1.00 97.69 358 ALA A N 1
ATOM 2843 C CA . ALA A 1 358 ? 24.459 10.677 16.489 1.00 97.69 358 ALA A CA 1
ATOM 2844 C C . ALA A 1 358 ? 23.791 10.872 15.118 1.00 97.69 358 ALA A C 1
ATOM 2846 O O . ALA A 1 358 ? 22.566 10.951 15.040 1.00 97.69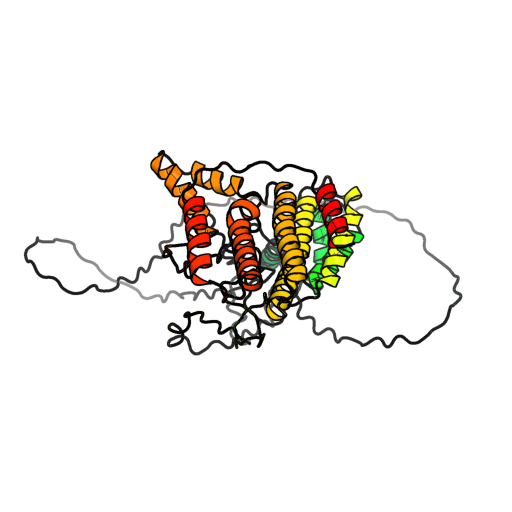 358 ALA A O 1
ATOM 2847 N N . GLU A 1 359 ? 24.582 10.886 14.040 1.00 98.06 359 GLU A N 1
ATOM 2848 C CA . GLU A 1 359 ? 24.059 10.931 12.671 1.00 98.06 359 GLU A CA 1
ATOM 2849 C C . GLU A 1 359 ? 23.243 9.687 12.332 1.00 98.06 359 GLU A C 1
ATOM 2851 O O . GLU A 1 359 ? 22.193 9.819 11.718 1.00 98.06 359 GLU A O 1
ATOM 2856 N N . LEU A 1 360 ? 23.666 8.498 12.774 1.00 97.75 360 LEU A N 1
ATOM 2857 C CA . LEU A 1 360 ? 22.942 7.249 12.518 1.00 97.75 360 LEU A CA 1
ATOM 2858 C C . LEU A 1 360 ? 21.518 7.330 13.069 1.00 97.75 360 LEU A C 1
ATOM 2860 O O . LEU A 1 360 ? 20.555 7.088 12.340 1.00 97.75 360 LEU A O 1
ATOM 2864 N N . LYS A 1 361 ? 21.382 7.760 14.329 1.00 97.19 361 LYS A N 1
ATOM 2865 C CA . LYS A 1 361 ? 20.075 7.971 14.959 1.00 97.19 361 LYS A CA 1
ATOM 2866 C C . LYS A 1 361 ? 19.263 9.054 14.242 1.00 97.19 361 LYS A C 1
ATOM 2868 O O . LYS A 1 361 ? 18.063 8.887 14.043 1.00 97.19 361 LYS A O 1
ATOM 2873 N N . GLN A 1 362 ? 19.901 10.158 13.848 1.00 97.88 362 GLN A N 1
ATOM 2874 C CA . GLN A 1 362 ? 19.223 11.251 13.149 1.00 97.88 362 GLN A CA 1
ATOM 2875 C C . GLN A 1 362 ? 18.743 10.840 11.751 1.00 97.88 362 GLN A C 1
ATOM 2877 O O . GLN A 1 362 ? 17.653 11.230 11.343 1.00 97.88 362 GLN A O 1
ATOM 2882 N N . TYR A 1 363 ? 19.532 10.068 11.005 1.00 98.31 363 TYR A N 1
ATOM 2883 C CA . TYR A 1 363 ? 19.193 9.631 9.652 1.00 98.31 363 TYR A CA 1
ATOM 2884 C C . TYR A 1 363 ? 18.100 8.570 9.659 1.00 98.31 363 TYR A C 1
ATOM 2886 O O . TYR A 1 363 ? 17.193 8.657 8.836 1.00 98.31 363 TYR A O 1
ATOM 2894 N N . GLU A 1 364 ? 18.109 7.647 10.623 1.00 98.25 364 GLU A N 1
ATOM 2895 C CA . GLU A 1 364 ? 16.979 6.735 10.824 1.00 98.25 364 GLU A CA 1
ATOM 2896 C C . GLU A 1 364 ? 15.697 7.508 11.172 1.00 98.25 364 GLU A C 1
ATOM 2898 O O . GLU A 1 364 ? 14.654 7.285 10.554 1.00 98.25 364 GLU A O 1
ATOM 2903 N N . TRP A 1 365 ? 15.776 8.473 12.096 1.00 97.81 365 TRP A N 1
ATOM 2904 C CA . TRP A 1 365 ? 14.631 9.317 12.446 1.00 97.81 365 TRP A CA 1
ATOM 2905 C C . TRP A 1 365 ? 14.119 10.122 11.243 1.00 97.81 365 TRP A C 1
ATOM 2907 O O . TRP A 1 365 ? 12.909 10.191 11.022 1.00 97.81 365 TRP A O 1
ATOM 2917 N N . ASN A 1 366 ? 15.016 10.692 10.428 1.00 97.88 366 ASN A N 1
ATOM 2918 C CA . ASN A 1 366 ? 14.658 11.406 9.198 1.00 97.88 366 ASN A CA 1
ATOM 2919 C C . ASN A 1 366 ? 13.950 10.475 8.205 1.00 97.88 366 ASN A C 1
ATOM 2921 O O . ASN A 1 366 ? 12.925 10.853 7.642 1.00 97.88 366 ASN A O 1
ATOM 2925 N N . ALA A 1 367 ? 14.476 9.263 8.009 1.00 98.00 367 ALA A N 1
ATOM 2926 C CA . ALA A 1 367 ? 13.935 8.270 7.088 1.00 98.00 367 ALA A CA 1
ATOM 2927 C C . ALA A 1 367 ? 12.526 7.815 7.498 1.00 98.00 367 ALA A C 1
ATOM 2929 O O . ALA A 1 367 ? 11.632 7.774 6.652 1.00 98.00 367 ALA A O 1
ATOM 2930 N N . LYS A 1 368 ? 12.302 7.551 8.794 1.00 98.12 368 LYS A N 1
ATOM 2931 C CA . LYS A 1 368 ? 10.976 7.240 9.357 1.00 98.12 368 LYS A CA 1
ATOM 2932 C C . LYS A 1 368 ? 10.021 8.419 9.228 1.00 98.12 368 LYS A C 1
ATOM 2934 O O . LYS A 1 368 ? 8.885 8.258 8.791 1.00 98.12 368 LYS A O 1
ATOM 2939 N N . THR A 1 369 ? 10.483 9.613 9.591 1.00 97.00 369 THR A N 1
ATOM 2940 C CA . THR A 1 369 ? 9.663 10.828 9.584 1.00 97.00 369 THR A CA 1
ATOM 2941 C C . THR A 1 369 ? 9.220 11.197 8.177 1.00 97.00 369 THR A C 1
ATOM 2943 O O . THR A 1 369 ? 8.050 11.512 7.988 1.00 97.00 369 THR A O 1
ATOM 2946 N N . GLN A 1 370 ? 10.102 11.097 7.180 1.00 96.50 370 GLN A N 1
ATOM 2947 C CA . GLN A 1 370 ? 9.789 11.457 5.799 1.00 96.50 370 GLN A CA 1
ATOM 2948 C C . GLN A 1 370 ? 8.578 10.695 5.250 1.00 96.50 370 GLN A C 1
ATOM 2950 O O . GLN A 1 370 ? 7.739 11.322 4.616 1.00 96.50 370 GLN A O 1
ATOM 2955 N N . VAL A 1 371 ? 8.468 9.389 5.517 1.00 96.50 371 VAL A N 1
ATOM 2956 C CA . VAL A 1 371 ? 7.385 8.525 4.999 1.00 96.50 371 VAL A CA 1
ATOM 2957 C C . VAL A 1 371 ? 6.147 8.466 5.906 1.00 96.50 371 VAL A C 1
ATOM 2959 O O . VAL A 1 371 ? 5.215 7.722 5.618 1.00 96.50 371 VAL A O 1
ATOM 2962 N N . THR A 1 372 ? 6.125 9.244 6.995 1.00 96.00 372 THR A N 1
ATOM 2963 C CA . THR A 1 372 ? 5.033 9.259 7.983 1.00 96.00 372 THR A CA 1
ATOM 2964 C C . THR A 1 372 ? 4.597 10.687 8.328 1.00 96.00 372 THR A C 1
ATOM 2966 O O . THR A 1 372 ? 3.885 11.326 7.562 1.00 96.00 372 THR A O 1
ATOM 2969 N N . MET A 1 373 ? 5.031 11.232 9.468 1.00 94.44 373 MET A N 1
ATOM 2970 C CA . MET A 1 373 ? 4.587 12.526 9.995 1.00 94.44 373 MET A CA 1
ATOM 2971 C C . MET A 1 373 ? 5.166 13.726 9.226 1.00 94.44 373 MET A C 1
ATOM 2973 O O . MET A 1 373 ? 4.644 14.832 9.319 1.00 94.44 373 MET A O 1
ATOM 2977 N N . TRP A 1 374 ? 6.226 13.527 8.447 1.00 93.62 374 TRP A N 1
ATOM 2978 C CA . TRP A 1 374 ? 6.926 14.513 7.617 1.00 93.62 374 TRP A CA 1
ATOM 2979 C C . TRP A 1 374 ? 7.651 15.630 8.385 1.00 93.62 374 TRP A C 1
ATOM 2981 O O . TRP A 1 374 ? 8.838 15.856 8.168 1.00 93.62 374 TRP A O 1
ATOM 2991 N N . PHE A 1 375 ? 6.965 16.324 9.291 1.00 89.69 375 PHE A N 1
ATOM 2992 C CA . PHE A 1 375 ? 7.520 17.344 10.177 1.00 89.69 375 PHE A CA 1
ATOM 2993 C C . PHE A 1 375 ? 6.766 17.375 11.517 1.00 89.69 375 PHE A C 1
ATOM 2995 O O . PHE A 1 375 ? 5.939 16.508 11.800 1.00 89.69 375 PHE A O 1
ATOM 3002 N N . ASP A 1 376 ? 7.081 18.368 12.349 1.00 89.81 376 ASP A N 1
ATOM 3003 C CA . ASP A 1 376 ? 6.533 18.562 13.690 1.00 89.81 376 ASP A CA 1
ATOM 3004 C C . ASP A 1 376 ? 5.004 18.422 13.782 1.00 89.81 376 ASP A C 1
ATOM 3006 O O . ASP A 1 376 ? 4.228 18.946 12.977 1.00 89.81 376 ASP A O 1
ATOM 3010 N N . ASN A 1 377 ? 4.580 17.767 14.859 1.00 93.56 377 ASN A N 1
ATOM 3011 C CA . ASN A 1 377 ? 3.197 17.662 15.296 1.00 93.56 377 ASN A CA 1
ATOM 3012 C C . ASN A 1 377 ? 3.041 18.253 16.707 1.00 93.56 377 ASN A C 1
ATOM 3014 O O . ASN A 1 377 ? 3.987 18.729 17.335 1.00 93.56 377 ASN A O 1
ATOM 3018 N N . THR A 1 378 ? 1.815 18.248 17.219 1.00 95.06 378 THR A N 1
ATOM 3019 C CA . THR A 1 378 ? 1.532 18.550 18.627 1.00 95.06 378 THR A CA 1
ATOM 3020 C C . THR A 1 378 ? 0.908 17.327 19.287 1.00 95.06 378 THR A C 1
ATOM 3022 O O . THR A 1 378 ? 0.518 16.385 18.609 1.00 95.06 378 THR A O 1
ATOM 3025 N N . LYS A 1 379 ? 0.696 17.368 20.608 1.00 94.06 379 LYS A N 1
ATOM 3026 C CA . LYS A 1 379 ? 0.042 16.270 21.344 1.00 94.06 379 LYS A CA 1
ATOM 3027 C C . LYS A 1 379 ? -1.334 15.864 20.801 1.00 94.06 379 LYS A C 1
ATOM 3029 O O . LYS A 1 379 ? -1.790 14.780 21.122 1.00 94.06 379 LYS A O 1
ATOM 3034 N N . ILE A 1 380 ? -2.020 16.747 20.075 1.00 93.56 380 ILE A N 1
ATOM 3035 C CA . ILE A 1 380 ? -3.396 16.527 19.603 1.00 93.56 380 ILE A CA 1
ATOM 3036 C C . ILE A 1 380 ? -3.569 16.717 18.097 1.00 93.56 380 ILE A C 1
ATOM 3038 O O . ILE A 1 380 ? -4.583 16.296 17.558 1.00 93.56 380 ILE A O 1
ATOM 3042 N N . ASN A 1 381 ? -2.622 17.375 17.429 1.00 93.44 381 ASN A N 1
ATOM 3043 C CA . ASN A 1 381 ? -2.707 17.684 16.006 1.00 93.44 381 ASN A CA 1
ATOM 3044 C C . ASN A 1 381 ? -1.519 17.055 15.304 1.00 93.44 381 ASN A C 1
ATOM 3046 O O . ASN A 1 381 ? -0.379 17.387 15.635 1.00 93.44 381 ASN A O 1
ATOM 3050 N N . GLN A 1 382 ? -1.807 16.206 14.328 1.00 92.69 382 GLN A N 1
ATOM 3051 C CA . GLN A 1 382 ? -0.829 15.692 13.383 1.00 92.69 382 GLN A CA 1
ATOM 3052 C C . GLN A 1 382 ? -0.243 16.802 12.501 1.00 92.69 382 GLN A C 1
ATOM 3054 O O . GLN A 1 382 ? -0.770 17.917 12.420 1.00 92.69 382 GLN A O 1
ATOM 3059 N N . SER A 1 383 ? 0.866 16.486 11.839 1.00 93.12 383 SER A N 1
ATOM 3060 C CA . SER A 1 383 ? 1.480 17.353 10.836 1.00 93.12 383 SER A CA 1
ATOM 3061 C C . SER A 1 383 ? 0.532 17.618 9.663 1.00 93.12 383 SER A C 1
ATOM 3063 O O . SER A 1 383 ? -0.322 16.801 9.320 1.00 93.12 383 SER A O 1
ATOM 3065 N N . ARG A 1 384 ? 0.704 18.762 8.991 1.00 90.00 384 ARG A N 1
ATOM 3066 C CA . ARG A 1 384 ? -0.081 19.086 7.783 1.00 90.00 384 ARG A CA 1
ATOM 3067 C C . ARG A 1 384 ? 0.319 18.268 6.556 1.00 90.00 384 ARG A C 1
ATOM 3069 O O . ARG A 1 384 ? -0.401 18.309 5.569 1.00 90.00 384 ARG A O 1
ATOM 3076 N N . LEU A 1 385 ? 1.463 17.591 6.615 1.00 90.94 385 LEU A N 1
ATOM 3077 C CA . LEU A 1 385 ? 1.964 16.699 5.570 1.00 90.94 385 LEU A CA 1
ATOM 3078 C C . LEU A 1 385 ? 2.063 15.250 6.068 1.00 90.94 385 LEU A C 1
ATOM 3080 O O . LEU A 1 385 ? 2.795 14.461 5.478 1.00 90.94 385 LEU A O 1
ATOM 3084 N N . HIS A 1 386 ? 1.358 14.906 7.156 1.00 92.94 386 HIS A N 1
ATOM 3085 C CA . HIS A 1 386 ? 1.253 13.512 7.583 1.00 92.94 386 HIS A CA 1
ATOM 3086 C C . HIS A 1 386 ? 0.780 12.649 6.404 1.00 92.94 386 HIS A C 1
ATOM 3088 O O . HIS A 1 386 ? -0.064 13.078 5.619 1.00 92.94 386 HIS A O 1
ATOM 3094 N N . ASP A 1 387 ? 1.387 11.478 6.255 1.00 94.38 387 ASP A N 1
ATOM 3095 C CA . ASP A 1 387 ? 1.126 10.497 5.201 1.00 94.38 387 ASP A CA 1
ATOM 3096 C C . ASP A 1 387 ? 1.280 11.000 3.756 1.00 94.38 387 ASP A C 1
ATOM 3098 O O . ASP A 1 387 ? 1.021 10.249 2.819 1.00 94.38 387 ASP A O 1
ATOM 3102 N N . TYR A 1 388 ? 1.801 12.212 3.522 1.00 93.31 388 TYR A N 1
ATOM 3103 C CA . TYR A 1 388 ? 2.030 12.730 2.165 1.00 93.31 388 TYR A CA 1
ATOM 3104 C C . TYR A 1 388 ? 2.921 11.798 1.328 1.00 93.31 388 TYR A C 1
ATOM 3106 O O . TYR A 1 388 ? 2.720 11.616 0.126 1.00 93.31 388 TYR A O 1
ATOM 3114 N N . ALA A 1 389 ? 3.920 11.204 1.982 1.00 94.19 389 ALA A N 1
ATOM 3115 C CA . ALA A 1 389 ? 4.881 10.290 1.382 1.00 94.19 389 ALA A CA 1
ATOM 3116 C C . ALA A 1 389 ? 4.644 8.826 1.784 1.00 94.19 389 ALA A C 1
ATOM 3118 O O . ALA A 1 389 ? 5.605 8.052 1.807 1.00 94.19 389 ALA A O 1
ATOM 3119 N N . ASN A 1 390 ? 3.393 8.466 2.099 1.00 96.12 390 ASN A N 1
ATOM 3120 C CA . ASN A 1 390 ? 3.022 7.125 2.540 1.00 96.12 390 ASN A CA 1
ATOM 3121 C C . ASN A 1 390 ? 3.510 6.013 1.596 1.00 96.12 390 ASN A C 1
ATOM 3123 O O . ASN A 1 390 ? 3.763 6.245 0.409 1.00 96.12 390 ASN A O 1
ATOM 3127 N N . LYS A 1 391 ? 3.684 4.812 2.152 1.00 97.12 391 LYS A N 1
ATOM 3128 C CA . LYS A 1 391 ? 4.185 3.629 1.441 1.00 97.12 391 LYS A CA 1
ATOM 3129 C C . LYS A 1 391 ? 3.449 2.388 1.903 1.00 97.12 391 LYS A C 1
ATOM 3131 O O . LYS A 1 391 ? 3.173 2.248 3.094 1.00 97.12 391 LYS A O 1
ATOM 3136 N N . PHE A 1 392 ? 3.232 1.447 0.997 1.00 97.81 392 PHE A N 1
ATOM 3137 C CA . PHE A 1 392 ? 2.883 0.090 1.373 1.00 97.81 392 PHE A CA 1
ATOM 3138 C C . PHE A 1 392 ? 4.165 -0.737 1.503 1.00 97.81 392 PHE A C 1
ATOM 3140 O O . PHE A 1 392 ? 4.551 -1.465 0.594 1.00 97.81 392 PHE A O 1
ATOM 3147 N N . TRP A 1 393 ? 4.832 -0.618 2.652 1.00 98.62 393 TRP A N 1
ATOM 3148 C CA . TRP A 1 393 ? 6.025 -1.404 2.974 1.00 98.62 393 TRP A CA 1
ATOM 3149 C C . TRP A 1 393 ? 5.790 -2.324 4.168 1.00 98.62 393 TRP A C 1
ATOM 3151 O O . TRP A 1 393 ? 5.252 -1.889 5.190 1.00 98.62 393 TRP A O 1
ATOM 3161 N N . SER A 1 394 ? 6.254 -3.570 4.070 1.00 98.69 394 SER A N 1
ATOM 3162 C CA . SER A 1 394 ? 6.283 -4.495 5.201 1.00 98.69 394 SER A CA 1
ATOM 3163 C C . SER A 1 394 ? 7.090 -3.904 6.354 1.00 98.69 394 SER A C 1
ATOM 3165 O O . SER A 1 394 ? 8.110 -3.229 6.159 1.00 98.69 394 SER A O 1
ATOM 3167 N N . GLY A 1 395 ? 6.585 -4.105 7.565 1.00 98.25 395 GLY A N 1
ATOM 3168 C CA . GLY A 1 395 ? 7.042 -3.457 8.781 1.00 98.25 395 GLY A CA 1
ATOM 3169 C C . GLY A 1 395 ? 6.394 -2.092 9.005 1.00 98.25 395 GLY A C 1
ATOM 3170 O O . GLY A 1 395 ? 6.052 -1.778 10.141 1.00 98.25 395 GLY A O 1
ATOM 3171 N N . LEU A 1 396 ? 6.172 -1.282 7.962 1.00 98.50 396 LEU A N 1
ATOM 3172 C CA . LEU A 1 396 ? 5.510 0.020 8.109 1.00 98.50 396 LEU A CA 1
ATOM 3173 C C . LEU A 1 396 ? 4.001 -0.138 8.344 1.00 98.50 396 LEU A C 1
ATOM 3175 O O . LEU A 1 396 ? 3.439 0.568 9.185 1.00 98.50 396 LEU A O 1
ATOM 3179 N N . LEU A 1 397 ? 3.349 -1.079 7.653 1.00 98.50 397 LEU A N 1
ATOM 3180 C CA . LEU A 1 397 ? 1.928 -1.364 7.861 1.00 98.50 397 LEU A CA 1
ATOM 3181 C C . LEU A 1 397 ? 1.648 -1.758 9.306 1.00 98.50 397 LEU A C 1
ATOM 3183 O O . LEU A 1 397 ? 0.850 -1.099 9.977 1.00 98.50 397 LEU A O 1
ATOM 3187 N N . GLU A 1 398 ? 2.333 -2.777 9.811 1.00 97.88 398 GLU A N 1
ATOM 3188 C CA . GLU A 1 398 ? 2.097 -3.242 11.176 1.00 97.88 398 GLU A CA 1
ATOM 3189 C C . GLU A 1 398 ? 2.619 -2.288 12.253 1.00 97.88 398 GLU A C 1
ATOM 3191 O O . GLU A 1 398 ? 1.947 -2.078 13.265 1.00 97.88 398 GLU A O 1
ATOM 3196 N N . ALA A 1 399 ? 3.797 -1.690 12.064 1.00 98.00 399 ALA A N 1
ATOM 3197 C CA . ALA A 1 399 ? 4.420 -0.897 13.118 1.00 98.00 399 ALA A CA 1
ATOM 3198 C C . ALA A 1 399 ? 3.977 0.572 13.137 1.00 98.00 399 ALA A C 1
ATOM 3200 O O . ALA A 1 399 ? 4.215 1.236 14.140 1.00 98.00 399 ALA A O 1
ATOM 3201 N N . TYR A 1 400 ? 3.338 1.093 12.084 1.00 98.00 400 TYR A N 1
ATOM 3202 C CA . TYR A 1 400 ? 2.887 2.490 12.033 1.00 98.00 400 TYR A CA 1
ATOM 3203 C C . TYR A 1 400 ? 1.384 2.632 11.761 1.00 98.00 400 TYR A C 1
ATOM 3205 O O . TYR A 1 400 ? 0.673 3.269 12.544 1.00 98.00 400 TYR A O 1
ATOM 3213 N N . TYR A 1 401 ? 0.871 2.014 10.693 1.00 98.38 401 TYR A N 1
ATOM 3214 C CA . TYR A 1 401 ? -0.524 2.202 10.275 1.00 98.38 401 TYR A CA 1
ATOM 3215 C C . TYR A 1 401 ? -1.528 1.411 11.132 1.00 98.38 401 TYR A C 1
ATOM 3217 O O . TYR A 1 401 ? -2.570 1.946 11.530 1.00 98.38 401 TYR A O 1
ATOM 3225 N N . LEU A 1 402 ? -1.212 0.160 11.476 1.00 98.38 402 LEU A N 1
ATOM 3226 C CA . LEU A 1 402 ? -2.099 -0.731 12.229 1.00 98.38 402 LEU A CA 1
ATOM 3227 C C . LEU A 1 402 ? -2.507 -0.181 13.613 1.00 98.38 402 LEU A C 1
ATOM 3229 O O . LEU A 1 402 ? -3.696 -0.246 13.953 1.00 98.38 402 LEU A O 1
ATOM 3233 N N . PRO A 1 403 ? -1.604 0.381 14.440 1.00 97.50 403 PRO A N 1
ATOM 3234 C CA . PRO A 1 403 ? -1.968 0.849 15.779 1.00 97.50 403 PRO A CA 1
ATOM 3235 C C . PRO A 1 403 ? -2.921 2.046 15.732 1.00 97.50 403 PRO A C 1
ATOM 3237 O O . PRO A 1 403 ? -3.832 2.148 16.554 1.00 97.50 403 PRO A O 1
ATOM 3240 N N . ARG A 1 404 ? -2.793 2.907 14.716 1.00 97.44 404 ARG A N 1
ATOM 3241 C CA . ARG A 1 404 ? -3.727 4.012 14.468 1.00 97.44 404 ARG A CA 1
ATOM 3242 C C . ARG A 1 404 ? -5.136 3.505 14.140 1.00 97.44 404 ARG A C 1
ATOM 3244 O O . ARG A 1 404 ? -6.098 3.946 14.769 1.00 97.44 404 ARG A O 1
ATOM 3251 N N . ALA A 1 405 ? -5.253 2.553 13.213 1.00 98.19 405 ALA A N 1
ATOM 3252 C CA . ALA A 1 405 ? -6.540 1.980 12.815 1.00 98.19 405 ALA A CA 1
ATOM 3253 C C . ALA A 1 405 ? -7.204 1.177 13.949 1.00 98.19 405 ALA A C 1
ATOM 3255 O O . ALA A 1 405 ? -8.377 1.371 14.267 1.00 98.19 405 ALA A O 1
ATOM 3256 N N . SER A 1 406 ? -6.445 0.300 14.610 1.00 98.06 406 SER A N 1
ATOM 3257 C CA . SER A 1 406 ? -6.965 -0.554 15.688 1.00 98.06 406 SER A CA 1
ATOM 3258 C C . SER A 1 406 ? -7.450 0.249 16.898 1.00 98.06 406 SER A C 1
ATOM 3260 O O . SER A 1 406 ? -8.514 -0.044 17.449 1.00 98.06 406 SER A O 1
ATOM 3262 N N . THR A 1 407 ? -6.724 1.300 17.290 1.00 98.00 407 THR A N 1
ATOM 3263 C CA . THR A 1 407 ? -7.166 2.201 18.366 1.00 98.00 407 THR A CA 1
ATOM 3264 C C . THR A 1 407 ? -8.410 2.988 17.967 1.00 98.00 407 THR A C 1
ATOM 3266 O O . THR A 1 407 ? -9.306 3.137 18.793 1.00 98.00 407 THR A O 1
ATOM 3269 N N . TYR A 1 408 ? -8.542 3.414 16.709 1.00 98.50 408 TYR A N 1
ATOM 3270 C CA . TYR A 1 408 ? -9.749 4.098 16.238 1.00 98.50 408 TYR A CA 1
ATOM 3271 C C . TYR A 1 408 ? -10.997 3.227 16.411 1.00 98.50 408 TYR A C 1
ATOM 3273 O O . TYR A 1 408 ? -11.954 3.622 17.081 1.00 98.50 408 TYR A O 1
ATOM 3281 N N . PHE A 1 409 ? -10.956 1.997 15.890 1.00 98.56 409 PHE A N 1
ATOM 3282 C CA . PHE A 1 409 ? -12.068 1.055 16.014 1.00 98.56 409 PHE A CA 1
ATOM 3283 C C . PHE A 1 409 ? -12.374 0.691 17.466 1.00 98.56 409 PHE A C 1
ATOM 3285 O O . PHE A 1 409 ? -13.540 0.621 17.854 1.00 98.56 409 PHE A O 1
ATOM 3292 N N . LYS A 1 410 ? -11.344 0.539 18.306 1.00 98.25 410 LYS A N 1
ATOM 3293 C CA . LYS A 1 410 ? -11.514 0.333 19.750 1.00 98.25 410 LYS A CA 1
ATOM 3294 C C . LYS A 1 410 ? -12.305 1.474 20.395 1.00 98.25 410 LYS A C 1
ATOM 3296 O O . LYS A 1 410 ? -13.174 1.212 21.225 1.00 98.25 410 LYS A O 1
ATOM 3301 N N . TYR A 1 411 ? -12.025 2.724 20.032 1.00 98.44 411 TYR A N 1
ATOM 3302 C CA . TYR A 1 411 ? -12.751 3.879 20.560 1.00 98.44 411 TYR A CA 1
ATOM 3303 C C . TYR A 1 411 ? -14.193 3.953 20.045 1.00 98.44 411 TYR A C 1
ATOM 3305 O O . TYR A 1 411 ? -15.079 4.289 20.830 1.00 98.44 411 TYR A O 1
ATOM 3313 N N . LEU A 1 412 ? -14.447 3.599 18.780 1.00 98.25 412 LEU A N 1
ATOM 3314 C CA . LEU A 1 412 ? -15.808 3.502 18.237 1.00 98.25 412 LEU A CA 1
ATOM 3315 C C . LEU A 1 412 ? -16.631 2.414 18.947 1.00 98.25 412 LEU A C 1
ATOM 3317 O O . LEU A 1 412 ? -17.751 2.656 19.390 1.00 98.25 412 LEU A O 1
ATOM 3321 N N . LEU A 1 413 ? -16.066 1.218 19.120 1.00 98.31 413 LEU A N 1
ATOM 3322 C CA . LEU A 1 413 ? -16.725 0.123 19.842 1.00 98.31 413 LEU A CA 1
ATOM 3323 C C . LEU A 1 413 ? -17.003 0.496 21.299 1.00 98.31 413 LEU A C 1
ATOM 3325 O O . LEU A 1 413 ? -18.092 0.238 21.815 1.00 98.31 413 LEU A O 1
ATOM 3329 N N . LYS A 1 414 ? -16.032 1.137 21.959 1.00 98.06 414 LYS A N 1
ATOM 3330 C CA . LYS A 1 414 ? -16.192 1.637 23.326 1.00 98.06 414 LYS A CA 1
ATOM 3331 C C . LYS A 1 414 ? -17.335 2.645 23.417 1.00 98.06 414 LYS A C 1
ATOM 3333 O O . LYS A 1 414 ? -18.154 2.529 24.321 1.00 98.06 414 LYS A O 1
ATOM 3338 N N . SER A 1 415 ? -17.424 3.585 22.475 1.00 97.69 415 SER A N 1
ATOM 3339 C CA . SER A 1 415 ? -18.468 4.608 22.500 1.00 97.69 415 SER A CA 1
ATOM 3340 C C . SER A 1 415 ? -19.866 4.009 22.302 1.00 97.69 415 SER A C 1
ATOM 3342 O O . SER A 1 415 ? -20.797 4.429 22.982 1.00 97.69 415 SER A O 1
ATOM 3344 N N . LEU A 1 416 ? -20.019 2.970 21.466 1.00 97.00 416 LEU A N 1
ATOM 3345 C CA . LEU A 1 416 ? -21.283 2.223 21.367 1.00 97.00 416 LEU A CA 1
ATOM 3346 C C . LEU A 1 416 ? -21.617 1.465 22.659 1.00 97.00 416 LEU A C 1
ATOM 3348 O O . LEU A 1 416 ? -22.747 1.538 23.134 1.00 97.00 416 LEU A O 1
ATOM 3352 N N . LYS A 1 417 ? -20.641 0.755 23.239 1.00 96.75 417 LYS A N 1
ATOM 3353 C CA . LYS A 1 417 ? -20.836 -0.059 24.450 1.00 96.75 417 LYS A CA 1
ATOM 3354 C C . LYS A 1 417 ? -21.202 0.782 25.674 1.00 96.75 417 LYS A C 1
ATOM 3356 O O . LYS A 1 417 ? -22.031 0.367 26.477 1.00 96.75 417 LYS A O 1
ATOM 3361 N N . GLU A 1 418 ? -20.558 1.933 25.827 1.00 96.56 418 GLU A N 1
ATOM 3362 C CA . GLU A 1 418 ? -20.753 2.846 26.960 1.00 96.56 418 GLU A CA 1
ATOM 3363 C C . GLU A 1 418 ? -21.856 3.883 26.690 1.00 96.56 418 GLU A C 1
ATOM 3365 O O . GLU A 1 418 ? -22.220 4.634 27.590 1.00 96.56 418 GLU A O 1
ATOM 3370 N N . ASN A 1 419 ? -22.419 3.904 25.474 1.00 94.81 419 ASN A N 1
ATOM 3371 C CA . ASN A 1 419 ? -23.382 4.905 25.010 1.00 94.81 419 ASN A CA 1
ATOM 3372 C C . ASN A 1 419 ? -22.873 6.349 25.217 1.00 94.81 419 ASN A C 1
ATOM 3374 O O . ASN A 1 419 ? -23.601 7.236 25.662 1.00 94.81 419 ASN A O 1
ATOM 3378 N N . GLU A 1 420 ? -21.600 6.570 24.886 1.00 94.62 420 GLU A N 1
ATOM 3379 C CA . GLU A 1 420 ? -20.919 7.864 24.952 1.00 94.62 420 GLU A CA 1
ATOM 3380 C C . GLU A 1 420 ? -20.579 8.385 23.547 1.00 94.62 420 GLU A C 1
ATOM 3382 O O . GLU A 1 420 ? -20.614 7.655 22.556 1.00 94.62 420 GLU A O 1
ATOM 3387 N N . ASN A 1 421 ? -20.194 9.660 23.454 1.00 94.25 421 ASN A N 1
ATOM 3388 C CA . ASN A 1 421 ? -19.671 10.230 22.212 1.00 94.25 421 ASN A CA 1
ATOM 3389 C C . ASN A 1 421 ? -18.276 9.669 21.890 1.00 94.25 421 ASN A C 1
ATOM 3391 O O . ASN A 1 421 ? -17.466 9.419 22.788 1.00 94.25 421 ASN A O 1
ATOM 3395 N N . PHE A 1 422 ? -17.962 9.534 20.599 1.00 96.31 422 PHE A N 1
ATOM 3396 C CA . PHE A 1 422 ? -16.630 9.134 20.151 1.00 96.31 422 PHE A CA 1
ATOM 3397 C C . PHE A 1 422 ? -15.574 10.164 20.588 1.00 96.31 422 PHE A C 1
ATOM 3399 O O . PHE A 1 422 ? -15.612 11.341 20.226 1.00 96.31 422 PHE A O 1
ATOM 3406 N N . LYS A 1 423 ? -14.599 9.722 21.390 1.00 96.25 423 LYS A N 1
ATOM 3407 C CA . LYS A 1 423 ? -13.564 10.590 21.978 1.00 96.25 423 LYS A CA 1
ATOM 3408 C C . LYS A 1 423 ? -12.411 10.842 20.997 1.00 96.25 423 LYS A C 1
ATOM 3410 O O . LYS A 1 423 ? -11.275 10.457 21.268 1.00 96.25 423 LYS A O 1
ATOM 3415 N N . LEU A 1 424 ? -12.693 11.528 19.884 1.00 95.62 424 LEU A N 1
ATOM 3416 C CA . LEU A 1 424 ? -11.737 11.811 18.798 1.00 95.62 424 LEU A CA 1
ATOM 3417 C C . LEU A 1 424 ? -10.414 12.423 19.295 1.00 95.62 424 LEU A C 1
ATOM 3419 O O . LEU A 1 424 ? -9.340 12.001 18.881 1.00 95.62 424 LEU A O 1
ATOM 3423 N N . VAL A 1 425 ? -10.472 13.402 20.205 1.00 96.75 425 VAL A N 1
ATOM 3424 C CA . VAL A 1 425 ? -9.269 14.075 20.736 1.00 96.75 425 VAL A CA 1
ATOM 3425 C C . VAL A 1 425 ? -8.388 13.123 21.550 1.00 96.75 425 VAL A C 1
ATOM 3427 O O . VAL A 1 425 ? -7.166 13.228 21.495 1.00 96.75 425 VAL A O 1
ATOM 3430 N N . GLU A 1 426 ? -8.983 12.190 22.291 1.00 97.75 426 GLU A N 1
ATOM 3431 C CA . GLU A 1 426 ? -8.219 11.213 23.071 1.00 97.75 426 GLU A CA 1
ATOM 3432 C C . GLU A 1 426 ? -7.599 10.147 22.166 1.00 97.75 426 GLU A C 1
ATOM 3434 O O . GLU A 1 426 ? -6.426 9.825 22.338 1.00 97.75 426 GLU A O 1
ATOM 3439 N N . TRP A 1 427 ? -8.331 9.687 21.146 1.00 97.69 427 TRP A N 1
ATOM 3440 C CA . TRP A 1 427 ? -7.756 8.835 20.104 1.00 97.69 427 TRP A CA 1
ATOM 3441 C C . TRP A 1 427 ? -6.571 9.523 19.404 1.00 97.69 427 TRP A C 1
ATOM 3443 O O . TRP A 1 427 ? -5.508 8.917 19.276 1.00 97.69 427 TRP A O 1
ATOM 3453 N N . ARG A 1 428 ? -6.701 10.810 19.039 1.00 97.31 428 ARG A N 1
ATOM 3454 C CA . ARG A 1 428 ? -5.604 11.612 18.461 1.00 97.31 428 ARG A CA 1
ATOM 3455 C C . ARG A 1 428 ? -4.359 11.621 19.336 1.00 97.31 428 ARG A C 1
ATOM 3457 O O . ARG A 1 428 ? -3.263 11.367 18.844 1.00 97.31 428 ARG A O 1
ATOM 3464 N N . LYS A 1 429 ? -4.517 11.889 20.635 1.00 97.75 429 LYS A N 1
ATOM 3465 C CA . LYS A 1 429 ? -3.393 11.870 21.584 1.00 97.75 429 LYS A CA 1
ATOM 3466 C C . LYS A 1 429 ? -2.688 10.519 21.602 1.00 97.75 429 LYS A C 1
ATOM 3468 O O . LYS A 1 429 ? -1.458 10.483 21.627 1.00 97.75 429 LYS A O 1
ATOM 3473 N N . GLU A 1 430 ? -3.453 9.430 21.602 1.00 97.50 430 GLU A N 1
ATOM 3474 C CA . GLU A 1 430 ? -2.910 8.075 21.669 1.00 97.50 430 GLU A CA 1
ATOM 3475 C C . GLU A 1 430 ? -2.106 7.726 20.413 1.00 97.50 430 GLU A C 1
ATOM 3477 O O . GLU A 1 430 ? -0.923 7.388 20.520 1.00 97.50 430 GLU A O 1
ATOM 3482 N N . TRP A 1 431 ? -2.691 7.874 19.221 1.00 95.88 431 TRP A N 1
ATOM 3483 C CA . TRP A 1 431 ? -2.014 7.451 17.993 1.00 95.88 431 TRP A CA 1
ATOM 3484 C C . TRP A 1 431 ? -0.847 8.379 17.602 1.00 95.88 431 TRP A C 1
ATOM 3486 O O . TRP A 1 431 ? 0.165 7.902 17.081 1.00 95.88 431 TRP A O 1
ATOM 3496 N N . ILE A 1 432 ? -0.916 9.685 17.906 1.00 97.12 432 ILE A N 1
ATOM 3497 C CA . ILE A 1 432 ? 0.212 10.612 17.689 1.00 97.12 432 ILE A CA 1
ATOM 3498 C C . ILE A 1 432 ? 1.369 10.279 18.637 1.00 97.12 432 ILE A C 1
ATOM 3500 O O . ILE A 1 432 ? 2.530 10.270 18.227 1.00 97.12 432 ILE A O 1
ATOM 3504 N N . SER A 1 433 ? 1.071 9.971 19.903 1.00 97.06 433 SER A N 1
ATOM 3505 C CA . SER A 1 433 ? 2.084 9.527 20.868 1.00 97.06 433 SER A CA 1
ATOM 3506 C C . SER A 1 433 ? 2.780 8.249 20.392 1.00 97.06 433 SER A C 1
ATOM 3508 O O . SER A 1 433 ? 4.010 8.169 20.401 1.00 97.06 433 SER A O 1
ATOM 3510 N N . PHE A 1 434 ? 1.999 7.281 19.903 1.00 96.12 434 PHE A N 1
ATOM 3511 C CA . PHE A 1 434 ? 2.521 6.062 19.297 1.00 96.12 434 PHE A CA 1
ATOM 3512 C C . PHE A 1 434 ? 3.437 6.360 18.099 1.00 96.12 434 PHE A C 1
ATOM 3514 O O . PHE A 1 434 ? 4.571 5.884 18.065 1.00 96.12 434 PHE A O 1
ATOM 3521 N N . SER A 1 435 ? 2.989 7.214 17.176 1.00 95.19 435 SER A N 1
ATOM 3522 C CA . SER A 1 435 ? 3.754 7.627 15.990 1.00 95.19 435 SER A CA 1
ATOM 3523 C C . SER A 1 435 ? 5.107 8.235 16.359 1.00 95.19 435 SER A C 1
ATOM 3525 O O . SER A 1 435 ? 6.144 7.815 15.852 1.00 95.19 435 SER A O 1
ATOM 3527 N N . ASN A 1 436 ? 5.115 9.171 17.312 1.00 96.12 436 ASN A N 1
ATOM 3528 C CA . ASN A 1 436 ? 6.339 9.830 17.768 1.00 96.12 436 ASN A CA 1
ATOM 3529 C C . ASN A 1 436 ? 7.305 8.849 18.450 1.00 96.12 436 ASN A C 1
ATOM 3531 O O . ASN A 1 436 ? 8.526 8.962 18.287 1.00 96.12 436 ASN A O 1
ATOM 3535 N N . LYS A 1 437 ? 6.769 7.876 19.202 1.00 96.88 437 LYS A N 1
ATOM 3536 C CA . LYS A 1 437 ? 7.565 6.802 19.805 1.00 96.88 437 LYS A CA 1
ATOM 3537 C C . LYS A 1 437 ? 8.194 5.923 18.726 1.00 96.88 437 LYS A C 1
ATOM 3539 O O . LYS A 1 437 ? 9.390 5.673 18.804 1.00 96.88 437 LYS A O 1
ATOM 3544 N N . TRP A 1 438 ? 7.423 5.517 17.719 1.00 97.19 438 TRP A N 1
ATOM 3545 C CA . TRP A 1 438 ? 7.901 4.708 16.597 1.00 97.19 438 TRP A CA 1
ATOM 3546 C C . TRP A 1 438 ? 8.988 5.423 15.777 1.00 97.19 438 TRP A C 1
ATOM 3548 O O . TRP A 1 438 ? 10.045 4.850 15.521 1.00 97.19 438 TRP A O 1
ATOM 3558 N N . GLN A 1 439 ? 8.792 6.707 15.447 1.00 95.94 439 GLN A N 1
ATOM 3559 C CA . GLN A 1 439 ? 9.789 7.519 14.729 1.00 95.94 439 GLN A CA 1
ATOM 3560 C C . GLN A 1 439 ? 11.114 7.626 15.497 1.00 95.94 439 GLN A C 1
ATOM 3562 O O . GLN A 1 439 ? 12.181 7.671 14.892 1.00 95.94 439 GLN A O 1
ATOM 3567 N N . SER A 1 440 ? 11.044 7.670 16.830 1.00 95.81 440 SER A N 1
ATOM 3568 C CA . SER A 1 440 ? 12.212 7.770 17.715 1.00 95.81 440 SER A CA 1
ATOM 3569 C C . SER A 1 440 ? 12.818 6.416 18.096 1.00 95.81 440 SER A C 1
ATOM 3571 O O . SER A 1 440 ? 13.885 6.389 18.717 1.00 95.81 440 SER A O 1
ATOM 3573 N N . GLY A 1 441 ? 12.125 5.320 17.786 1.00 95.75 441 GLY A N 1
ATOM 3574 C CA . GLY A 1 441 ? 12.548 3.958 18.076 1.00 95.75 441 GLY A CA 1
ATOM 3575 C C . GLY A 1 441 ? 13.677 3.497 17.157 1.00 95.75 441 GLY A C 1
ATOM 3576 O O . GLY A 1 441 ? 13.933 4.097 16.111 1.00 95.75 441 GLY A O 1
ATOM 3577 N N . THR A 1 442 ? 14.362 2.431 17.560 1.00 95.06 442 THR A N 1
ATOM 3578 C CA . THR A 1 442 ? 15.498 1.824 16.839 1.00 95.06 442 THR A CA 1
ATOM 3579 C C . THR A 1 442 ? 15.258 0.335 16.589 1.00 95.06 442 THR A C 1
ATOM 3581 O O . THR A 1 442 ? 16.191 -0.469 16.593 1.00 95.06 442 THR A O 1
ATOM 3584 N N . GLU A 1 443 ? 13.989 -0.059 16.484 1.00 96.38 443 GLU A N 1
ATOM 3585 C CA . GLU A 1 443 ? 13.585 -1.420 16.159 1.00 96.38 443 GLU A CA 1
ATOM 3586 C C . GLU A 1 443 ? 14.153 -1.826 14.794 1.00 96.38 443 GLU A C 1
ATOM 3588 O O . GLU A 1 443 ? 14.217 -1.021 13.862 1.00 96.38 443 GLU A O 1
ATOM 3593 N N . LEU A 1 444 ? 14.573 -3.086 14.686 1.00 96.94 444 LEU A N 1
ATOM 3594 C CA . LEU A 1 444 ? 15.116 -3.638 13.452 1.00 96.94 444 LEU A CA 1
ATOM 3595 C C . LEU A 1 444 ? 13.986 -4.162 12.569 1.00 96.94 444 LEU A C 1
ATOM 3597 O O . LEU A 1 444 ? 13.070 -4.824 13.055 1.00 96.94 444 LEU A O 1
ATOM 3601 N N . TYR A 1 445 ? 14.101 -3.901 11.271 1.00 98.25 445 TYR A N 1
ATOM 3602 C CA . TYR A 1 445 ? 13.176 -4.380 10.250 1.00 98.25 445 TYR A CA 1
ATOM 3603 C C . TYR A 1 445 ? 13.932 -5.273 9.262 1.00 98.25 445 TYR A C 1
ATOM 3605 O O . TYR A 1 445 ? 15.086 -4.962 8.948 1.00 98.25 445 TYR A O 1
ATOM 3613 N N . PRO A 1 446 ? 13.324 -6.369 8.772 1.00 98.06 446 PRO A N 1
ATOM 3614 C CA . PRO A 1 446 ? 13.952 -7.230 7.777 1.00 98.06 446 PRO A CA 1
ATOM 3615 C C . PRO A 1 446 ? 14.393 -6.455 6.529 1.00 98.06 446 PRO A C 1
ATOM 3617 O O . PRO A 1 446 ? 13.696 -5.554 6.061 1.00 98.06 446 PRO A O 1
ATOM 3620 N N . VAL A 1 447 ? 15.558 -6.827 5.997 1.00 98.00 447 VAL A N 1
ATOM 3621 C CA . VAL A 1 447 ? 16.115 -6.295 4.737 1.00 98.00 447 VAL A CA 1
ATOM 3622 C C . VAL A 1 447 ? 16.115 -7.317 3.607 1.00 98.00 447 VAL A C 1
ATOM 3624 O O . VAL A 1 447 ? 16.469 -6.977 2.486 1.00 98.00 447 VAL A O 1
ATOM 3627 N N . GLU A 1 448 ? 15.717 -8.549 3.914 1.00 98.19 448 GLU A N 1
ATOM 3628 C CA . GLU A 1 448 ? 15.560 -9.635 2.956 1.00 98.19 448 GLU A CA 1
ATOM 3629 C C . GLU A 1 448 ? 14.145 -10.190 3.061 1.00 98.19 448 GLU A C 1
ATOM 3631 O O . GLU A 1 448 ? 13.588 -10.320 4.160 1.00 98.19 448 GLU A O 1
ATOM 3636 N N . ALA A 1 449 ? 13.597 -10.516 1.900 1.00 97.75 449 ALA A N 1
ATOM 3637 C CA . ALA A 1 449 ? 12.264 -11.034 1.715 1.00 97.75 449 ALA A CA 1
ATOM 3638 C C . ALA A 1 449 ? 12.111 -12.422 2.329 1.00 97.75 449 ALA A C 1
ATOM 3640 O O . ALA A 1 449 ? 13.045 -13.228 2.374 1.00 97.75 449 ALA A O 1
ATOM 3641 N N . GLN A 1 450 ? 10.898 -12.708 2.787 1.00 97.00 450 GLN A N 1
ATOM 3642 C CA . GLN A 1 450 ? 10.533 -13.970 3.406 1.00 97.00 450 GLN A CA 1
ATOM 3643 C C . GLN A 1 450 ? 9.175 -14.437 2.895 1.00 97.00 450 GLN A C 1
ATOM 3645 O O . GLN A 1 450 ? 8.216 -13.673 2.836 1.00 97.00 450 GLN A O 1
ATOM 3650 N N . GLY A 1 451 ? 9.088 -15.729 2.589 1.00 97.06 451 GLY A N 1
ATOM 3651 C CA . GLY A 1 451 ? 7.873 -16.352 2.075 1.00 97.06 451 GLY A CA 1
ATOM 3652 C C . GLY A 1 451 ? 7.844 -16.462 0.553 1.00 97.06 451 GLY A C 1
ATOM 3653 O O . GLY A 1 451 ? 8.658 -15.880 -0.159 1.00 97.06 451 GLY A O 1
ATOM 3654 N N . ASP A 1 452 ? 6.907 -17.271 0.066 1.00 98.00 452 ASP A N 1
ATOM 3655 C CA . ASP A 1 452 ? 6.701 -17.501 -1.360 1.00 98.00 452 ASP A CA 1
ATOM 3656 C C . ASP A 1 452 ? 5.581 -16.596 -1.883 1.00 98.00 452 ASP A C 1
ATOM 3658 O O . ASP A 1 452 ? 4.428 -16.709 -1.458 1.00 98.00 452 ASP A O 1
ATOM 3662 N N . VAL A 1 453 ? 5.930 -15.700 -2.810 1.00 98.12 453 VAL A N 1
ATOM 3663 C CA . VAL A 1 453 ? 5.020 -14.686 -3.368 1.00 98.12 453 VAL A CA 1
ATOM 3664 C C . VAL A 1 453 ? 3.752 -15.323 -3.939 1.00 98.12 453 VAL A C 1
ATOM 3666 O O . VAL A 1 453 ? 2.642 -14.877 -3.646 1.00 98.12 453 VAL A O 1
ATOM 3669 N N . VAL A 1 454 ? 3.899 -16.380 -4.745 1.00 98.25 454 VAL A N 1
ATOM 3670 C CA . VAL A 1 454 ? 2.776 -17.003 -5.459 1.00 98.25 454 VAL A CA 1
ATOM 3671 C C . VAL A 1 454 ? 1.844 -17.712 -4.477 1.00 98.25 454 VAL A C 1
ATOM 3673 O O . VAL A 1 454 ? 0.623 -17.568 -4.574 1.00 98.25 454 VAL A O 1
ATOM 3676 N N . ALA A 1 455 ? 2.387 -18.443 -3.504 1.00 98.44 455 ALA A N 1
ATOM 3677 C CA . ALA A 1 455 ? 1.619 -19.133 -2.476 1.00 98.44 455 ALA A CA 1
ATOM 3678 C C . ALA A 1 455 ? 0.890 -18.155 -1.546 1.00 98.44 455 ALA A C 1
ATOM 3680 O O . ALA A 1 455 ? -0.285 -18.375 -1.231 1.00 98.44 455 ALA A O 1
ATOM 3681 N N . ILE A 1 456 ? 1.548 -17.065 -1.133 1.00 98.75 456 ILE A N 1
ATOM 3682 C CA . ILE A 1 456 ? 0.930 -16.027 -0.299 1.00 98.75 456 ILE A CA 1
ATOM 3683 C C . ILE A 1 456 ? -0.197 -15.344 -1.075 1.00 98.75 456 ILE A C 1
ATOM 3685 O O . ILE A 1 456 ? -1.329 -15.319 -0.591 1.00 98.75 456 ILE A O 1
ATOM 3689 N N . ALA A 1 457 ? 0.055 -14.882 -2.304 1.00 98.62 457 ALA A N 1
ATOM 3690 C CA . ALA A 1 457 ? -0.965 -14.235 -3.129 1.00 98.62 457 ALA A CA 1
ATOM 3691 C C . ALA A 1 457 ? -2.181 -15.151 -3.373 1.00 98.62 457 ALA A C 1
ATOM 3693 O O . ALA A 1 457 ? -3.323 -14.721 -3.203 1.00 98.62 457 ALA A O 1
ATOM 3694 N N . ASN A 1 458 ? -1.961 -16.440 -3.661 1.00 98.56 458 ASN A N 1
ATOM 3695 C CA . ASN A 1 458 ? -3.038 -17.431 -3.777 1.00 98.56 458 ASN A CA 1
ATOM 3696 C C . ASN A 1 458 ? -3.825 -17.621 -2.472 1.00 98.56 458 ASN A C 1
ATOM 3698 O O . ASN A 1 458 ? -5.048 -17.771 -2.496 1.00 98.56 458 ASN A O 1
ATOM 3702 N N . THR A 1 459 ? -3.137 -17.640 -1.331 1.00 98.69 459 THR A N 1
ATOM 3703 C CA . THR A 1 459 ? -3.772 -17.786 -0.014 1.00 98.69 459 THR A CA 1
ATOM 3704 C C . THR A 1 459 ? -4.662 -16.588 0.293 1.00 98.69 459 THR A C 1
ATOM 3706 O O . THR A 1 459 ? -5.813 -16.766 0.690 1.00 98.69 459 THR A O 1
ATOM 3709 N N . LEU A 1 460 ? -4.174 -15.372 0.044 1.00 98.69 460 LEU A N 1
ATOM 3710 C CA . LEU A 1 460 ? -4.936 -14.144 0.268 1.00 98.69 460 LEU A CA 1
ATOM 3711 C C . LEU A 1 460 ? -6.104 -14.004 -0.710 1.00 98.69 460 LEU A C 1
ATOM 3713 O O . LEU A 1 460 ? -7.197 -13.607 -0.302 1.00 98.69 460 LEU A O 1
ATOM 3717 N N . PHE A 1 461 ? -5.915 -14.408 -1.968 1.00 98.31 461 PHE A N 1
ATOM 3718 C CA . PHE A 1 461 ? -6.999 -14.472 -2.943 1.00 98.31 461 PHE A CA 1
ATOM 3719 C C . PHE A 1 461 ? -8.130 -15.385 -2.457 1.00 98.31 461 PHE A C 1
ATOM 3721 O O . PHE A 1 461 ? -9.281 -14.963 -2.421 1.00 98.31 461 PHE A O 1
ATOM 3728 N N . LYS A 1 462 ? -7.812 -16.596 -1.983 1.00 98.25 462 LYS A N 1
ATOM 3729 C CA . LYS A 1 462 ? -8.808 -17.522 -1.410 1.00 98.25 462 LYS A CA 1
ATOM 3730 C C . LYS A 1 462 ? -9.445 -17.002 -0.121 1.00 98.25 462 LYS A C 1
ATOM 3732 O O . LYS A 1 462 ? -10.613 -17.254 0.141 1.00 98.25 462 LYS A O 1
ATOM 3737 N N . LYS A 1 463 ? -8.682 -16.292 0.713 1.00 98.19 463 LYS A N 1
ATOM 3738 C CA . LYS A 1 463 ? -9.182 -15.770 1.991 1.00 98.19 463 LYS A CA 1
ATOM 3739 C C . LYS A 1 463 ? -10.216 -14.658 1.800 1.00 98.19 463 LYS A C 1
ATOM 3741 O O . LYS A 1 463 ? -11.147 -14.554 2.596 1.00 98.19 463 LYS A O 1
ATOM 3746 N N . TYR A 1 464 ? -10.044 -13.820 0.779 1.00 97.19 464 TYR A N 1
ATOM 3747 C CA . TYR A 1 464 ? -10.778 -12.557 0.678 1.00 97.19 464 TYR A CA 1
ATOM 3748 C C . TYR A 1 464 ? -11.580 -12.357 -0.609 1.00 97.19 464 TYR A C 1
ATOM 3750 O O . TYR A 1 464 ? -12.485 -11.521 -0.608 1.00 97.19 464 TYR A O 1
ATOM 3758 N N . LEU A 1 465 ? -11.229 -13.047 -1.695 1.00 92.00 465 LEU A N 1
ATOM 3759 C CA . LEU A 1 465 ? -11.594 -12.653 -3.060 1.00 92.00 465 LEU A CA 1
ATOM 3760 C C . LEU A 1 465 ? -12.157 -13.797 -3.925 1.00 92.00 465 LEU A C 1
ATOM 3762 O O . LEU A 1 465 ? -12.527 -13.546 -5.076 1.00 92.00 465 LEU A O 1
ATOM 3766 N N . SER A 1 466 ? -12.192 -15.032 -3.408 1.00 76.62 466 SER A N 1
ATOM 3767 C CA . SER A 1 466 ? -12.692 -16.221 -4.118 1.00 76.62 466 SER A CA 1
ATOM 3768 C C . SER A 1 466 ? -14.175 -16.475 -3.929 1.00 76.62 466 SER A C 1
ATOM 3770 O O . SER A 1 466 ? -14.629 -16.346 -2.768 1.00 76.62 466 SER A O 1
#

pLDDT: mean 72.92, std 30.83, range [20.73, 98.88]

InterPro domains:
  IPR007781 Alpha-N-acetylglucosaminidase [PTHR12872] (130-465)
  IPR024732 Alpha-N-acetylglucosaminidase, C-terminal [PF12972] (168-463)
  IPR024733 Alpha-N-acetylglucosaminidase, tim-barrel domain [PF05089] (129-159)

Sequence (466 aa):
MPPISRIPSETSAMVVCYAYLVPLSVPSQTSQTSSPSLSPLPAASGNSRPSRKKYDYCGCQSFTTDCQVSSVPPGPPPTTDSPLSGIEPSPTSSIPVTTDDDSYVSYSDDDRSIAIRKEKRNARMPDRYSDIAVGVGMCMEGIEQNPVVYELMSEMAFRSEKVQVQEWLKSYSRRRYGKEVQQVEAAWDILYRTIYNCRDGIADHNKDYIVEFPDWDPSQTSFTCTSKMDHSRALFTQRRFFFRETNSDFPQPHLWYSNKDVLYALRLFLEAGNDLAESLTYRYDLVDLTRQVLSKLANQVYLDAITAFKRKDAETLSLQSQKFIDLIKDIDTLLASDNNFLLGTWLESAKKLATTPAELKQYEWNAKTQVTMWFDNTKINQSRLHDYANKFWSGLLEAYYLPRASTYFKYLLKSLKENENFKLVEWRKEWISFSNKWQSGTELYPVEAQGDVVAIANTLFKKYLS

Radius of gyration: 28.86 Å; chains: 1; bounding box: 71×78×81 Å